Protein AF-A0A1D9PYY9-F1 (afdb_monomer)

Structure (mmCIF, N/CA/C/O backbone):
data_AF-A0A1D9PYY9-F1
#
_entry.id   AF-A0A1D9PYY9-F1
#
loop_
_atom_site.group_PDB
_atom_site.id
_atom_site.type_symbol
_atom_site.label_atom_id
_atom_site.label_alt_id
_atom_site.label_comp_id
_atom_site.label_asym_id
_atom_site.label_entity_id
_atom_site.label_seq_id
_atom_site.pdbx_PDB_ins_code
_atom_site.Cartn_x
_atom_site.Cartn_y
_atom_site.Cartn_z
_atom_site.occupancy
_atom_site.B_iso_or_equiv
_atom_site.auth_seq_id
_atom_site.auth_comp_id
_atom_site.auth_asym_id
_atom_site.auth_atom_id
_atom_site.pdbx_PDB_model_num
ATOM 1 N N . MET A 1 1 ? 14.540 -0.107 -32.332 1.00 25.06 1 MET A N 1
ATOM 2 C CA . MET A 1 1 ? 13.550 -1.084 -32.840 1.00 25.06 1 MET A CA 1
ATOM 3 C C . MET A 1 1 ? 12.199 -0.668 -32.282 1.00 25.06 1 MET A C 1
ATOM 5 O O . MET A 1 1 ? 12.060 -0.607 -31.068 1.00 25.06 1 MET A O 1
ATOM 9 N N . HIS A 1 2 ? 11.288 -0.228 -33.150 1.00 28.34 2 HIS A N 1
ATOM 10 C CA . HIS A 1 2 ? 10.015 0.397 -32.784 1.00 28.34 2 HIS A CA 1
ATOM 11 C C . HIS A 1 2 ? 9.029 -0.626 -32.197 1.00 28.34 2 HIS A C 1
ATOM 13 O O . HIS A 1 2 ? 8.536 -1.478 -32.924 1.00 28.34 2 HIS A O 1
ATOM 19 N N . PHE A 1 3 ? 8.698 -0.510 -30.908 1.00 31.81 3 PHE A N 1
ATOM 20 C CA . PHE A 1 3 ? 7.646 -1.302 -30.244 1.00 31.81 3 PHE A CA 1
ATOM 21 C C . PHE A 1 3 ? 6.218 -0.745 -30.469 1.00 31.81 3 PHE A C 1
ATOM 23 O O . PHE A 1 3 ? 5.279 -1.170 -29.809 1.00 31.81 3 PHE A O 1
ATOM 30 N N . VAL A 1 4 ? 6.035 0.215 -31.387 1.00 35.44 4 VAL A N 1
ATOM 31 C CA . VAL A 1 4 ? 4.834 1.081 -31.462 1.00 35.44 4 VAL A CA 1
ATOM 32 C C . VAL A 1 4 ? 3.853 0.682 -32.583 1.00 35.44 4 VAL A C 1
ATOM 34 O O . VAL A 1 4 ? 2.918 1.422 -32.866 1.00 35.44 4 VAL A O 1
ATOM 37 N N . HIS A 1 5 ? 4.036 -0.459 -33.257 1.00 29.16 5 HIS A N 1
ATOM 38 C CA . HIS A 1 5 ? 3.254 -0.757 -34.469 1.00 29.16 5 HIS A CA 1
ATOM 39 C C . HIS A 1 5 ? 1.879 -1.414 -34.258 1.00 29.16 5 HIS A C 1
ATOM 41 O O . HIS A 1 5 ? 1.070 -1.329 -35.173 1.00 29.16 5 HIS A O 1
ATOM 47 N N . ASP A 1 6 ? 1.552 -1.927 -33.067 1.00 34.09 6 ASP A N 1
ATOM 48 C CA . ASP A 1 6 ? 0.254 -2.579 -32.800 1.00 34.09 6 ASP A CA 1
ATOM 49 C C . ASP A 1 6 ? -0.464 -1.970 -31.580 1.00 34.09 6 ASP A C 1
ATOM 51 O O . ASP A 1 6 ? -0.697 -2.627 -30.564 1.00 34.09 6 ASP A O 1
ATOM 55 N N . LEU A 1 7 ? -0.792 -0.675 -31.654 1.00 36.62 7 LEU A N 1
ATOM 56 C CA . LEU A 1 7 ? -1.675 -0.017 -30.684 1.00 36.62 7 LEU A CA 1
ATOM 57 C C . LEU A 1 7 ? -3.127 -0.196 -31.145 1.00 36.62 7 LEU A C 1
ATOM 59 O O . LEU A 1 7 ? -3.502 0.298 -32.205 1.00 36.62 7 LEU A O 1
ATOM 63 N N . THR A 1 8 ? -3.953 -0.883 -30.358 1.00 39.56 8 THR A N 1
ATOM 64 C CA . THR A 1 8 ? -5.340 -1.191 -30.738 1.00 39.56 8 THR A CA 1
ATOM 65 C C . THR A 1 8 ? -6.332 -0.053 -30.472 1.00 39.56 8 THR A C 1
ATOM 67 O O . THR A 1 8 ? -7.322 0.024 -31.187 1.00 39.56 8 THR A O 1
ATOM 70 N N . GLU A 1 9 ? -6.076 0.878 -29.540 1.00 39.91 9 GLU A N 1
ATOM 71 C CA . GLU A 1 9 ? -6.964 2.023 -29.241 1.00 39.91 9 GLU A CA 1
ATOM 72 C C . GLU A 1 9 ? -6.208 3.210 -28.591 1.00 39.91 9 GLU A C 1
ATOM 74 O O . GLU A 1 9 ? -5.222 3.012 -27.887 1.00 39.91 9 GLU A O 1
ATOM 79 N N . SER A 1 10 ? -6.679 4.455 -28.788 1.00 37.06 10 SER A N 1
ATOM 80 C CA . SER A 1 10 ? -6.124 5.685 -28.174 1.00 37.06 10 SER A CA 1
ATOM 81 C C . SER A 1 10 ? -7.231 6.595 -27.605 1.00 37.06 10 SER A C 1
ATOM 83 O O . SER A 1 10 ? -8.351 6.590 -28.112 1.00 37.06 10 SER A O 1
ATOM 85 N N . LEU A 1 11 ? -6.946 7.381 -26.552 1.00 36.81 11 LEU A N 1
ATOM 86 C CA . LEU A 1 11 ? -7.883 8.360 -25.958 1.00 36.81 11 LEU A CA 1
ATOM 87 C C . LEU A 1 11 ? -7.424 9.816 -26.232 1.00 36.81 11 LEU A C 1
ATOM 89 O O . LEU A 1 11 ? -6.227 10.104 -26.227 1.00 36.81 11 LEU A O 1
ATOM 93 N N . THR A 1 12 ? -8.393 10.716 -26.472 1.00 35.03 12 THR A N 1
ATOM 94 C CA . THR A 1 12 ? -8.298 12.116 -26.988 1.00 35.03 12 THR A CA 1
ATOM 95 C C . THR A 1 12 ? -7.196 12.982 -26.369 1.00 35.03 12 THR A C 1
ATOM 97 O O . THR A 1 12 ? -7.155 12.893 -25.161 1.00 35.03 12 THR A O 1
ATOM 100 N N . PRO A 1 13 ? -6.444 13.888 -27.070 1.00 33.44 13 PRO A N 1
ATOM 101 C CA . PRO A 1 13 ? -5.166 14.580 -26.691 1.00 33.44 13 PRO A CA 1
ATOM 102 C C . PRO A 1 13 ? -5.162 15.577 -25.507 1.00 33.44 13 PRO A C 1
ATOM 104 O O . PRO A 1 13 ? -6.189 16.149 -25.150 1.00 33.44 13 PRO A O 1
ATOM 107 N N . GLY A 1 14 ? -3.996 15.799 -24.881 1.00 38.06 14 GLY A N 1
ATOM 108 C CA . GLY A 1 14 ? -3.702 16.853 -23.888 1.00 38.06 14 GLY A CA 1
ATOM 109 C C . GLY A 1 14 ? -2.185 17.085 -23.810 1.00 38.06 14 GLY A C 1
ATOM 110 O O . GLY A 1 14 ? -1.435 16.153 -24.079 1.00 38.06 14 GLY A O 1
ATOM 111 N N . SER A 1 15 ? -1.733 18.308 -23.519 1.00 33.50 15 SER A N 1
ATOM 112 C CA . SER A 1 15 ? -0.331 18.747 -23.672 1.00 33.50 15 SER A CA 1
ATOM 113 C C . SER A 1 15 ? 0.384 18.937 -22.335 1.00 33.50 15 SER A C 1
ATOM 115 O O . SER A 1 15 ? -0.147 19.625 -21.464 1.00 33.50 15 SER A O 1
ATOM 117 N N . ALA A 1 16 ? 1.606 18.420 -22.187 1.00 35.34 16 ALA A N 1
ATOM 118 C CA . ALA A 1 16 ? 2.486 18.757 -21.071 1.00 35.34 16 ALA A CA 1
ATOM 119 C C . ALA A 1 16 ? 3.757 19.450 -21.556 1.00 35.34 16 ALA A C 1
ATOM 121 O O . ALA A 1 16 ? 4.290 19.125 -22.614 1.00 35.34 16 ALA A O 1
ATOM 122 N N . VAL A 1 17 ? 4.231 20.393 -20.744 1.00 34.75 17 VAL A N 1
ATOM 123 C CA . VAL A 1 17 ? 5.476 21.121 -20.969 1.00 34.75 17 VAL A CA 1
ATOM 124 C C . VAL A 1 17 ? 6.486 20.651 -19.927 1.00 34.75 17 VAL A C 1
ATOM 126 O O . VAL A 1 17 ? 6.224 20.768 -18.728 1.00 34.75 17 VAL A O 1
ATOM 129 N N . ILE A 1 18 ? 7.613 20.103 -20.371 1.00 38.22 18 ILE A N 1
ATOM 130 C CA . ILE A 1 18 ? 8.767 19.774 -19.528 1.00 38.22 18 ILE A CA 1
ATOM 131 C C . ILE A 1 18 ? 9.868 20.766 -19.887 1.00 38.22 18 ILE A C 1
ATOM 133 O O . ILE A 1 18 ? 10.242 20.868 -21.052 1.00 38.22 18 ILE A O 1
ATOM 137 N N . SER A 1 19 ? 10.387 21.504 -18.909 1.00 33.97 19 SER A N 1
ATOM 138 C CA . SER A 1 19 ? 11.512 22.420 -19.122 1.00 33.97 19 SER A CA 1
ATOM 139 C C . SER A 1 19 ? 12.755 21.883 -18.421 1.00 33.97 19 SER A C 1
ATOM 141 O O . SER A 1 19 ? 12.705 21.595 -17.226 1.00 33.97 19 SER A O 1
ATOM 143 N N . ILE A 1 20 ? 13.860 21.751 -19.157 1.00 38.72 20 ILE A N 1
ATOM 144 C CA . ILE A 1 20 ? 15.178 21.371 -18.628 1.00 38.72 20 ILE A CA 1
ATOM 145 C C . ILE A 1 20 ? 16.172 22.445 -19.086 1.00 38.72 20 ILE A C 1
ATOM 147 O O . ILE A 1 20 ? 16.517 22.511 -20.268 1.00 38.72 20 ILE A O 1
ATOM 151 N N . GLY A 1 21 ? 16.601 23.314 -18.164 1.00 54.56 21 GLY A N 1
ATOM 152 C CA . GLY A 1 21 ? 17.342 24.534 -18.513 1.00 54.56 21 GLY A CA 1
ATOM 153 C C . GLY A 1 21 ? 16.511 25.448 -19.424 1.00 54.56 21 GLY A C 1
ATOM 154 O O . GLY A 1 21 ? 15.313 25.612 -19.202 1.00 54.56 21 GLY A O 1
ATOM 155 N N . ASP A 1 22 ? 17.125 25.977 -20.485 1.00 42.09 22 ASP A N 1
ATOM 156 C CA . ASP A 1 22 ? 16.451 26.829 -21.482 1.00 42.09 22 ASP A CA 1
ATOM 157 C C . ASP A 1 22 ? 15.630 26.038 -22.519 1.00 42.09 22 ASP A C 1
ATOM 159 O O . ASP A 1 22 ? 14.977 26.618 -23.389 1.00 42.09 22 ASP A O 1
ATOM 163 N N . LYS A 1 23 ? 15.660 24.698 -22.468 1.00 34.38 23 LYS A N 1
ATOM 164 C CA . LYS A 1 23 ? 14.951 23.841 -23.424 1.00 34.38 23 LYS A CA 1
ATOM 165 C C . LYS A 1 23 ? 13.548 23.523 -22.923 1.00 34.38 23 LYS A C 1
ATOM 167 O O . LYS A 1 23 ? 13.372 23.015 -21.816 1.00 34.38 23 LYS A O 1
ATOM 172 N N . ARG A 1 24 ? 12.559 23.779 -23.780 1.00 37.25 24 ARG A N 1
ATOM 173 C CA . ARG A 1 24 ? 11.139 23.499 -23.556 1.00 37.25 24 ARG A CA 1
ATOM 174 C C . ARG A 1 24 ? 10.710 22.326 -24.438 1.00 37.25 24 ARG A C 1
ATOM 176 O O . ARG A 1 24 ? 10.776 22.421 -25.658 1.00 37.25 24 ARG A O 1
ATOM 183 N N . TYR A 1 25 ? 10.266 21.241 -23.817 1.00 40.72 25 TYR A N 1
ATOM 184 C CA . TYR A 1 25 ? 9.721 20.060 -24.479 1.00 40.72 25 TYR A CA 1
ATOM 185 C C . TYR A 1 25 ? 8.198 20.095 -24.333 1.00 40.72 25 TYR A C 1
ATOM 187 O O . TYR A 1 25 ? 7.678 19.968 -23.224 1.00 40.72 25 TYR A O 1
ATOM 195 N N . GLU A 1 26 ? 7.483 20.319 -25.434 1.00 36.56 26 GLU A N 1
ATOM 196 C CA . GLU A 1 26 ? 6.024 20.205 -25.484 1.00 36.56 26 GLU A CA 1
ATOM 197 C C . GLU A 1 26 ? 5.657 18.894 -26.168 1.00 36.56 26 GLU A C 1
ATOM 199 O O . GLU A 1 26 ? 5.833 18.752 -27.375 1.00 36.56 26 GLU A O 1
ATOM 204 N N . GLU A 1 27 ? 5.128 17.938 -25.406 1.00 39.78 27 GLU A N 1
ATOM 205 C CA . GLU A 1 27 ? 4.557 16.720 -25.976 1.00 39.78 27 GLU A CA 1
ATOM 206 C C . GLU A 1 27 ? 3.089 16.564 -25.576 1.00 39.78 27 GLU A C 1
ATOM 208 O O . GLU A 1 27 ? 2.668 16.805 -24.437 1.00 39.78 27 GLU A O 1
ATOM 213 N N . SER A 1 28 ? 2.279 16.135 -26.544 1.00 37.34 28 SER A N 1
ATOM 214 C CA . SER A 1 28 ? 0.915 15.676 -26.311 1.00 37.34 28 SER A CA 1
ATOM 215 C C . SER A 1 28 ? 0.953 14.294 -25.650 1.00 37.34 28 SER A C 1
ATOM 217 O O . SER A 1 28 ? 0.951 13.272 -26.336 1.00 37.34 28 SER A O 1
ATOM 219 N N . ILE A 1 29 ? 1.019 14.232 -24.321 1.00 44.03 29 ILE A N 1
ATOM 220 C CA . ILE A 1 29 ? 1.151 12.954 -23.612 1.00 44.03 29 ILE A CA 1
ATOM 221 C C . ILE A 1 29 ? -0.212 12.319 -23.426 1.00 44.03 29 ILE A C 1
ATOM 223 O O . ILE A 1 29 ? -0.898 12.577 -22.437 1.00 44.03 29 ILE A O 1
ATOM 227 N N . LYS A 1 30 ? -0.587 11.470 -24.389 1.00 51.72 30 LYS A N 1
ATOM 228 C CA . LYS A 1 30 ? -1.687 10.512 -24.259 1.00 51.72 30 LYS A CA 1
ATOM 229 C C . LYS A 1 30 ? -1.456 9.272 -25.100 1.00 51.72 30 LYS A C 1
ATOM 231 O O . LYS A 1 30 ? -1.817 9.277 -26.272 1.00 51.72 30 LYS A O 1
ATOM 236 N N . ARG A 1 31 ? -0.938 8.199 -24.493 1.00 56.09 31 ARG A N 1
ATOM 237 C CA . ARG A 1 31 ? -1.068 6.832 -25.020 1.00 56.09 31 ARG A CA 1
ATOM 238 C C . ARG A 1 31 ? -1.124 5.839 -23.865 1.00 56.09 31 ARG A C 1
ATOM 240 O O . ARG A 1 31 ? -0.165 5.666 -23.128 1.00 56.09 31 ARG A O 1
ATOM 247 N N . TRP A 1 32 ? -2.278 5.207 -23.720 1.00 56.53 32 TRP A N 1
ATOM 248 C CA . TRP A 1 32 ? -2.371 3.893 -23.105 1.00 56.53 32 TRP A CA 1
ATOM 249 C C . TRP A 1 32 ? -2.531 2.899 -24.230 1.00 56.53 32 TRP A C 1
ATOM 251 O O . TRP A 1 32 ? -3.267 3.183 -25.172 1.00 56.53 32 TRP A O 1
ATOM 261 N N . ALA A 1 33 ? -1.882 1.751 -24.121 1.00 61.69 33 ALA A N 1
ATOM 262 C CA . ALA A 1 33 ? -2.138 0.656 -25.034 1.00 61.69 33 ALA A CA 1
ATOM 263 C C . ALA A 1 33 ? -1.899 -0.684 -24.365 1.00 61.69 33 ALA A C 1
ATOM 265 O O . ALA A 1 33 ? -1.105 -0.814 -23.435 1.00 61.69 33 ALA A O 1
ATOM 266 N N . VAL A 1 34 ? -2.597 -1.686 -24.872 1.00 59.22 34 VAL A N 1
ATOM 267 C CA . VAL A 1 34 ? -2.366 -3.084 -24.548 1.00 59.22 34 VAL A CA 1
ATOM 268 C C . VAL A 1 34 ? -1.934 -3.746 -25.846 1.00 59.22 34 VAL A C 1
ATOM 270 O O . VAL A 1 34 ? -2.642 -3.665 -26.844 1.00 59.22 34 VAL A O 1
ATOM 273 N N . THR A 1 35 ? -0.762 -4.371 -25.847 1.00 65.50 35 THR A N 1
ATO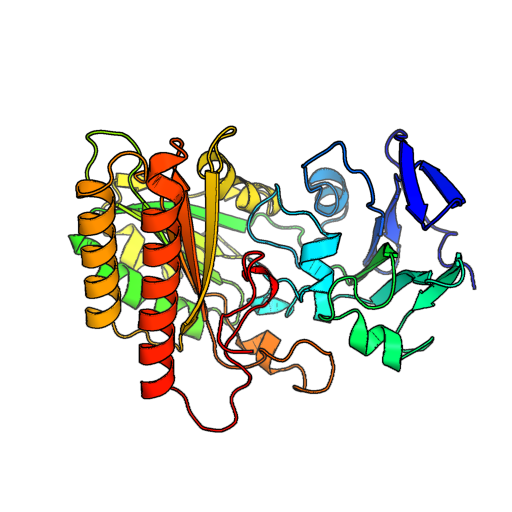M 274 C CA . THR A 1 35 ? -0.308 -5.150 -27.013 1.00 65.50 35 THR A CA 1
ATOM 275 C C . THR A 1 35 ? -0.949 -6.529 -27.040 1.00 65.50 35 THR A C 1
ATOM 277 O O . THR A 1 35 ? -1.359 -7.055 -26.003 1.00 65.50 35 THR A O 1
ATOM 280 N N . ALA A 1 36 ? -0.942 -7.167 -28.214 1.00 55.09 36 ALA A N 1
ATOM 281 C CA . ALA A 1 36 ? -1.346 -8.565 -28.382 1.00 55.09 36 ALA A CA 1
ATOM 282 C C . ALA A 1 36 ? -0.585 -9.533 -27.445 1.00 55.09 36 ALA A C 1
ATOM 284 O O . ALA A 1 36 ? -1.131 -10.547 -27.016 1.00 55.09 36 ALA A O 1
ATOM 285 N N . GLU A 1 37 ? 0.645 -9.185 -27.052 1.00 59.38 37 GLU A N 1
ATOM 286 C CA . GLU A 1 37 ? 1.474 -9.940 -26.101 1.00 59.38 37 GLU A CA 1
ATOM 287 C C . GLU A 1 37 ? 1.104 -9.714 -24.621 1.00 59.38 37 GLU A C 1
ATOM 289 O O . GLU A 1 37 ? 1.822 -10.168 -23.731 1.00 59.38 37 GLU A O 1
ATOM 294 N N . LYS A 1 38 ? 0.003 -9.006 -24.330 1.00 60.28 38 LYS A N 1
ATOM 295 C CA . LYS A 1 38 ? -0.447 -8.666 -22.966 1.00 60.28 38 LYS A CA 1
ATOM 296 C C . LYS A 1 38 ? 0.561 -7.820 -22.177 1.00 60.28 38 LYS A C 1
ATOM 298 O O . LYS A 1 38 ? 0.659 -7.925 -20.956 1.00 60.28 38 LYS A O 1
ATOM 303 N N . ARG A 1 39 ? 1.309 -6.946 -22.856 1.00 64.25 39 ARG A N 1
ATOM 304 C CA . ARG A 1 39 ? 2.060 -5.861 -22.198 1.00 64.25 39 ARG A CA 1
ATOM 305 C C . ARG A 1 39 ? 1.196 -4.610 -22.154 1.00 64.25 39 ARG A C 1
ATOM 307 O O . ARG A 1 39 ? 0.544 -4.294 -23.153 1.00 64.25 39 ARG A O 1
ATOM 314 N N . ALA A 1 40 ? 1.214 -3.914 -21.024 1.00 65.06 40 ALA A N 1
ATOM 315 C CA . ALA A 1 40 ? 0.534 -2.641 -20.840 1.00 65.06 40 ALA A CA 1
ATOM 316 C C . ALA A 1 40 ? 1.529 -1.487 -21.008 1.00 65.06 40 ALA A C 1
ATOM 318 O O . ALA A 1 40 ? 2.590 -1.468 -20.387 1.00 65.06 40 ALA A O 1
ATOM 319 N N . PHE A 1 41 ? 1.164 -0.519 -21.837 1.00 61.78 41 PHE A N 1
ATOM 320 C CA . PHE A 1 41 ? 1.936 0.685 -22.110 1.00 61.78 41 PHE A CA 1
ATOM 321 C C . PHE A 1 41 ? 1.323 1.846 -21.355 1.00 61.78 41 PHE A C 1
ATOM 323 O O . PHE A 1 41 ? 0.109 2.070 -21.408 1.00 61.78 41 PHE A O 1
ATOM 330 N N . PHE A 1 42 ? 2.189 2.578 -20.674 1.00 63.88 42 PHE A N 1
ATOM 331 C CA . PHE A 1 42 ? 1.851 3.713 -19.851 1.00 63.88 42 PHE A CA 1
ATOM 332 C C . PHE A 1 42 ? 2.656 4.929 -20.300 1.00 63.88 42 PHE A C 1
ATOM 334 O O . PHE A 1 42 ? 3.880 4.935 -20.229 1.00 63.88 42 PHE A O 1
ATOM 341 N N . LEU A 1 43 ? 1.974 6.001 -20.684 1.00 52.69 43 LEU A N 1
ATOM 342 C CA . LEU A 1 43 ? 2.607 7.287 -20.964 1.00 52.69 43 LEU A CA 1
ATOM 343 C C . LEU A 1 43 ? 1.951 8.336 -20.064 1.00 52.69 43 LEU A C 1
ATOM 345 O O . LEU A 1 43 ? 0.783 8.679 -20.257 1.00 52.69 43 LEU A O 1
ATOM 349 N N . GLN A 1 44 ? 2.676 8.837 -19.059 1.00 53.31 44 GLN A N 1
ATOM 350 C CA . GLN A 1 44 ? 2.218 9.978 -18.262 1.00 53.31 44 GLN A CA 1
ATOM 351 C C . GLN A 1 44 ? 3.364 10.933 -17.979 1.00 53.31 44 GLN A C 1
ATOM 353 O O . GLN A 1 44 ? 4.258 10.657 -17.187 1.00 53.31 44 GLN A O 1
ATOM 358 N N . HIS A 1 45 ? 3.199 12.142 -18.493 1.00 44.22 45 HIS A N 1
ATOM 359 C CA . HIS A 1 45 ? 3.588 13.342 -17.791 1.00 44.22 45 HIS A CA 1
ATOM 360 C C . HIS A 1 45 ? 2.492 14.373 -18.069 1.00 44.22 45 HIS A C 1
ATOM 362 O O . HIS A 1 45 ? 2.306 14.805 -19.196 1.00 44.22 45 HIS A O 1
ATOM 368 N N . HIS A 1 46 ? 1.688 14.729 -17.067 1.00 39.31 46 HIS A N 1
ATOM 369 C CA . HIS A 1 46 ? 0.845 15.922 -17.131 1.00 39.31 46 HIS A CA 1
ATOM 370 C C . HIS A 1 46 ? 0.584 16.447 -15.722 1.00 39.31 46 HIS A C 1
ATOM 372 O O . HIS A 1 46 ? -0.086 15.808 -14.916 1.00 39.31 46 HIS A O 1
ATOM 378 N N . GLN A 1 47 ? 1.092 17.647 -15.449 1.00 34.25 47 GLN A N 1
ATOM 379 C CA . GLN A 1 47 ? 0.989 18.350 -14.165 1.00 34.25 47 GLN A CA 1
ATOM 380 C C . GLN A 1 47 ? -0.452 18.706 -13.754 1.00 34.25 47 GLN A C 1
ATOM 382 O O . GLN A 1 47 ? -0.737 18.871 -12.573 1.00 34.25 47 GLN A O 1
ATOM 387 N N . LYS A 1 48 ? -1.386 18.838 -14.706 1.00 34.50 48 LYS A N 1
ATOM 388 C CA . LYS A 1 48 ? -2.692 19.477 -14.448 1.00 34.50 48 LYS A CA 1
ATOM 389 C C . LYS A 1 48 ? -3.820 18.494 -14.097 1.00 34.50 48 LYS A C 1
ATOM 391 O O . LYS A 1 48 ? -4.910 18.933 -13.754 1.00 34.50 48 LYS A O 1
ATOM 396 N N . TYR A 1 49 ? -3.576 17.180 -14.130 1.00 34.88 49 TYR A N 1
ATOM 397 C CA . TYR A 1 49 ? -4.555 16.182 -13.681 1.00 34.88 49 TYR A CA 1
ATOM 398 C C . TYR A 1 49 ? -3.930 15.292 -12.603 1.00 34.88 49 TYR A C 1
ATOM 400 O O . TYR A 1 49 ? -3.221 14.341 -12.911 1.00 34.88 49 TYR A O 1
ATOM 408 N N . ARG A 1 50 ? -4.227 15.595 -11.331 1.00 38.38 50 ARG A N 1
ATOM 409 C CA . ARG A 1 50 ? -3.900 14.803 -10.123 1.00 38.38 50 ARG A CA 1
ATOM 410 C C . ARG A 1 50 ? -4.608 13.433 -10.072 1.00 38.38 50 ARG A C 1
ATOM 412 O O . ARG A 1 50 ? -4.969 12.961 -9.002 1.00 38.38 50 ARG A O 1
ATOM 419 N N . ARG A 1 51 ? -4.931 12.837 -11.219 1.00 36.94 51 ARG A N 1
ATOM 420 C CA . ARG A 1 51 ? -5.723 11.609 -11.295 1.00 36.94 51 ARG A CA 1
ATOM 421 C C . ARG A 1 51 ? -4.886 10.542 -11.970 1.00 36.94 51 ARG A C 1
ATOM 423 O O . ARG A 1 51 ? -4.464 10.713 -13.115 1.00 36.94 51 ARG A O 1
ATOM 430 N N . GLN A 1 52 ? -4.631 9.465 -11.237 1.00 45.34 52 GLN A N 1
ATOM 431 C CA . GLN A 1 52 ? -4.144 8.234 -11.821 1.00 45.34 52 GLN A CA 1
ATOM 432 C C . GLN A 1 52 ? -5.245 7.749 -12.757 1.00 45.34 52 GLN A C 1
ATOM 434 O O . GLN A 1 52 ? -6.425 7.713 -12.408 1.00 45.34 52 GLN A O 1
ATOM 439 N N . PHE A 1 53 ? -4.855 7.345 -13.947 1.00 35.62 53 PHE A N 1
ATOM 440 C CA . PHE A 1 53 ? -5.521 6.200 -14.511 1.00 35.62 53 PHE A CA 1
ATOM 441 C C . PHE A 1 53 ? -4.539 5.061 -14.238 1.00 35.62 53 PHE A C 1
ATOM 443 O O . PHE A 1 53 ? -3.344 5.186 -14.500 1.00 35.62 53 PHE A O 1
ATOM 450 N N . PHE A 1 54 ? -5.031 3.965 -13.659 1.00 42.91 54 PHE A N 1
ATOM 451 C CA . PHE A 1 54 ? -4.512 2.623 -13.952 1.00 42.91 54 PHE A CA 1
ATOM 452 C C . PHE A 1 54 ? -4.481 2.440 -15.478 1.00 42.91 54 PHE A C 1
ATOM 454 O O . PHE A 1 54 ? -4.848 3.378 -16.190 1.00 42.91 54 PHE A O 1
ATOM 461 N N . VAL A 1 55 ? -4.179 1.253 -16.031 1.00 42.03 55 VAL A N 1
ATOM 462 C CA . VAL A 1 55 ? -4.814 0.936 -17.335 1.00 42.03 55 VAL A CA 1
ATOM 463 C C . VAL A 1 55 ? -6.240 1.443 -17.191 1.00 42.03 55 VAL A C 1
ATOM 465 O O . VAL A 1 55 ? -6.830 0.989 -16.204 1.00 42.03 55 VAL A O 1
ATOM 468 N N . PRO A 1 56 ? -6.695 2.491 -17.938 1.00 46.44 56 PRO A N 1
ATOM 469 C CA . PRO A 1 56 ? -7.875 3.248 -17.547 1.00 46.44 56 PRO A CA 1
ATOM 470 C C . PRO A 1 56 ? -8.875 2.199 -17.153 1.00 46.44 56 PRO A C 1
ATOM 472 O O . PRO A 1 56 ? -8.975 1.267 -17.944 1.00 46.44 56 PRO A O 1
ATOM 475 N N . PRO A 1 57 ? -9.417 2.189 -15.923 1.00 47.22 57 PRO A N 1
ATOM 476 C CA . PRO A 1 57 ? -10.131 1.029 -15.400 1.00 47.22 57 PRO A CA 1
ATOM 477 C C . PRO A 1 57 ? -10.950 0.315 -16.482 1.00 47.22 57 PRO A C 1
ATOM 479 O O . PRO A 1 57 ? -10.799 -0.879 -16.691 1.00 47.22 57 PRO A O 1
ATOM 482 N N . SER A 1 58 ? -11.622 1.111 -17.318 1.00 44.78 58 SER A N 1
ATOM 483 C CA . SER A 1 58 ? -12.173 0.757 -18.626 1.00 44.78 58 SER A CA 1
ATOM 484 C C . SER A 1 58 ? -11.274 -0.034 -19.606 1.00 44.78 58 SER A C 1
ATOM 486 O O . SER A 1 58 ? -11.650 -1.139 -19.945 1.00 44.78 58 SER A O 1
ATOM 488 N N . LEU A 1 59 ? -10.142 0.464 -20.114 1.00 52.12 59 LEU A N 1
ATOM 489 C CA . LEU A 1 59 ? -9.257 -0.232 -21.066 1.00 52.12 59 LEU A CA 1
ATOM 490 C C . LEU A 1 59 ? -8.658 -1.541 -20.512 1.00 52.12 59 LEU A C 1
ATOM 492 O O . LEU A 1 59 ? -8.562 -2.517 -21.247 1.00 52.12 59 LEU A O 1
ATOM 496 N N . GLY A 1 60 ? -8.284 -1.587 -19.229 1.00 59.97 60 GLY A N 1
ATOM 497 C CA . GLY A 1 60 ? -7.747 -2.805 -18.608 1.00 59.97 60 GLY A CA 1
ATOM 498 C C . GLY A 1 60 ? -8.830 -3.859 -18.455 1.00 59.97 60 GLY A C 1
ATOM 499 O O . GLY A 1 60 ? -8.680 -4.976 -18.945 1.00 59.97 60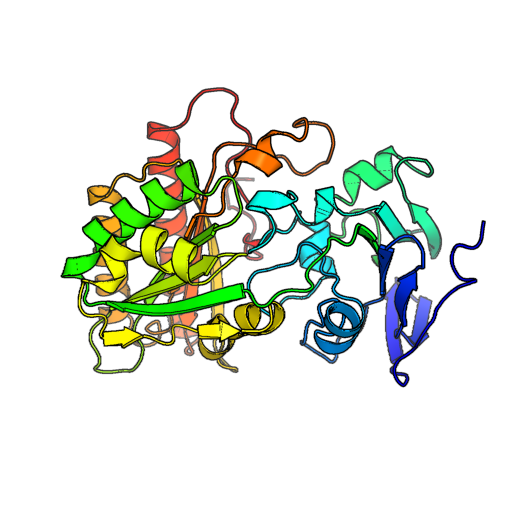 GLY A O 1
ATOM 500 N N . LEU A 1 61 ? -9.977 -3.461 -17.894 1.00 62.12 61 LEU A N 1
ATOM 501 C CA . LEU A 1 61 ? -11.162 -4.311 -17.778 1.00 62.12 61 LEU A CA 1
ATOM 502 C C . LEU A 1 61 ? -11.689 -4.762 -19.148 1.00 62.12 61 LEU A C 1
ATOM 504 O O . LEU A 1 61 ? -12.059 -5.922 -19.289 1.00 62.12 61 LEU A O 1
ATOM 508 N N . ARG A 1 62 ? -11.660 -3.901 -20.179 1.00 67.31 62 ARG A N 1
ATOM 509 C CA . ARG A 1 62 ? -12.059 -4.253 -21.558 1.00 67.31 62 ARG A CA 1
ATOM 510 C C . ARG A 1 62 ? -11.244 -5.414 -22.128 1.00 67.31 62 ARG A C 1
ATOM 512 O O . ARG A 1 62 ? -11.757 -6.148 -22.966 1.00 67.31 62 ARG A O 1
ATOM 519 N N . HIS A 1 63 ? -10.003 -5.582 -21.678 1.00 74.38 63 HIS A N 1
ATOM 520 C CA . HIS A 1 63 ? -9.132 -6.684 -22.082 1.00 74.38 63 HIS A CA 1
ATOM 521 C C . HIS A 1 63 ? -8.952 -7.752 -20.993 1.00 74.38 63 HIS A C 1
ATOM 523 O O . HIS A 1 63 ? -8.197 -8.698 -21.209 1.00 74.38 63 HIS A O 1
ATOM 529 N N . GLY A 1 64 ? -9.617 -7.616 -19.839 1.00 80.12 64 GLY A N 1
ATOM 530 C CA . GLY A 1 64 ? -9.444 -8.512 -18.697 1.00 80.12 64 GLY A CA 1
ATOM 531 C C . GLY A 1 64 ? -8.017 -8.515 -18.148 1.00 80.12 64 GLY A C 1
ATOM 532 O O . GLY A 1 64 ? -7.486 -9.577 -17.824 1.00 80.12 64 GLY A O 1
ATOM 533 N N . LEU A 1 65 ? -7.356 -7.354 -18.100 1.00 83.44 65 LEU A N 1
ATOM 534 C CA . LEU A 1 65 ? -5.961 -7.206 -17.682 1.00 83.44 65 LEU A CA 1
ATOM 535 C C . LEU A 1 65 ? -5.771 -6.110 -16.625 1.00 83.44 65 LEU A C 1
ATOM 537 O O . LEU A 1 65 ? -6.392 -5.048 -16.682 1.00 83.44 65 LEU A O 1
ATOM 541 N N . ALA A 1 66 ? -4.826 -6.336 -15.713 1.00 84.75 66 ALA A N 1
ATOM 542 C CA . ALA A 1 66 ? -4.339 -5.359 -14.741 1.00 84.75 66 ALA A CA 1
ATOM 543 C C . ALA A 1 66 ? -2.814 -5.462 -14.569 1.00 84.75 66 ALA A C 1
ATOM 545 O O . ALA A 1 66 ? -2.212 -6.483 -14.879 1.00 84.75 66 ALA A O 1
ATOM 546 N N . THR A 1 67 ? -2.175 -4.411 -14.060 1.00 86.50 67 THR A N 1
ATOM 547 C CA . THR A 1 67 ? -0.783 -4.457 -13.577 1.00 86.50 67 THR A CA 1
ATOM 548 C C . THR A 1 67 ? -0.749 -4.061 -12.104 1.00 86.50 67 THR A C 1
ATOM 550 O O . THR A 1 67 ? -1.732 -3.530 -11.583 1.00 86.50 67 THR A O 1
ATOM 553 N N . VAL A 1 68 ? 0.371 -4.316 -11.431 1.00 88.12 68 VAL A N 1
ATOM 554 C CA . VAL A 1 68 ? 0.584 -3.867 -10.055 1.00 88.12 68 VAL A CA 1
ATOM 555 C C . VAL A 1 68 ? 0.647 -2.338 -10.028 1.00 88.12 68 VAL A C 1
ATOM 557 O O . VAL A 1 68 ? 1.354 -1.718 -10.821 1.00 88.12 68 VAL A O 1
ATOM 560 N N . GLY A 1 69 ? -0.095 -1.737 -9.102 1.00 86.12 69 GLY A N 1
ATOM 561 C CA . GLY A 1 69 ? -0.131 -0.299 -8.853 1.00 86.12 69 GLY A CA 1
ATOM 562 C C . GLY A 1 69 ? -0.237 -0.003 -7.359 1.00 86.12 69 GLY A C 1
ATOM 563 O O . GLY A 1 69 ? -0.026 -0.891 -6.537 1.00 86.12 69 GLY A O 1
ATOM 564 N N . GLY A 1 70 ? -0.571 1.244 -7.021 1.00 85.62 70 GLY A N 1
ATOM 565 C CA . GLY A 1 70 ? -0.821 1.672 -5.640 1.00 85.62 70 GLY A CA 1
ATOM 566 C C . GLY A 1 70 ? -2.180 1.231 -5.094 1.00 85.62 70 GLY A C 1
ATOM 567 O O . GLY A 1 70 ? -2.950 0.550 -5.769 1.00 85.62 70 GLY A O 1
ATOM 568 N N . THR A 1 71 ? -2.499 1.682 -3.882 1.00 85.19 71 THR A N 1
ATOM 569 C CA . THR A 1 71 ? -3.758 1.396 -3.165 1.00 85.19 71 THR A CA 1
ATOM 570 C C . THR A 1 71 ? -4.776 2.541 -3.260 1.00 85.19 71 THR A C 1
ATOM 572 O O . THR A 1 71 ? -5.958 2.348 -2.986 1.00 85.19 71 THR A O 1
ATOM 575 N N . VAL A 1 72 ? -4.345 3.717 -3.739 1.00 77.62 72 VAL A N 1
ATOM 576 C CA . VAL A 1 72 ? -5.151 4.945 -3.873 1.00 77.62 72 VAL A CA 1
ATOM 577 C C . VAL A 1 72 ? -5.090 5.474 -5.306 1.00 77.62 72 VAL A C 1
ATOM 579 O O . VAL A 1 72 ? -4.001 5.630 -5.856 1.00 77.62 72 VAL A O 1
ATOM 582 N N . ASN A 1 73 ? -6.243 5.797 -5.902 1.00 71.50 73 ASN A N 1
ATOM 583 C CA . ASN A 1 73 ? -6.350 6.196 -7.315 1.00 71.50 73 ASN A CA 1
ATOM 584 C C . ASN A 1 73 ? -5.875 7.632 -7.651 1.00 71.50 73 ASN A C 1
ATOM 586 O O . ASN A 1 73 ? -5.917 8.048 -8.809 1.00 71.50 73 ASN A O 1
ATOM 590 N N . LEU A 1 74 ? -5.476 8.433 -6.660 1.00 68.56 74 LEU A N 1
ATOM 591 C CA . LEU A 1 74 ? -4.962 9.795 -6.872 1.00 68.56 74 LEU A CA 1
ATOM 592 C C . LEU A 1 74 ? -3.430 9.833 -6.983 1.00 68.56 74 LEU A C 1
ATOM 594 O O . LEU A 1 74 ? -2.856 10.874 -7.304 1.00 68.56 74 LEU A O 1
ATOM 598 N N . THR A 1 75 ? -2.755 8.709 -6.737 1.00 72.44 75 THR A N 1
ATOM 599 C CA . THR A 1 75 ? -1.293 8.638 -6.708 1.00 72.44 75 THR A CA 1
ATOM 600 C C . THR A 1 75 ? -0.704 8.686 -8.118 1.00 72.44 75 THR A C 1
ATOM 602 O O . THR A 1 75 ? -1.118 7.955 -9.012 1.00 72.44 75 THR A O 1
ATOM 605 N N . GLY A 1 76 ? 0.298 9.539 -8.345 1.00 73.00 76 GLY A N 1
ATOM 606 C CA . GLY A 1 76 ? 0.992 9.606 -9.635 1.00 73.00 76 GLY A CA 1
ATOM 607 C C . GLY A 1 76 ? 1.832 8.352 -9.902 1.00 73.00 76 GLY A C 1
ATOM 608 O O . GLY A 1 76 ? 2.663 7.979 -9.074 1.00 73.00 76 GLY A O 1
ATOM 609 N N . MET A 1 77 ? 1.672 7.731 -11.076 1.00 76.44 77 MET A N 1
ATOM 610 C CA . MET A 1 77 ? 2.381 6.487 -11.425 1.00 76.44 77 MET A CA 1
ATOM 611 C C . MET A 1 77 ? 3.890 6.663 -11.556 1.00 76.44 77 MET A C 1
ATOM 613 O O . MET A 1 77 ? 4.628 5.750 -11.199 1.00 76.44 77 MET A O 1
ATOM 617 N N . GLY A 1 78 ? 4.352 7.814 -12.055 1.00 80.38 78 GLY A N 1
ATOM 618 C CA . GLY A 1 78 ? 5.782 8.068 -12.239 1.00 80.38 78 GLY A CA 1
ATOM 619 C C . GLY A 1 78 ? 6.548 7.967 -10.921 1.00 80.38 78 GLY A C 1
ATOM 620 O O . GLY A 1 78 ? 7.442 7.138 -10.795 1.00 80.38 78 GLY A O 1
ATOM 621 N N . GLY A 1 79 ? 6.143 8.744 -9.911 1.00 80.62 79 GLY A N 1
ATOM 622 C CA . GLY A 1 79 ? 6.760 8.696 -8.580 1.00 80.62 79 GLY A CA 1
ATOM 623 C C . GLY A 1 79 ? 6.593 7.335 -7.903 1.00 80.62 79 GLY A C 1
ATOM 624 O O . GLY A 1 79 ? 7.569 6.769 -7.424 1.00 80.62 79 GLY A O 1
ATOM 625 N N . LEU A 1 80 ? 5.381 6.767 -7.952 1.00 84.31 80 LEU A N 1
ATOM 626 C CA . LEU A 1 80 ? 5.092 5.451 -7.379 1.00 84.31 80 LEU A CA 1
ATOM 627 C C . LEU A 1 80 ? 6.013 4.360 -7.945 1.00 84.31 80 LEU A C 1
ATOM 629 O O . LEU A 1 80 ? 6.607 3.613 -7.173 1.00 84.31 80 LEU A O 1
ATOM 633 N N . THR A 1 81 ? 6.171 4.311 -9.270 1.00 87.31 81 THR A N 1
ATOM 634 C CA . THR A 1 81 ? 7.039 3.340 -9.952 1.00 87.31 81 THR A CA 1
ATOM 635 C C . THR A 1 81 ? 8.503 3.600 -9.635 1.00 87.31 81 THR A C 1
ATOM 637 O O . THR A 1 81 ? 9.211 2.691 -9.219 1.00 87.31 81 THR A O 1
ATOM 640 N N . LEU A 1 82 ? 8.965 4.842 -9.786 1.00 87.75 82 LEU A N 1
ATOM 641 C CA . LEU A 1 82 ? 10.375 5.178 -9.597 1.00 87.75 82 LEU A CA 1
ATOM 642 C C . LEU A 1 82 ? 10.847 5.036 -8.148 1.00 87.75 82 LEU A C 1
ATOM 644 O O . LEU A 1 82 ? 12.050 4.979 -7.936 1.00 87.75 82 LEU A O 1
ATOM 648 N N . GLY A 1 83 ? 9.945 4.957 -7.166 1.00 84.94 83 GLY A N 1
ATOM 649 C CA . GLY A 1 83 ? 10.271 4.610 -5.778 1.00 84.94 83 GLY A CA 1
ATOM 650 C C . GLY A 1 83 ? 9.982 3.154 -5.385 1.00 84.94 83 GLY A C 1
ATOM 651 O O . GLY A 1 83 ? 10.098 2.807 -4.212 1.00 84.94 83 GLY A O 1
ATOM 652 N N . GLY A 1 84 ? 9.603 2.291 -6.333 1.00 86.50 84 GLY A N 1
ATOM 653 C CA . GLY A 1 84 ? 9.351 0.861 -6.115 1.00 86.50 84 GLY A CA 1
ATOM 654 C C . GLY A 1 84 ? 7.885 0.472 -6.299 1.00 86.50 84 GLY A C 1
ATOM 655 O O . GLY A 1 84 ? 7.576 -0.343 -7.162 1.00 86.50 84 GLY A O 1
ATOM 656 N N . GLY A 1 85 ? 6.987 1.094 -5.525 1.00 87.56 85 GLY A N 1
ATOM 657 C CA . GLY A 1 85 ? 5.533 0.901 -5.647 1.00 87.56 85 GLY A CA 1
ATOM 658 C C . GLY A 1 85 ? 5.015 -0.461 -5.158 1.00 87.56 85 GLY A C 1
ATOM 659 O O . GLY A 1 85 ? 5.581 -1.501 -5.477 1.00 87.56 85 GLY A O 1
ATOM 660 N N . TYR A 1 86 ? 3.897 -0.481 -4.435 1.00 90.81 86 TYR A N 1
ATOM 661 C CA . TYR A 1 86 ? 3.158 -1.712 -4.126 1.00 90.81 86 TYR A CA 1
ATOM 662 C C . TYR A 1 86 ? 1.666 -1.425 -3.923 1.00 90.81 86 TYR A C 1
ATOM 664 O O . TYR A 1 86 ? 1.270 -0.272 -3.746 1.00 90.81 86 TYR A O 1
ATOM 672 N N . GLY A 1 87 ? 0.849 -2.479 -3.925 1.00 91.50 87 GLY A N 1
ATOM 673 C CA . GLY A 1 87 ? -0.578 -2.394 -3.623 1.00 91.50 87 GLY A CA 1
ATOM 674 C C . GLY A 1 87 ? -1.270 -3.755 -3.620 1.00 91.50 87 GLY A C 1
ATOM 675 O O . GLY A 1 87 ? -0.628 -4.780 -3.411 1.00 91.50 87 GLY A O 1
ATOM 676 N N . TYR A 1 88 ? -2.581 -3.773 -3.883 1.00 92.75 88 TYR A N 1
ATOM 677 C CA . TYR A 1 88 ? -3.441 -4.963 -3.737 1.00 92.75 88 TYR A CA 1
ATOM 678 C C . TYR A 1 88 ? -2.963 -6.212 -4.493 1.00 92.75 88 TYR A C 1
ATOM 680 O O . TYR A 1 88 ? -3.183 -7.333 -4.052 1.00 92.75 88 TYR A O 1
ATOM 688 N N . LEU A 1 89 ? -2.299 -6.030 -5.636 1.00 92.50 89 LEU A N 1
ATOM 689 C CA . LEU A 1 89 ? -1.797 -7.131 -6.462 1.00 92.50 89 LEU A CA 1
ATOM 690 C C . LEU A 1 89 ? -0.349 -7.528 -6.145 1.00 92.50 89 LEU A C 1
ATOM 692 O O . LEU A 1 89 ? 0.176 -8.471 -6.741 1.00 92.50 89 LEU A O 1
ATOM 696 N N . SER A 1 90 ? 0.310 -6.835 -5.213 1.00 93.25 90 SER A N 1
ATOM 697 C CA . SER A 1 90 ? 1.724 -7.074 -4.930 1.00 93.25 90 SER A CA 1
ATOM 698 C C . SER A 1 90 ? 1.999 -8.407 -4.255 1.00 93.25 90 SER A C 1
ATOM 700 O O . SER A 1 90 ? 3.036 -9.013 -4.524 1.00 93.25 90 SER A O 1
ATOM 702 N N . GLY A 1 91 ? 1.051 -8.912 -3.464 1.00 92.69 91 GLY A N 1
ATOM 703 C CA . GLY A 1 91 ? 1.162 -10.242 -2.871 1.00 92.69 91 GLY A CA 1
ATOM 704 C C . GLY A 1 91 ? 1.290 -11.355 -3.914 1.00 92.69 91 GLY A C 1
ATOM 705 O O . GLY A 1 91 ? 2.022 -12.314 -3.690 1.00 92.69 91 GLY A O 1
ATOM 706 N N . ALA A 1 92 ? 0.633 -11.207 -5.069 1.00 93.00 92 ALA A N 1
ATOM 707 C CA . ALA A 1 92 ? 0.643 -12.194 -6.147 1.00 93.00 92 ALA A CA 1
ATOM 708 C C . ALA A 1 92 ? 1.747 -11.948 -7.189 1.00 93.00 92 ALA A C 1
ATOM 710 O O . ALA A 1 92 ? 2.315 -12.900 -7.732 1.00 93.00 92 ALA A O 1
ATOM 711 N N . TYR A 1 93 ? 2.068 -10.679 -7.476 1.00 92.50 93 TYR A N 1
ATOM 712 C CA . TYR A 1 93 ? 2.903 -10.309 -8.628 1.00 92.50 93 TYR A CA 1
ATOM 713 C C . TYR A 1 93 ? 4.142 -9.460 -8.300 1.00 92.50 93 TYR A C 1
ATOM 715 O O . TYR A 1 93 ? 4.863 -9.083 -9.221 1.00 92.50 93 TYR A O 1
ATOM 723 N N . GLY A 1 94 ? 4.434 -9.198 -7.024 1.00 92.75 94 GLY A N 1
ATOM 724 C CA . GLY A 1 94 ? 5.592 -8.409 -6.593 1.00 92.75 94 GLY A CA 1
ATOM 725 C C . GLY A 1 94 ? 5.329 -6.902 -6.601 1.00 92.75 94 GLY A C 1
ATOM 726 O O . GLY A 1 94 ? 4.193 -6.438 -6.678 1.00 92.75 94 GLY A O 1
ATOM 727 N N . THR A 1 95 ? 6.380 -6.104 -6.494 1.00 92.06 95 THR A N 1
ATOM 728 C CA . THR A 1 95 ? 6.293 -4.638 -6.534 1.00 92.06 95 THR A CA 1
ATOM 729 C C . THR A 1 95 ? 5.958 -4.121 -7.937 1.00 92.06 95 THR A C 1
ATOM 731 O O . THR A 1 95 ? 5.949 -4.858 -8.927 1.00 92.06 95 THR A O 1
ATOM 734 N N . VAL A 1 96 ? 5.679 -2.823 -8.056 1.00 91.12 96 VAL A N 1
ATOM 735 C CA . VAL A 1 96 ? 5.425 -2.192 -9.362 1.00 91.12 96 VAL A CA 1
ATOM 736 C C . VAL A 1 96 ? 6.670 -2.288 -10.247 1.00 91.12 96 VAL A C 1
ATOM 738 O O . VAL A 1 96 ? 6.557 -2.570 -11.441 1.00 91.12 96 VAL A O 1
ATOM 741 N N . VAL A 1 97 ? 7.864 -2.137 -9.665 1.00 91.81 97 VAL A N 1
ATOM 742 C CA . VAL A 1 97 ? 9.138 -2.260 -10.392 1.00 91.81 97 VAL A CA 1
ATOM 743 C C . VAL A 1 97 ? 9.480 -3.686 -10.822 1.00 91.81 97 VAL A C 1
ATOM 745 O O . VAL A 1 97 ? 10.129 -3.844 -11.855 1.00 91.81 97 VAL A O 1
ATOM 748 N N . ASP A 1 98 ? 8.987 -4.715 -10.127 1.00 92.19 98 ASP A N 1
ATOM 749 C CA . ASP A 1 98 ? 9.119 -6.118 -10.569 1.00 92.19 98 ASP A CA 1
ATOM 750 C C . ASP A 1 98 ? 8.323 -6.402 -11.851 1.00 92.19 98 ASP A C 1
ATOM 752 O O . ASP A 1 98 ? 8.583 -7.363 -12.578 1.00 92.19 98 ASP A O 1
ATOM 756 N N . ASN A 1 99 ? 7.347 -5.543 -12.145 1.00 91.44 99 ASN A N 1
ATOM 757 C CA . ASN A 1 99 ? 6.495 -5.628 -13.322 1.00 91.44 99 ASN A CA 1
ATOM 758 C C . ASN A 1 99 ? 6.911 -4.653 -14.427 1.00 91.44 99 ASN A C 1
ATOM 760 O O . ASN A 1 99 ? 6.307 -4.667 -15.500 1.00 91.44 99 ASN A O 1
ATOM 764 N N . LEU A 1 100 ? 7.936 -3.829 -14.203 1.00 92.19 100 LEU A N 1
ATOM 765 C CA . LEU A 1 100 ? 8.464 -2.908 -15.201 1.00 92.19 100 LEU A CA 1
ATOM 766 C C . LEU A 1 100 ? 9.298 -3.677 -16.235 1.00 92.19 100 LEU A C 1
ATOM 768 O O . LEU A 1 100 ? 10.168 -4.466 -15.883 1.00 92.19 100 LEU A O 1
ATOM 772 N N . LEU A 1 101 ? 9.034 -3.445 -17.519 1.00 91.69 101 LEU A N 1
ATOM 773 C CA . LEU A 1 101 ? 9.722 -4.085 -18.646 1.00 91.69 101 LEU A CA 1
ATOM 774 C C . LEU A 1 101 ? 10.707 -3.133 -19.330 1.00 91.69 101 LEU A C 1
ATOM 776 O O . LEU A 1 101 ? 11.784 -3.550 -19.756 1.00 91.69 101 LEU A O 1
ATOM 780 N N . SER A 1 102 ? 10.335 -1.859 -19.448 1.00 92.06 102 SER A N 1
ATOM 781 C CA . SER A 1 102 ? 11.194 -0.809 -19.990 1.00 92.06 102 SER A CA 1
ATOM 782 C C . SER A 1 102 ? 10.671 0.576 -19.632 1.00 92.06 102 SER A C 1
ATOM 784 O O . SER A 1 102 ? 9.495 0.737 -19.300 1.00 92.06 102 SER A O 1
ATOM 786 N N . VAL A 1 103 ? 11.531 1.580 -19.764 1.00 91.06 103 VAL A N 1
ATOM 787 C CA . VAL A 1 103 ? 11.155 2.995 -19.713 1.00 91.06 103 VAL A CA 1
ATOM 788 C C . VAL A 1 103 ? 11.741 3.752 -20.896 1.00 91.06 103 VAL A C 1
ATOM 790 O O . VAL A 1 103 ? 12.827 3.419 -21.368 1.00 91.06 103 VAL A O 1
ATOM 793 N N . GLN A 1 104 ? 11.046 4.785 -21.360 1.00 89.75 104 GLN A N 1
ATOM 794 C CA . GLN A 1 104 ? 11.645 5.832 -22.183 1.00 89.75 104 GLN A CA 1
ATOM 795 C C . GLN A 1 104 ? 11.957 7.020 -21.284 1.00 89.75 104 GLN A C 1
ATOM 797 O O . GLN A 1 104 ? 11.111 7.425 -20.487 1.00 89.75 104 GLN A O 1
ATOM 802 N N . MET A 1 105 ? 13.160 7.577 -21.389 1.00 88.12 105 MET A N 1
ATOM 803 C CA . MET A 1 105 ? 13.560 8.695 -20.543 1.00 88.12 105 MET A CA 1
ATOM 804 C C . MET A 1 105 ? 14.435 9.711 -21.263 1.00 88.12 105 MET A C 1
ATOM 806 O O . MET A 1 105 ? 15.208 9.366 -22.156 1.00 88.12 105 MET A O 1
ATOM 810 N N . VAL A 1 106 ? 14.310 10.962 -20.825 1.00 88.44 106 VAL A N 1
ATOM 811 C CA . VAL A 1 106 ? 15.149 12.091 -21.220 1.00 88.44 106 VAL A CA 1
ATOM 812 C C . VAL A 1 106 ? 16.294 12.208 -20.217 1.00 88.44 106 VAL A C 1
ATOM 814 O O . VAL A 1 106 ? 16.065 12.422 -19.021 1.00 88.44 106 VAL A O 1
ATOM 817 N N . LEU A 1 107 ? 17.526 12.065 -20.696 1.00 90.06 107 LEU A N 1
ATOM 818 C CA . LEU A 1 107 ? 18.730 12.263 -19.891 1.00 90.06 107 LEU A CA 1
ATOM 819 C C . LEU A 1 107 ? 19.030 13.752 -19.688 1.00 90.06 107 LEU A C 1
ATOM 821 O O . LEU A 1 107 ? 18.519 14.615 -20.399 1.00 90.06 107 LEU A O 1
ATOM 825 N N . ALA A 1 108 ? 19.944 14.063 -18.765 1.00 88.31 108 ALA A N 1
ATOM 826 C CA . ALA A 1 108 ? 20.426 15.431 -18.554 1.00 88.31 108 ALA A CA 1
ATOM 827 C C . ALA A 1 108 ? 21.059 16.057 -19.817 1.00 88.31 108 ALA A C 1
ATOM 829 O O . ALA A 1 108 ? 21.020 17.273 -19.990 1.00 88.31 108 ALA A O 1
ATOM 830 N N . SER A 1 109 ? 21.595 15.235 -20.727 1.00 89.62 109 SER A N 1
ATOM 831 C CA . SER A 1 109 ? 22.090 15.668 -22.043 1.00 89.62 109 SER A CA 1
ATOM 832 C C . SER A 1 109 ? 20.976 16.153 -22.987 1.00 89.62 109 SER A C 1
ATOM 834 O O . SER A 1 109 ? 21.250 16.848 -23.967 1.00 89.62 109 SER A O 1
ATOM 836 N N . GLY A 1 110 ? 19.720 15.799 -22.703 1.00 88.12 110 GLY A N 1
ATOM 837 C CA . GLY A 1 110 ? 18.570 15.968 -23.589 1.00 88.12 110 GLY A CA 1
ATOM 838 C C . GLY A 1 110 ? 18.354 14.801 -24.559 1.00 88.12 110 GLY A C 1
ATOM 839 O O . GLY A 1 110 ? 17.430 14.859 -25.364 1.00 88.12 110 GLY A O 1
ATOM 840 N N . GLU A 1 111 ? 19.180 13.753 -24.503 1.00 91.25 111 GLU A N 1
ATOM 841 C CA . GLU A 1 111 ? 18.975 12.538 -25.294 1.00 91.25 111 GLU A CA 1
ATOM 842 C C . GLU A 1 111 ? 17.760 11.750 -24.785 1.00 91.25 111 GLU A C 1
ATOM 844 O O . GLU A 1 111 ? 17.564 11.615 -23.575 1.00 91.25 111 GLU A O 1
ATOM 849 N N . ILE A 1 112 ? 16.967 11.214 -25.716 1.00 91.12 112 ILE A N 1
ATOM 850 C CA . ILE A 1 112 ? 15.837 10.327 -25.427 1.00 91.12 112 ILE A CA 1
ATOM 851 C C . ILE A 1 112 ? 16.289 8.893 -25.667 1.00 91.12 112 ILE A C 1
ATOM 853 O O . ILE A 1 112 ? 16.574 8.512 -26.803 1.00 91.12 112 ILE A O 1
ATOM 857 N N . ILE A 1 113 ? 16.310 8.088 -24.609 1.00 93.25 113 ILE A N 1
ATOM 858 C CA . ILE A 1 113 ? 16.734 6.689 -24.676 1.00 93.25 113 ILE A CA 1
ATOM 859 C C . ILE A 1 113 ? 15.640 5.744 -24.187 1.00 93.25 113 ILE A C 1
ATOM 861 O O . ILE A 1 113 ? 14.755 6.122 -23.420 1.00 93.25 113 ILE A O 1
ATOM 865 N N . THR A 1 114 ? 15.715 4.489 -24.632 1.00 94.00 114 THR A N 1
ATOM 866 C CA . THR A 1 114 ? 14.927 3.381 -24.076 1.00 94.00 114 THR A CA 1
ATOM 867 C C . THR A 1 114 ? 15.813 2.551 -23.159 1.00 94.00 114 THR A C 1
ATOM 869 O O . THR A 1 114 ? 16.878 2.096 -23.567 1.00 94.00 114 THR A O 1
ATOM 872 N N . VAL A 1 115 ? 15.361 2.346 -21.927 1.00 94.94 115 VAL A N 1
ATOM 873 C CA . VAL A 1 115 ? 16.083 1.644 -20.867 1.00 94.94 115 VAL A CA 1
ATOM 874 C C . VAL A 1 115 ? 15.315 0.378 -20.495 1.00 94.94 115 VAL A C 1
ATOM 876 O O . VAL A 1 115 ? 14.111 0.422 -20.249 1.00 94.94 115 VAL A O 1
ATOM 879 N N . SER A 1 116 ? 15.996 -0.764 -20.493 1.00 95.19 116 SER A N 1
ATOM 880 C CA . SER A 1 116 ? 15.442 -2.099 -20.225 1.00 95.19 116 SER A CA 1
ATOM 881 C C . SER A 1 116 ? 16.550 -3.058 -19.776 1.00 95.19 116 SER A C 1
ATOM 883 O O . SER A 1 116 ? 17.727 -2.713 -19.805 1.00 95.19 116 SER A O 1
ATOM 885 N N . GLU A 1 117 ? 16.216 -4.309 -19.460 1.00 93.81 117 GLU A N 1
ATOM 886 C CA . GLU A 1 117 ? 17.227 -5.339 -19.154 1.00 93.81 117 GLU A CA 1
ATOM 887 C C . GLU A 1 117 ? 18.238 -5.571 -20.290 1.00 93.81 117 GLU A C 1
ATOM 889 O O . GLU A 1 117 ? 19.352 -6.024 -20.049 1.00 93.81 117 GLU A O 1
ATOM 894 N N . ARG A 1 118 ? 17.866 -5.267 -21.541 1.00 95.06 118 ARG A N 1
ATOM 895 C CA . ARG A 1 118 ? 18.728 -5.463 -22.721 1.00 95.06 118 ARG A CA 1
ATOM 896 C C . ARG A 1 118 ? 19.413 -4.182 -23.195 1.00 95.06 118 ARG A C 1
ATOM 898 O O . ARG A 1 118 ? 20.306 -4.254 -24.032 1.00 95.06 118 ARG A O 1
ATOM 905 N N . GLN A 1 119 ? 18.968 -3.021 -22.720 1.00 95.50 119 GLN A N 1
ATOM 906 C CA . GLN A 1 119 ? 19.453 -1.709 -23.154 1.00 95.50 119 GLN A CA 1
ATOM 907 C C . GLN A 1 119 ? 19.671 -0.844 -21.920 1.00 95.50 119 GLN A C 1
ATOM 909 O O . GLN A 1 119 ? 18.709 -0.483 -21.252 1.00 95.50 119 GLN A O 1
ATOM 914 N N . TYR A 1 120 ? 20.927 -0.503 -21.633 1.00 96.06 120 TYR A N 1
ATOM 915 C CA . TYR A 1 120 ? 21.316 0.213 -20.413 1.00 96.06 120 TYR A CA 1
ATOM 916 C C . TYR A 1 120 ? 20.881 -0.523 -19.120 1.00 96.06 120 TYR A C 1
ATOM 918 O O . TYR A 1 120 ? 20.182 0.063 -18.295 1.00 96.06 120 TYR A O 1
ATOM 926 N N . PRO A 1 121 ? 21.281 -1.796 -18.912 1.00 95.12 121 PRO A N 1
ATOM 927 C CA . PRO A 1 121 ? 20.821 -2.610 -17.779 1.00 95.12 121 PRO A CA 1
ATOM 928 C C . PRO A 1 121 ? 21.124 -1.991 -16.406 1.00 95.12 121 PRO A C 1
ATOM 930 O O . PRO A 1 121 ? 20.277 -2.046 -15.518 1.00 95.12 121 PRO A O 1
ATOM 933 N N . GLU A 1 122 ? 22.272 -1.328 -16.249 1.00 93.88 122 GLU A N 1
ATOM 934 C CA . GLU A 1 122 ? 22.634 -0.608 -15.016 1.00 93.88 122 GLU A CA 1
ATOM 935 C C . GLU A 1 122 ? 21.672 0.554 -14.726 1.00 93.88 122 GLU A C 1
ATOM 937 O O . GLU A 1 122 ? 21.221 0.760 -13.599 1.00 93.88 122 GLU A O 1
ATOM 942 N N . LEU A 1 123 ? 21.285 1.289 -15.771 1.00 94.12 123 LEU A N 1
ATOM 943 C CA . LEU A 1 123 ? 20.304 2.363 -15.658 1.00 94.12 123 LEU A CA 1
ATOM 944 C C . LEU A 1 123 ? 18.904 1.795 -15.398 1.00 94.12 123 LEU A C 1
ATOM 946 O O . LEU A 1 123 ? 18.150 2.363 -14.613 1.00 94.12 123 LEU A O 1
ATOM 950 N N . PHE A 1 124 ? 18.570 0.644 -15.988 1.00 94.94 124 PHE A N 1
ATOM 951 C CA . PHE A 1 124 ? 17.308 -0.049 -15.734 1.00 94.94 124 PHE A CA 1
ATOM 952 C C . PHE A 1 124 ? 17.202 -0.564 -14.294 1.00 94.94 124 PHE A C 1
ATOM 954 O O . PHE A 1 124 ? 16.134 -0.545 -13.682 1.00 94.94 124 PHE A O 1
ATOM 961 N N . TRP A 1 125 ? 18.314 -1.011 -13.721 1.00 94.00 125 TRP A N 1
ATOM 962 C CA . TRP A 1 125 ? 18.413 -1.326 -12.303 1.00 94.00 125 TRP A CA 1
ATOM 963 C C . TRP A 1 125 ? 18.197 -0.081 -11.426 1.00 94.00 125 TRP A C 1
ATOM 965 O O . TRP A 1 125 ? 17.414 -0.131 -10.472 1.00 94.00 125 TRP A O 1
ATOM 975 N N . ALA A 1 126 ? 18.803 1.054 -11.790 1.00 92.06 126 ALA A N 1
ATOM 976 C CA . ALA A 1 126 ? 18.684 2.305 -11.044 1.00 92.06 126 ALA A CA 1
ATOM 977 C C . ALA A 1 126 ? 17.254 2.874 -11.051 1.00 92.06 126 ALA A C 1
ATOM 979 O O . ALA A 1 126 ? 16.705 3.158 -9.990 1.00 92.06 126 ALA A O 1
ATOM 980 N N . VAL A 1 127 ? 16.594 2.978 -12.210 1.00 91.06 127 VAL A N 1
ATOM 981 C CA . VAL A 1 127 ? 15.229 3.550 -12.299 1.00 91.06 127 VAL A CA 1
ATOM 982 C C . VAL A 1 127 ? 14.179 2.745 -11.523 1.00 91.06 127 VAL A C 1
ATOM 984 O O . VAL A 1 127 ? 13.122 3.269 -11.184 1.00 91.06 127 VAL A O 1
ATOM 987 N N . ARG A 1 128 ? 14.470 1.487 -11.178 1.00 91.38 128 ARG A N 1
ATOM 988 C CA . ARG A 1 128 ? 13.622 0.623 -10.347 1.00 91.38 128 ARG A CA 1
ATOM 989 C C . ARG A 1 128 ? 13.808 0.864 -8.833 1.00 91.38 128 ARG A C 1
ATOM 991 O O . ARG A 1 128 ? 13.923 -0.117 -8.104 1.00 91.38 128 ARG A O 1
ATOM 998 N N . ARG A 1 129 ? 13.855 2.143 -8.401 1.00 85.44 129 ARG A N 1
ATOM 999 C CA . ARG A 1 129 ? 13.727 2.701 -7.016 1.00 85.44 129 ARG A CA 1
ATOM 1000 C C . ARG A 1 129 ? 14.522 4.000 -6.785 1.00 85.44 129 ARG A C 1
ATOM 1002 O O . ARG A 1 129 ? 14.231 4.708 -5.826 1.00 85.44 129 ARG A O 1
ATOM 1009 N N . ALA A 1 130 ? 15.481 4.375 -7.636 1.00 81.69 130 ALA A N 1
ATOM 1010 C CA . ALA A 1 130 ? 16.289 5.594 -7.446 1.00 81.69 130 ALA A CA 1
ATOM 1011 C C . ALA A 1 130 ? 15.538 6.927 -7.690 1.00 81.69 130 ALA A C 1
ATOM 1013 O O . ALA A 1 130 ? 16.159 7.987 -7.803 1.00 81.69 130 ALA A O 1
ATOM 1014 N N . GLY A 1 131 ? 14.206 6.911 -7.788 1.00 78.31 131 GLY A N 1
ATOM 1015 C CA . GLY A 1 131 ? 13.411 8.110 -8.022 1.00 78.31 131 GLY A CA 1
ATOM 1016 C C . GLY A 1 131 ? 13.742 8.770 -9.364 1.00 78.31 131 GLY A C 1
ATOM 1017 O O . GLY A 1 131 ? 14.047 8.110 -10.355 1.00 78.31 131 GLY A O 1
ATOM 1018 N N . ALA A 1 132 ? 13.697 10.101 -9.392 1.00 76.38 132 ALA A N 1
ATOM 1019 C CA . ALA A 1 132 ? 14.010 10.902 -10.578 1.00 76.38 132 ALA A CA 1
ATOM 1020 C C . ALA A 1 132 ? 15.518 11.188 -10.754 1.00 76.38 132 ALA A C 1
ATOM 1022 O O . ALA A 1 132 ? 15.886 12.062 -11.537 1.00 76.38 132 ALA A O 1
ATOM 1023 N N . ALA A 1 133 ? 16.401 10.492 -10.025 1.00 80.56 133 ALA A N 1
ATOM 1024 C CA . ALA A 1 133 ? 17.830 10.813 -9.987 1.00 80.56 133 ALA A CA 1
ATOM 1025 C C . ALA A 1 133 ? 18.537 10.655 -11.344 1.00 80.56 133 ALA A C 1
ATOM 1027 O O . ALA A 1 133 ? 19.524 11.336 -11.609 1.00 80.56 133 ALA A O 1
ATOM 1028 N N . SER A 1 134 ? 18.042 9.765 -12.208 1.00 81.06 134 SER A N 1
ATOM 1029 C CA . SER A 1 134 ? 18.733 9.388 -13.447 1.00 81.06 134 SER A CA 1
ATOM 1030 C C . SER A 1 134 ? 18.178 10.047 -14.717 1.00 81.06 134 SER A C 1
ATOM 1032 O O . SER A 1 134 ? 18.708 9.808 -15.799 1.00 81.06 134 SER A O 1
ATOM 1034 N N . GLY A 1 135 ? 17.127 10.866 -14.609 1.00 86.38 135 GLY A N 1
ATOM 1035 C CA . GLY A 1 135 ? 16.493 11.555 -15.738 1.00 86.38 135 GLY A CA 1
ATOM 1036 C C . GLY A 1 135 ? 14.971 11.643 -15.611 1.00 86.38 135 GLY A C 1
ATOM 1037 O O . GLY A 1 135 ? 14.386 11.232 -14.608 1.00 86.38 135 GLY A O 1
ATOM 1038 N N . VAL A 1 136 ? 14.320 12.178 -16.646 1.00 88.12 136 VAL A N 1
ATOM 1039 C CA . VAL A 1 136 ? 12.857 12.313 -16.695 1.00 88.12 136 VAL A CA 1
ATOM 1040 C C . VAL A 1 136 ? 12.271 11.162 -17.498 1.00 88.12 136 VAL A C 1
ATOM 1042 O O . VAL A 1 136 ? 12.442 11.107 -18.712 1.00 88.12 136 VAL A O 1
ATOM 1045 N N . VAL A 1 137 ? 11.568 10.246 -16.833 1.00 86.31 137 VAL A N 1
ATOM 1046 C CA . VAL A 1 137 ? 10.846 9.168 -17.520 1.00 86.31 137 VAL A CA 1
ATOM 1047 C C . VAL A 1 137 ? 9.573 9.713 -18.165 1.00 86.31 137 VAL A C 1
ATOM 1049 O O . VAL A 1 137 ? 8.749 10.336 -17.494 1.00 86.31 137 VAL A O 1
ATOM 1052 N N . THR A 1 138 ? 9.416 9.467 -19.462 1.00 82.56 138 THR A N 1
ATOM 1053 C CA . THR A 1 138 ? 8.272 9.897 -20.281 1.00 82.56 138 THR A CA 1
ATOM 1054 C C . THR A 1 138 ? 7.304 8.748 -20.573 1.00 82.56 138 THR A C 1
ATOM 1056 O O . THR A 1 138 ? 6.093 8.970 -20.643 1.00 82.56 138 THR A O 1
ATOM 1059 N N . GLU A 1 139 ? 7.811 7.515 -20.664 1.00 84.81 139 GLU A N 1
ATOM 1060 C CA . GLU A 1 139 ? 7.031 6.295 -20.909 1.00 84.81 139 GLU A CA 1
ATOM 1061 C C . GLU A 1 139 ? 7.477 5.164 -19.977 1.00 84.81 139 GLU A C 1
ATOM 1063 O O . GLU A 1 139 ? 8.669 4.976 -19.737 1.00 84.81 139 GLU A O 1
ATOM 1068 N N . PHE A 1 140 ? 6.519 4.377 -19.499 1.00 85.25 140 PHE A N 1
ATOM 1069 C CA . PHE A 1 140 ? 6.736 3.134 -18.771 1.00 85.25 140 PHE A CA 1
ATOM 1070 C C . PHE A 1 140 ? 6.021 1.990 -19.497 1.00 85.25 140 PHE A C 1
ATOM 1072 O O . PHE A 1 140 ? 4.883 2.126 -19.946 1.00 85.25 140 PHE A O 1
ATOM 1079 N N . VAL A 1 141 ? 6.656 0.826 -19.568 1.00 87.06 141 VAL A N 1
ATOM 1080 C CA . VAL A 1 141 ? 6.047 -0.390 -20.116 1.00 87.06 141 VAL A CA 1
ATOM 1081 C C . VAL A 1 141 ? 6.010 -1.439 -19.025 1.00 87.06 141 VAL A C 1
ATOM 1083 O O . VAL A 1 141 ? 7.047 -1.775 -18.459 1.00 87.06 141 VAL A O 1
ATOM 1086 N N . PHE A 1 142 ? 4.827 -1.975 -18.748 1.00 86.62 142 PHE A N 1
ATOM 1087 C CA . PHE A 1 142 ? 4.600 -2.943 -17.685 1.00 86.62 142 PHE A CA 1
ATOM 1088 C C . PHE A 1 142 ? 4.117 -4.287 -18.223 1.00 86.62 142 PHE A C 1
ATOM 1090 O O . PHE A 1 142 ? 3.424 -4.389 -19.240 1.00 86.62 142 PHE A O 1
ATOM 1097 N N . ARG A 1 143 ? 4.439 -5.338 -17.479 1.00 87.12 143 ARG A N 1
ATOM 1098 C CA . ARG A 1 143 ? 3.812 -6.648 -17.605 1.00 87.12 143 ARG A CA 1
ATOM 1099 C C . ARG A 1 143 ? 2.371 -6.556 -17.106 1.00 87.12 143 ARG A C 1
ATOM 1101 O O . ARG A 1 143 ? 2.148 -6.076 -16.000 1.00 87.12 143 ARG A O 1
ATOM 1108 N N . ALA A 1 144 ? 1.410 -7.016 -17.904 1.00 85.06 144 ALA A N 1
ATOM 1109 C CA . ALA A 1 144 ? 0.026 -7.133 -17.462 1.00 85.06 144 ALA A CA 1
ATOM 1110 C C . ALA A 1 144 ? -0.303 -8.581 -17.076 1.00 85.06 144 ALA A C 1
ATOM 1112 O O . ALA A 1 144 ? 0.235 -9.539 -17.633 1.00 85.06 144 ALA A O 1
ATOM 1113 N N . HIS A 1 145 ? -1.228 -8.718 -16.138 1.00 86.62 145 HIS A N 1
ATOM 1114 C CA . HIS A 1 145 ? -1.737 -9.966 -15.585 1.00 86.62 145 HIS A CA 1
ATOM 1115 C C . HIS A 1 145 ? -3.226 -10.073 -15.863 1.00 86.62 145 HIS A C 1
ATOM 1117 O O . HIS A 1 145 ? -3.909 -9.059 -15.996 1.00 86.62 145 HIS A O 1
ATOM 1123 N N . LYS A 1 146 ? -3.740 -11.301 -15.943 1.00 87.62 146 LYS A N 1
ATOM 1124 C CA . LYS A 1 146 ? -5.177 -11.522 -16.115 1.00 87.62 146 LYS A CA 1
ATOM 1125 C C . LYS A 1 146 ? -5.944 -10.996 -14.900 1.00 87.62 146 LYS A C 1
ATOM 1127 O O . LYS A 1 146 ? -5.627 -11.355 -13.771 1.00 87.62 146 LYS A O 1
ATOM 1132 N N . GLN A 1 147 ? -6.964 -10.191 -15.163 1.00 87.00 147 GLN A N 1
ATOM 1133 C CA . GLN A 1 147 ? -7.930 -9.667 -14.203 1.00 87.00 147 GLN A CA 1
ATOM 1134 C C . GLN A 1 147 ? -9.294 -9.542 -14.897 1.00 87.00 147 GLN A C 1
ATOM 1136 O O . GLN A 1 147 ? -9.792 -8.451 -15.165 1.00 87.00 147 GLN A O 1
ATOM 1141 N N . GLU A 1 148 ? -9.857 -10.690 -15.266 1.00 84.69 148 GLU A N 1
ATOM 1142 C CA . GLU A 1 148 ? -11.157 -10.799 -15.947 1.00 84.69 148 GLU A CA 1
ATOM 1143 C C . GLU A 1 148 ? -12.324 -10.781 -14.946 1.00 84.69 148 GLU A C 1
ATOM 1145 O O . GLU A 1 148 ? -13.422 -10.330 -15.263 1.00 84.69 148 GLU A O 1
ATOM 1150 N N . ASN A 1 149 ? -12.071 -11.254 -13.723 1.00 89.06 149 ASN A N 1
ATOM 1151 C CA . ASN A 1 149 ? -13.088 -11.437 -12.698 1.00 89.06 149 ASN A CA 1
ATOM 1152 C C . ASN A 1 149 ? -13.214 -10.212 -11.786 1.00 89.06 149 ASN A C 1
ATOM 1154 O O . ASN A 1 149 ? -12.246 -9.479 -11.547 1.00 89.06 149 ASN A O 1
ATOM 1158 N N . LEU A 1 150 ? -14.418 -10.055 -11.228 1.00 93.31 150 LEU A N 1
ATOM 1159 C CA . LEU A 1 150 ? -14.653 -9.202 -10.066 1.00 93.31 150 LEU A CA 1
ATOM 1160 C C . LEU A 1 150 ? -13.796 -9.675 -8.887 1.00 93.31 150 LEU A C 1
ATOM 1162 O O . LEU A 1 150 ? -13.445 -10.852 -8.786 1.00 93.31 150 LEU A O 1
ATOM 1166 N N . VAL A 1 151 ? -13.514 -8.753 -7.978 1.00 95.12 151 VAL A N 1
ATOM 1167 C CA . VAL A 1 151 ? -12.807 -9.011 -6.723 1.00 95.12 151 VAL A CA 1
ATOM 1168 C C . VAL A 1 151 ? -13.758 -8.802 -5.560 1.00 95.12 151 VAL A C 1
ATOM 1170 O O . VAL A 1 151 ? -14.676 -7.987 -5.644 1.00 95.12 151 VAL A O 1
ATOM 1173 N N . TRP A 1 152 ? -13.536 -9.523 -4.471 1.00 97.69 152 TRP A N 1
ATOM 1174 C CA . TRP A 1 152 ? -14.265 -9.290 -3.237 1.00 97.69 152 TRP A CA 1
ATOM 1175 C C . TRP A 1 152 ? -13.539 -8.218 -2.430 1.00 97.69 152 TRP A C 1
ATOM 1177 O O . TRP A 1 152 ? -12.341 -8.346 -2.169 1.00 97.69 152 TRP A O 1
ATOM 1187 N N . ALA A 1 153 ? -14.233 -7.154 -2.041 1.00 96.69 153 ALA A N 1
ATOM 1188 C CA . ALA A 1 153 ? -13.640 -6.108 -1.221 1.00 96.69 153 ALA A CA 1
ATOM 1189 C C . ALA A 1 153 ? -14.667 -5.465 -0.291 1.00 96.69 153 ALA A C 1
ATOM 1191 O O . ALA A 1 153 ? -15.872 -5.487 -0.551 1.00 96.69 153 ALA A O 1
ATOM 1192 N N . SER A 1 154 ? -14.181 -4.877 0.798 1.00 94.19 154 SER A N 1
ATOM 1193 C CA . SER A 1 154 ? -15.028 -4.173 1.756 1.00 94.19 154 SER A CA 1
ATOM 1194 C C . SER A 1 154 ? -14.272 -3.067 2.478 1.00 94.19 154 SER A C 1
ATOM 1196 O O . SER A 1 154 ? -13.087 -3.211 2.784 1.00 94.19 154 SER A O 1
ATOM 1198 N N . MET A 1 155 ? -14.985 -1.983 2.780 1.00 93.75 155 MET A N 1
ATOM 1199 C CA . MET A 1 155 ? -14.650 -1.080 3.870 1.00 93.75 155 MET A CA 1
ATOM 1200 C C . MET A 1 155 ? -15.483 -1.478 5.082 1.00 93.75 155 MET A C 1
ATOM 1202 O O . MET A 1 155 ? -16.717 -1.482 5.041 1.00 93.75 155 MET A O 1
ATOM 1206 N N . LEU A 1 156 ? -14.786 -1.789 6.164 1.00 94.88 156 LEU A N 1
ATOM 1207 C CA . LEU A 1 156 ? -15.357 -2.104 7.457 1.00 94.88 156 LEU A CA 1
ATOM 1208 C C . LEU A 1 156 ? -14.974 -1.013 8.459 1.00 94.88 156 LEU A C 1
ATOM 1210 O O . LEU A 1 156 ? -13.887 -0.44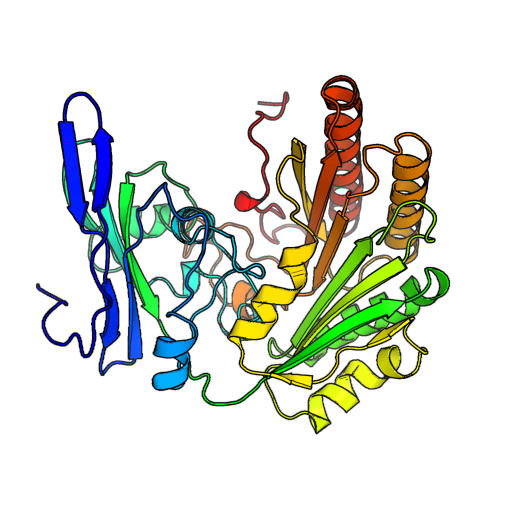0 8.374 1.00 94.88 156 LEU A O 1
ATOM 1214 N N . ALA A 1 157 ? -15.842 -0.741 9.425 1.00 94.69 157 ALA A N 1
ATOM 1215 C CA . ALA A 1 157 ? -15.510 0.094 10.577 1.00 94.69 157 ALA A CA 1
ATOM 1216 C C . ALA A 1 157 ? -15.916 -0.631 11.854 1.00 94.69 157 ALA A C 1
ATOM 1218 O O . ALA A 1 157 ? -17.021 -1.161 11.926 1.00 94.69 157 ALA A O 1
ATOM 1219 N N . PHE A 1 158 ? -15.052 -0.636 12.861 1.00 96.06 158 PHE A N 1
ATOM 1220 C CA . PHE A 1 158 ? -15.314 -1.297 14.138 1.00 96.06 158 PHE A CA 1
ATOM 1221 C C . PHE A 1 158 ? -15.065 -0.354 15.314 1.00 96.06 158 PHE A C 1
ATOM 1223 O O . PHE A 1 158 ? -14.240 0.560 15.196 1.00 96.06 158 PHE A O 1
ATOM 1230 N N . PRO A 1 159 ? -15.724 -0.574 16.464 1.00 95.56 159 PRO A N 1
ATOM 1231 C CA . PRO A 1 159 ? -15.327 0.099 17.686 1.00 95.56 159 PRO A CA 1
ATOM 1232 C C . PRO A 1 159 ? -13.920 -0.364 18.133 1.00 95.56 159 PRO A C 1
ATOM 1234 O O . PRO A 1 159 ? -13.472 -1.453 17.755 1.00 95.56 159 PRO A O 1
ATOM 1237 N N . PRO A 1 160 ? -13.197 0.449 18.929 1.00 95.00 160 PRO A N 1
ATOM 1238 C CA . PRO A 1 160 ? -11.808 0.165 19.308 1.00 95.00 160 PRO A CA 1
ATOM 1239 C C . PRO A 1 160 ? -11.576 -1.158 20.045 1.00 95.00 160 PRO A C 1
ATOM 1241 O O . PRO A 1 160 ? -10.501 -1.739 19.924 1.00 95.00 160 PRO A O 1
ATOM 1244 N N . ASP A 1 161 ? -12.577 -1.668 20.769 1.00 96.06 161 ASP A N 1
ATOM 1245 C CA . ASP A 1 161 ? -12.491 -2.927 21.524 1.00 96.06 161 ASP A CA 1
ATOM 1246 C C . ASP A 1 161 ? -12.318 -4.165 20.625 1.00 96.06 161 ASP A C 1
ATOM 1248 O O . ASP A 1 161 ? -11.981 -5.241 21.114 1.00 96.06 161 ASP A O 1
ATOM 1252 N N . LYS A 1 162 ? -12.524 -4.028 19.307 1.00 97.88 162 LYS A N 1
ATOM 1253 C CA . LYS A 1 162 ? -12.331 -5.109 18.328 1.00 97.88 162 LYS A CA 1
ATOM 1254 C C . LYS A 1 162 ? -10.926 -5.163 17.731 1.00 97.88 162 LYS A C 1
ATOM 1256 O O . LYS A 1 162 ? -10.643 -6.089 16.972 1.00 97.88 162 LYS A O 1
ATOM 1261 N N . LEU A 1 163 ? -10.048 -4.205 18.053 1.00 97.94 163 LEU A N 1
ATOM 1262 C CA . LEU A 1 163 ? -8.728 -4.074 17.426 1.00 97.94 163 LEU A CA 1
ATOM 1263 C C . LEU A 1 163 ? -7.914 -5.377 17.482 1.00 97.94 163 LEU A C 1
ATOM 1265 O O . LEU A 1 163 ? -7.398 -5.802 16.453 1.00 97.94 163 LEU A O 1
ATOM 1269 N N . SER A 1 164 ? -7.857 -6.040 18.641 1.00 98.06 164 SER A N 1
ATOM 1270 C CA . SER A 1 164 ? -7.116 -7.299 18.802 1.00 98.06 164 SER A CA 1
ATOM 1271 C C . SER A 1 164 ? -7.579 -8.381 17.813 1.00 98.06 164 SER A C 1
ATOM 1273 O O . SER A 1 164 ? -6.781 -8.866 17.012 1.00 98.06 164 SER A O 1
ATOM 1275 N N . SER A 1 165 ? -8.884 -8.672 17.755 1.00 98.25 165 SER A N 1
ATOM 1276 C CA . SER A 1 165 ? -9.441 -9.687 16.846 1.00 98.25 165 SER A CA 1
ATOM 1277 C C . SER A 1 165 ? -9.242 -9.344 15.364 1.00 98.25 165 SER A C 1
ATOM 1279 O O . SER A 1 165 ? -9.062 -10.234 14.531 1.00 98.25 165 SER A O 1
ATOM 1281 N N . ILE A 1 166 ? -9.241 -8.053 15.016 1.00 98.44 166 ILE A N 1
ATOM 1282 C CA . ILE A 1 166 ? -8.952 -7.593 13.652 1.00 98.44 166 ILE A CA 1
ATOM 1283 C C . ILE A 1 166 ? -7.485 -7.858 13.294 1.00 98.44 166 ILE A C 1
ATOM 1285 O O . ILE A 1 166 ? -7.206 -8.352 12.201 1.00 98.44 166 ILE A O 1
ATOM 1289 N N . LEU A 1 167 ? -6.549 -7.572 14.205 1.00 98.38 167 LEU A N 1
ATOM 1290 C CA . LEU A 1 167 ? -5.118 -7.818 13.997 1.00 98.38 167 LEU A CA 1
ATOM 1291 C C . LEU A 1 167 ? -4.793 -9.316 13.948 1.00 98.38 167 LEU A C 1
ATOM 1293 O O . LEU A 1 167 ? -3.979 -9.730 13.125 1.00 98.38 167 LEU A O 1
ATOM 1297 N N . GLU A 1 168 ? -5.450 -10.141 14.766 1.00 98.06 168 GLU A N 1
ATOM 1298 C CA . GLU A 1 168 ? -5.355 -11.607 14.695 1.00 98.06 168 GLU A CA 1
ATOM 1299 C C . GLU A 1 168 ? -5.801 -12.126 13.324 1.00 98.06 168 GLU A C 1
ATOM 1301 O O . GLU A 1 168 ? -5.088 -12.906 12.688 1.00 98.06 168 GLU A O 1
ATOM 1306 N N . CYS A 1 169 ? -6.940 -11.637 12.824 1.00 97.81 169 CYS A N 1
ATOM 1307 C CA . CYS A 1 169 ? -7.411 -11.965 11.484 1.00 97.81 169 CYS A CA 1
ATOM 1308 C C . CYS A 1 169 ? -6.417 -11.491 10.412 1.00 97.81 169 CYS A C 1
ATOM 1310 O O . CYS A 1 169 ? -6.066 -12.268 9.530 1.00 97.81 169 CYS A O 1
ATOM 1312 N N . ALA A 1 170 ? -5.893 -10.266 10.506 1.00 97.50 170 ALA A N 1
ATOM 1313 C CA . ALA A 1 170 ? -4.910 -9.744 9.556 1.00 97.50 170 ALA A CA 1
ATOM 1314 C C . ALA A 1 170 ? -3.617 -10.585 9.521 1.00 97.50 170 ALA A C 1
ATOM 1316 O O . ALA A 1 170 ? -3.145 -10.927 8.435 1.00 97.50 170 ALA A O 1
ATOM 1317 N N . ASN A 1 171 ? -3.096 -10.979 10.690 1.00 96.12 171 ASN A N 1
ATOM 1318 C CA . ASN A 1 171 ? -1.944 -11.875 10.828 1.00 96.12 171 ASN A CA 1
ATOM 1319 C C . ASN A 1 171 ? -2.210 -13.265 10.224 1.00 96.12 171 ASN A C 1
ATOM 1321 O O . ASN A 1 171 ? -1.314 -13.853 9.626 1.00 96.12 171 ASN A O 1
ATOM 1325 N N . HIS A 1 172 ? -3.428 -13.796 10.357 1.00 95.69 172 HIS A N 1
ATOM 1326 C CA . HIS A 1 172 ? -3.799 -15.074 9.749 1.00 95.69 172 HIS A CA 1
ATOM 1327 C C . HIS A 1 172 ? -3.923 -14.968 8.221 1.00 95.69 172 HIS A C 1
ATOM 1329 O O . HIS A 1 172 ? -3.358 -15.772 7.484 1.00 95.69 172 HIS A O 1
ATOM 1335 N N . VAL A 1 173 ? -4.636 -13.951 7.733 1.00 95.62 173 VAL A N 1
ATOM 1336 C CA . VAL A 1 173 ? -4.941 -13.757 6.308 1.00 95.62 173 VAL A CA 1
ATOM 1337 C C . VAL A 1 173 ? -3.676 -13.575 5.475 1.00 95.62 173 VAL A C 1
ATOM 1339 O O . VAL A 1 173 ? -3.559 -14.165 4.398 1.00 95.62 173 VAL A O 1
ATOM 1342 N N . ILE A 1 174 ? -2.722 -12.773 5.951 1.00 92.94 174 ILE A N 1
ATOM 1343 C CA . ILE A 1 174 ? -1.474 -12.519 5.220 1.00 92.94 174 ILE A CA 1
ATOM 1344 C C . ILE A 1 174 ? -0.634 -13.795 5.030 1.00 92.94 174 ILE A C 1
ATOM 1346 O O . ILE A 1 174 ? 0.010 -13.945 3.989 1.00 92.94 174 ILE A O 1
ATOM 1350 N N . ASP A 1 175 ? -0.694 -14.721 5.991 1.00 89.75 175 ASP A N 1
ATOM 1351 C CA . ASP A 1 175 ? 0.014 -16.003 5.966 1.00 89.75 175 ASP A CA 1
ATOM 1352 C C . ASP A 1 175 ? -0.654 -16.999 5.001 1.00 89.75 175 ASP A C 1
ATOM 1354 O O . ASP A 1 175 ? -0.016 -17.538 4.090 1.00 89.75 175 ASP A O 1
ATOM 1358 N N . VAL A 1 176 ? -1.973 -17.187 5.123 1.00 92.94 176 VAL A N 1
ATOM 1359 C CA . VAL A 1 176 ? -2.682 -18.262 4.403 1.00 92.94 176 VAL A CA 1
ATOM 1360 C C . VAL A 1 176 ? -3.127 -17.895 2.988 1.00 92.94 176 VAL A C 1
ATOM 1362 O O . VAL A 1 176 ? -3.298 -18.787 2.155 1.00 92.94 176 VAL A O 1
ATOM 1365 N N . SER A 1 177 ? -3.307 -16.604 2.684 1.00 89.56 177 SER A N 1
ATOM 1366 C CA . SER A 1 177 ? -3.853 -16.155 1.391 1.00 89.56 177 SER A CA 1
ATOM 1367 C C . SER A 1 177 ? -2.875 -16.254 0.224 1.00 89.56 177 SER A C 1
ATOM 1369 O O . SER A 1 177 ? -3.280 -16.083 -0.923 1.00 89.56 177 SER A O 1
ATOM 1371 N N . LYS A 1 178 ? -1.581 -16.483 0.491 1.00 85.75 178 LYS A N 1
ATOM 1372 C CA . LYS A 1 178 ? -0.528 -16.609 -0.535 1.00 85.75 178 LYS A CA 1
ATOM 1373 C C . LYS A 1 178 ? -0.520 -15.458 -1.556 1.00 85.75 178 LYS A C 1
ATOM 1375 O O . LYS A 1 178 ? -0.171 -15.657 -2.717 1.00 85.75 178 LYS A O 1
ATOM 1380 N N . GLY A 1 179 ? -0.890 -14.255 -1.114 1.00 90.44 179 GLY A N 1
ATOM 1381 C CA . GLY A 1 179 ? -0.896 -13.050 -1.942 1.00 90.44 179 GLY A CA 1
ATOM 1382 C C . GLY A 1 179 ? -2.201 -12.752 -2.680 1.00 90.44 179 GLY A C 1
ATOM 1383 O O . GLY A 1 179 ? -2.256 -11.756 -3.398 1.00 90.44 179 GLY A O 1
ATOM 1384 N N . GLU A 1 180 ? -3.244 -13.564 -2.493 1.00 93.75 180 GLU A N 1
ATOM 1385 C CA . GLU A 1 180 ? -4.586 -13.312 -3.041 1.00 93.75 180 GLU A CA 1
ATOM 1386 C C . GLU A 1 180 ? -5.383 -12.293 -2.218 1.00 93.75 180 GLU A C 1
ATOM 1388 O O . GLU A 1 180 ? -6.333 -11.703 -2.733 1.00 93.75 180 GLU A O 1
ATOM 1393 N N . ALA A 1 181 ? -5.011 -12.088 -0.949 1.00 96.00 181 ALA A N 1
ATOM 1394 C CA . ALA A 1 181 ? -5.703 -11.196 -0.031 1.00 96.00 181 ALA A CA 1
ATOM 1395 C C . ALA A 1 181 ? -4.813 -10.050 0.459 1.00 96.00 181 ALA A C 1
ATOM 1397 O O . ALA A 1 181 ? -3.585 -10.136 0.493 1.00 96.00 181 ALA A O 1
ATOM 1398 N N . THR A 1 182 ? -5.454 -8.967 0.879 1.00 95.25 182 THR A N 1
ATOM 1399 C CA . THR A 1 182 ? -4.823 -7.855 1.592 1.00 95.25 182 THR A CA 1
ATOM 1400 C C . THR A 1 182 ? -5.765 -7.377 2.681 1.00 95.25 182 THR A C 1
ATOM 1402 O O . THR A 1 182 ? -6.974 -7.272 2.458 1.00 95.25 182 THR A O 1
ATOM 1405 N N . THR A 1 183 ? -5.192 -7.043 3.833 1.00 97.00 183 THR A N 1
ATOM 1406 C CA . THR A 1 183 ? -5.903 -6.386 4.928 1.00 97.00 183 THR A CA 1
ATOM 1407 C C . THR A 1 183 ? -5.193 -5.081 5.241 1.00 97.00 183 THR A C 1
ATOM 1409 O O . THR A 1 183 ? -3.973 -5.046 5.369 1.00 97.00 183 THR A O 1
ATOM 1412 N N . MET A 1 184 ? -5.934 -3.992 5.381 1.00 96.19 184 MET A N 1
ATOM 1413 C CA . MET A 1 184 ? -5.402 -2.746 5.917 1.00 96.19 184 MET A CA 1
ATOM 1414 C C . MET A 1 184 ? -6.172 -2.382 7.167 1.00 96.19 184 MET A C 1
ATOM 1416 O O . MET A 1 184 ? -7.398 -2.362 7.132 1.00 96.19 184 MET A O 1
ATOM 1420 N N . VAL A 1 185 ? -5.459 -2.088 8.249 1.00 97.50 185 VAL A N 1
ATOM 1421 C CA . VAL A 1 185 ? -6.042 -1.738 9.547 1.00 97.50 185 VAL A CA 1
ATOM 1422 C C . VAL A 1 185 ? -5.646 -0.308 9.872 1.00 97.50 185 VAL A C 1
ATOM 1424 O O . VAL A 1 185 ? -4.469 -0.001 10.051 1.00 97.50 185 VAL A O 1
ATOM 1427 N N . GLY A 1 186 ? -6.630 0.578 9.889 1.00 94.56 186 GLY A N 1
ATOM 1428 C CA . GLY A 1 186 ? -6.457 2.012 10.019 1.00 94.56 186 GLY A CA 1
ATOM 1429 C C . GLY A 1 186 ? -7.118 2.580 11.265 1.00 94.56 186 GLY A C 1
ATOM 1430 O O . GLY A 1 186 ? -8.206 2.160 11.654 1.00 94.56 186 GLY A O 1
ATOM 1431 N N . PHE A 1 187 ? -6.481 3.575 11.869 1.00 94.56 187 PHE A N 1
ATOM 1432 C CA . PHE A 1 187 ? -7.062 4.371 12.946 1.00 94.56 187 PHE A CA 1
ATOM 1433 C C . PHE A 1 187 ? -7.568 5.673 12.355 1.00 94.56 187 PHE A C 1
ATOM 1435 O O . PHE A 1 187 ? -6.790 6.431 11.770 1.00 94.56 187 PHE A O 1
ATOM 1442 N N . ALA A 1 188 ? -8.868 5.912 12.476 1.00 84.94 188 ALA A N 1
ATOM 1443 C CA . ALA A 1 188 ? -9.489 7.095 11.912 1.00 84.94 188 ALA A CA 1
ATOM 1444 C C . ALA A 1 188 ? -10.592 7.622 12.822 1.00 84.94 188 ALA A C 1
ATOM 1446 O O . ALA A 1 188 ? -11.182 6.893 13.622 1.00 84.94 188 ALA A O 1
ATOM 1447 N N . THR A 1 189 ? -10.896 8.903 12.647 1.00 83.50 189 THR A N 1
ATOM 1448 C CA . THR A 1 189 ? -12.028 9.553 13.298 1.00 83.50 189 THR A CA 1
ATOM 1449 C C . THR A 1 189 ? -12.886 10.195 12.207 1.00 83.50 189 THR A C 1
ATOM 1451 O O . THR A 1 189 ? -12.438 11.154 11.577 1.00 83.50 189 THR A O 1
ATOM 1454 N N . PRO A 1 190 ? -14.072 9.634 11.900 1.00 69.56 190 PRO A N 1
ATOM 1455 C CA . PRO A 1 190 ? -14.818 9.985 10.692 1.00 69.56 190 PRO A CA 1
ATOM 1456 C C . PRO A 1 190 ? -15.349 11.426 10.687 1.00 69.56 190 PRO A C 1
ATOM 1458 O O . PRO A 1 190 ? -15.429 12.021 9.612 1.00 69.56 190 PRO A O 1
ATOM 1461 N N . GLN A 1 191 ? -15.702 11.995 11.850 1.00 68.38 191 GLN A N 1
ATOM 1462 C CA . GLN A 1 191 ? -16.185 13.379 12.005 1.00 68.38 191 GLN A CA 1
ATOM 1463 C C . GLN A 1 191 ? -15.860 13.937 13.399 1.00 68.38 191 GLN A C 1
ATOM 1465 O O . GLN A 1 191 ? -15.643 13.167 14.337 1.00 68.38 191 GLN A O 1
ATOM 1470 N N . LEU A 1 192 ? -15.863 15.270 13.538 1.00 59.72 192 LEU A N 1
ATOM 1471 C CA . LEU A 1 192 ? -15.858 15.956 14.837 1.00 59.72 192 LEU A CA 1
ATOM 1472 C C . LEU A 1 192 ? -17.046 15.418 15.651 1.00 59.72 192 LEU A C 1
ATOM 1474 O O . LEU A 1 192 ? -18.145 15.324 15.117 1.00 59.72 192 LEU A O 1
ATOM 1478 N N . ASP A 1 193 ? -16.786 14.971 16.880 1.00 67.00 193 ASP A N 1
ATOM 1479 C CA . ASP A 1 193 ? -17.748 14.378 17.833 1.00 67.00 193 ASP A CA 1
ATOM 1480 C C . ASP A 1 193 ? -18.073 12.878 17.698 1.00 67.00 193 ASP A C 1
ATOM 1482 O O . ASP A 1 193 ? -18.712 12.317 18.591 1.00 67.00 193 ASP A O 1
ATOM 1486 N N . LEU A 1 194 ? -17.599 12.183 16.658 1.00 73.69 194 LEU A N 1
ATOM 1487 C CA . LEU A 1 194 ? -17.696 10.718 16.614 1.00 73.69 194 LEU A CA 1
ATOM 1488 C C . LEU A 1 194 ? -16.475 10.062 17.279 1.00 73.69 194 LEU A C 1
ATOM 1490 O O . LEU A 1 194 ? -15.354 10.546 17.107 1.00 73.69 194 LEU A O 1
ATOM 1494 N N . PRO A 1 195 ? -16.656 8.948 18.017 1.00 81.81 195 PRO A N 1
ATOM 1495 C CA . PRO A 1 195 ? -15.533 8.218 18.590 1.00 81.81 195 PRO A CA 1
ATOM 1496 C C . PRO A 1 195 ? -14.623 7.679 17.483 1.00 81.81 195 PRO A C 1
ATOM 1498 O O . PRO A 1 195 ? -15.085 7.287 16.408 1.00 81.81 195 PRO A O 1
ATOM 1501 N N . SER A 1 196 ? -13.320 7.636 17.763 1.00 89.75 196 SER A N 1
ATOM 1502 C CA . SER A 1 196 ? -12.355 6.990 16.876 1.00 89.75 196 SER A CA 1
ATOM 1503 C C . SER A 1 196 ? -12.721 5.525 16.667 1.00 89.75 196 SER A C 1
ATOM 1505 O O . SER A 1 196 ? -13.148 4.835 17.595 1.00 89.75 196 SER A O 1
ATOM 1507 N N . CYS A 1 197 ? -12.533 5.047 15.445 1.00 92.75 197 CYS A N 1
ATOM 1508 C CA . CYS A 1 197 ? -12.855 3.688 15.047 1.00 92.75 197 CYS A CA 1
ATOM 1509 C C . CYS A 1 197 ? -11.658 3.014 14.373 1.00 92.75 197 CYS A C 1
ATOM 1511 O O . CYS A 1 197 ? -10.680 3.658 13.974 1.00 92.75 197 CYS A O 1
ATOM 1513 N N . ILE A 1 198 ? -11.759 1.694 14.245 1.00 96.19 198 ILE A N 1
ATOM 1514 C CA . ILE A 1 198 ? -10.824 0.888 13.469 1.00 96.19 198 ILE A CA 1
ATOM 1515 C C . ILE A 1 198 ? -11.411 0.716 12.072 1.00 96.19 198 ILE A C 1
ATOM 1517 O O . ILE A 1 198 ? -12.342 -0.065 11.864 1.00 96.19 198 ILE A O 1
ATOM 1521 N N . MET A 1 199 ? -10.879 1.467 11.114 1.00 94.25 199 MET A N 1
ATOM 1522 C CA . MET A 1 199 ? -11.211 1.325 9.701 1.00 94.25 199 MET A CA 1
ATOM 1523 C C . MET A 1 199 ? -10.441 0.144 9.136 1.00 94.25 199 MET A C 1
ATOM 1525 O O . MET A 1 199 ? -9.219 0.119 9.205 1.00 94.25 199 MET A O 1
ATOM 1529 N N . THR A 1 200 ? -11.129 -0.829 8.556 1.00 95.88 200 THR A N 1
ATOM 1530 C CA . THR A 1 200 ? -10.485 -1.998 7.959 1.00 95.88 200 THR A CA 1
ATOM 1531 C C . THR A 1 200 ? -10.855 -2.093 6.489 1.00 95.88 200 THR A C 1
ATOM 1533 O O . THR A 1 200 ? -12.032 -2.188 6.156 1.00 95.88 200 THR A O 1
ATOM 1536 N N . VAL A 1 201 ? -9.862 -2.068 5.603 1.00 95.50 201 VAL A N 1
ATOM 1537 C CA . VAL A 1 201 ? -10.064 -2.377 4.183 1.00 95.50 201 VAL A CA 1
ATOM 1538 C C . VAL A 1 201 ? -9.623 -3.807 3.943 1.00 95.50 201 VAL A C 1
ATOM 1540 O O . VAL A 1 201 ? -8.502 -4.178 4.283 1.00 95.50 201 VAL A O 1
ATOM 1543 N N . VAL A 1 202 ? -10.504 -4.605 3.353 1.00 96.75 202 VAL A N 1
ATOM 1544 C CA . VAL A 1 202 ? -10.206 -5.985 2.969 1.00 96.75 202 VAL A CA 1
ATOM 1545 C C . VAL A 1 202 ? -10.368 -6.159 1.472 1.00 96.75 202 VAL A C 1
ATOM 1547 O O . VAL A 1 202 ? -11.274 -5.595 0.857 1.00 96.75 202 VAL A O 1
ATOM 1550 N N . PHE A 1 203 ? -9.469 -6.946 0.897 1.00 96.69 203 PHE A N 1
ATOM 1551 C CA . PHE A 1 203 ? -9.425 -7.286 -0.517 1.00 96.69 203 PHE A CA 1
ATOM 1552 C C . PHE A 1 203 ? -9.130 -8.777 -0.664 1.00 96.69 203 PHE A C 1
ATOM 1554 O O . PHE A 1 203 ? -8.250 -9.298 0.022 1.00 96.69 203 PHE A O 1
ATOM 1561 N N . TYR A 1 204 ? -9.835 -9.443 -1.576 1.00 97.38 204 TYR A N 1
ATOM 1562 C CA . TYR A 1 204 ? -9.561 -10.807 -2.010 1.00 97.38 204 TYR A CA 1
ATOM 1563 C C . TYR A 1 204 ? -9.791 -10.950 -3.515 1.00 97.38 204 TYR A C 1
ATOM 1565 O O . TYR A 1 204 ? -10.891 -10.710 -4.026 1.00 97.38 204 TYR A O 1
ATOM 1573 N N . ASN A 1 205 ? -8.754 -11.372 -4.234 1.00 95.12 205 ASN A N 1
ATOM 1574 C CA . ASN A 1 205 ? -8.819 -11.613 -5.669 1.00 95.12 205 ASN A CA 1
ATOM 1575 C C . ASN A 1 205 ? -9.306 -13.034 -5.971 1.00 95.12 205 ASN A C 1
ATOM 1577 O O . ASN A 1 205 ? -8.540 -13.898 -6.391 1.00 95.12 205 ASN A O 1
ATOM 1581 N N . GLY A 1 206 ? -10.592 -13.283 -5.738 1.00 94.19 206 GLY A N 1
ATOM 1582 C CA . GLY A 1 206 ? -11.185 -14.591 -5.969 1.00 94.19 206 GLY A CA 1
ATOM 1583 C C . GLY A 1 206 ? -12.676 -14.645 -5.635 1.00 94.19 206 GLY A C 1
ATOM 1584 O O . GLY A 1 206 ? -13.310 -13.604 -5.449 1.00 94.19 206 GLY A O 1
ATOM 1585 N N . PRO A 1 207 ? -13.260 -15.855 -5.579 1.00 95.81 207 PRO A N 1
ATOM 1586 C CA . PRO A 1 207 ? -14.685 -16.037 -5.334 1.00 95.81 207 PRO A CA 1
ATOM 1587 C C . PRO A 1 207 ? -15.125 -15.525 -3.959 1.00 95.81 207 PRO A C 1
ATOM 1589 O O . PRO A 1 207 ? -14.437 -15.722 -2.956 1.00 95.81 207 PRO A O 1
ATOM 1592 N N . GLU A 1 208 ? -16.336 -14.968 -3.899 1.00 96.81 208 GLU A N 1
ATOM 1593 C CA . GLU A 1 208 ? -16.938 -14.443 -2.667 1.00 96.81 208 GLU A CA 1
ATOM 1594 C C . GLU A 1 208 ? -16.977 -15.472 -1.529 1.00 96.81 208 GLU A C 1
ATOM 1596 O O . GLU A 1 208 ? -16.747 -15.123 -0.375 1.00 96.81 208 GLU A O 1
ATOM 1601 N N . GLN A 1 209 ? -17.254 -16.744 -1.833 1.00 97.12 209 GLN A N 1
ATOM 1602 C CA . GLN A 1 209 ? -17.341 -17.797 -0.818 1.00 97.12 209 GLN A CA 1
ATOM 1603 C C . GLN A 1 209 ? -16.012 -17.989 -0.074 1.00 97.12 209 GLN A C 1
ATOM 1605 O O . GLN A 1 209 ? -16.006 -18.066 1.154 1.00 97.12 209 GLN A O 1
ATOM 1610 N N . SER A 1 210 ? -14.894 -18.024 -0.806 1.00 96.56 210 SER A N 1
ATOM 1611 C CA . SER A 1 210 ? -13.555 -18.137 -0.222 1.00 96.56 210 SER A CA 1
ATOM 1612 C C . SER A 1 210 ? -13.207 -16.896 0.595 1.00 96.56 210 SER A C 1
ATOM 1614 O O . SER A 1 210 ? -12.697 -17.020 1.704 1.00 96.56 210 SER A O 1
ATOM 1616 N N . ALA A 1 211 ? -13.556 -15.708 0.091 1.00 96.69 211 ALA A N 1
ATOM 1617 C CA . ALA A 1 211 ? -13.340 -14.456 0.807 1.00 96.69 211 ALA A CA 1
ATOM 1618 C C . ALA A 1 211 ? -14.118 -14.408 2.131 1.00 96.69 211 ALA A C 1
ATOM 1620 O O . ALA A 1 211 ? -13.550 -14.109 3.177 1.00 96.69 211 ALA A O 1
ATOM 1621 N N . LYS A 1 212 ? -15.410 -14.762 2.113 1.00 96.31 212 LYS A N 1
ATOM 1622 C CA . LYS A 1 212 ? -16.256 -14.802 3.315 1.00 96.31 212 LYS A CA 1
ATOM 1623 C C . LYS A 1 212 ? -15.751 -15.800 4.347 1.00 96.31 212 LYS A C 1
ATOM 1625 O O . LYS A 1 212 ? -15.827 -15.500 5.530 1.00 96.31 212 LYS A O 1
ATOM 1630 N N . ALA A 1 213 ? -15.243 -16.954 3.916 1.00 96.56 213 ALA A N 1
ATOM 1631 C CA . ALA A 1 213 ? -14.635 -17.924 4.822 1.00 96.56 213 ALA A CA 1
ATOM 1632 C C . ALA A 1 213 ? -13.337 -17.38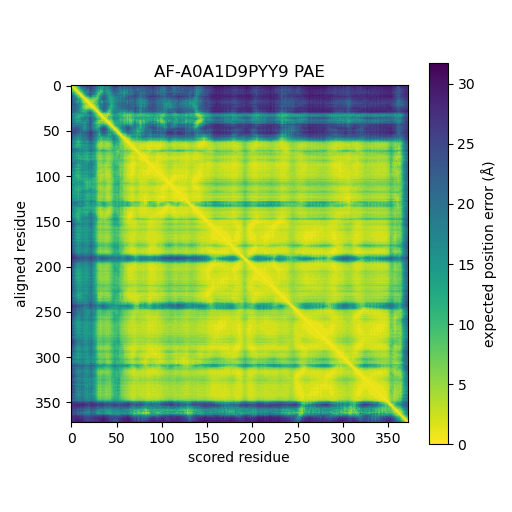0 5.440 1.00 96.56 213 ALA A C 1
ATOM 1634 O O . ALA A 1 213 ? -13.130 -17.498 6.643 1.00 96.56 213 ALA A O 1
ATOM 1635 N N . LEU A 1 214 ? -12.495 -16.735 4.629 1.00 96.94 214 LEU A N 1
ATOM 1636 C CA . LEU A 1 214 ? -11.216 -16.166 5.053 1.00 96.94 214 LEU A CA 1
ATOM 1637 C C . LEU A 1 214 ? -11.380 -14.996 6.041 1.00 96.94 214 LEU A C 1
ATOM 1639 O O . LEU A 1 214 ? -10.636 -14.900 7.014 1.00 96.94 214 LEU A O 1
ATOM 1643 N N . PHE A 1 215 ? -12.371 -14.129 5.814 1.00 97.75 215 PHE A N 1
ATOM 1644 C CA . PHE A 1 215 ? -12.660 -12.952 6.645 1.00 97.75 215 PHE A CA 1
ATOM 1645 C C . PHE A 1 215 ? -13.804 -13.164 7.647 1.00 97.75 215 PHE A C 1
ATOM 1647 O O . PHE A 1 215 ? -14.233 -12.217 8.308 1.00 97.75 215 PHE A O 1
ATOM 1654 N N . GLU A 1 216 ? -14.293 -14.398 7.802 1.00 96.62 216 GLU A N 1
ATOM 1655 C CA . GLU A 1 216 ? -15.380 -14.737 8.726 1.00 96.62 216 GLU A CA 1
ATOM 1656 C C . GLU A 1 216 ? -15.163 -14.197 10.155 1.00 96.62 216 GLU A C 1
ATOM 1658 O O . GLU A 1 216 ? -16.114 -13.630 10.708 1.00 96.62 216 GLU A O 1
ATOM 1663 N N . PRO A 1 217 ? -13.947 -14.289 10.747 1.00 96.94 217 PRO A N 1
ATOM 1664 C CA . PRO A 1 217 ? -13.716 -13.846 12.118 1.00 96.94 217 PRO A CA 1
ATOM 1665 C C . PRO A 1 217 ? -14.073 -12.381 12.358 1.00 96.94 217 PRO A C 1
ATOM 1667 O O . PRO A 1 217 ? -14.637 -12.076 13.401 1.00 96.94 217 PRO A O 1
ATOM 1670 N N . ILE A 1 218 ? -13.800 -11.490 11.396 1.00 97.44 218 ILE A N 1
ATOM 1671 C CA . ILE A 1 218 ? -14.100 -10.055 11.527 1.00 97.44 218 ILE A CA 1
ATOM 1672 C C . ILE A 1 218 ? -15.505 -9.698 11.038 1.00 97.44 218 ILE A C 1
ATOM 1674 O O . ILE A 1 218 ? -16.112 -8.764 11.555 1.00 97.44 218 ILE A O 1
ATOM 1678 N N . LEU A 1 219 ? -16.066 -10.458 10.091 1.00 96.31 219 LEU A N 1
ATOM 1679 C CA . LEU A 1 219 ? -17.437 -10.245 9.613 1.00 96.31 219 LEU A CA 1
ATOM 1680 C C . LEU A 1 219 ? -18.482 -10.535 10.705 1.00 96.31 219 LEU A C 1
ATOM 1682 O O . LEU A 1 219 ? -19.564 -9.954 10.675 1.00 96.31 219 LEU A O 1
ATOM 1686 N N . LYS A 1 220 ? -18.157 -11.393 11.682 1.00 96.62 220 LYS A N 1
ATOM 1687 C CA . LYS A 1 220 ? -19.011 -11.713 12.840 1.00 96.62 220 LYS A CA 1
ATOM 1688 C C . LYS A 1 220 ? -18.898 -10.724 14.009 1.00 96.62 220 LYS A C 1
ATOM 1690 O O . LYS A 1 220 ? -19.626 -10.881 14.984 1.00 96.62 220 LYS A O 1
ATOM 1695 N N . LEU A 1 221 ? -18.016 -9.720 13.939 1.00 96.69 221 LEU A N 1
ATOM 1696 C CA . LEU A 1 221 ? -17.792 -8.757 15.035 1.00 96.69 221 LEU A CA 1
ATOM 1697 C C . LEU A 1 221 ? -18.762 -7.567 15.034 1.00 96.69 221 LEU A C 1
ATOM 1699 O O . LEU A 1 221 ? -18.516 -6.599 15.750 1.00 96.69 221 LEU A O 1
ATOM 1703 N N . ASP A 1 222 ? -19.835 -7.642 14.247 1.00 94.06 222 ASP A N 1
ATOM 1704 C CA . ASP A 1 222 ? -20.882 -6.618 14.144 1.00 94.06 222 ASP A CA 1
ATOM 1705 C C . ASP A 1 222 ? -20.317 -5.224 13.766 1.00 94.06 222 ASP A C 1
ATOM 1707 O O . ASP A 1 222 ? -20.310 -4.285 14.568 1.00 94.06 222 ASP A O 1
ATOM 1711 N N . PRO A 1 223 ? -19.753 -5.076 12.548 1.00 95.00 223 PRO A N 1
ATOM 1712 C CA . PRO A 1 223 ? -19.128 -3.828 12.118 1.00 95.00 223 PRO A CA 1
ATOM 1713 C C . PRO A 1 223 ? -20.126 -2.660 12.053 1.00 95.00 223 PRO A C 1
ATOM 1715 O O . PRO A 1 223 ? -21.235 -2.792 11.542 1.00 95.00 223 PRO A O 1
ATOM 1718 N N . LEU A 1 224 ? -19.672 -1.472 12.458 1.00 92.75 224 LEU A N 1
ATOM 1719 C CA . LEU A 1 224 ? -20.393 -0.196 12.349 1.00 92.75 224 LEU A CA 1
ATOM 1720 C C . LEU A 1 224 ? -20.651 0.215 10.890 1.00 92.75 224 LEU A C 1
ATOM 1722 O O . LEU A 1 224 ? -21.610 0.923 10.594 1.00 92.75 224 LEU A O 1
ATOM 1726 N N . LEU A 1 225 ? -19.766 -0.202 9.983 1.00 92.25 225 LEU A N 1
ATOM 1727 C CA . LEU A 1 225 ? -19.881 -0.015 8.539 1.00 92.25 225 LEU A CA 1
ATOM 1728 C C . LEU A 1 225 ? -19.514 -1.323 7.855 1.00 92.25 225 LEU A C 1
ATOM 1730 O O . LEU A 1 225 ? -18.495 -1.914 8.195 1.00 92.25 225 LEU A O 1
ATOM 1734 N N . ASN A 1 226 ? -20.289 -1.738 6.859 1.00 94.62 226 ASN A N 1
ATOM 1735 C CA . ASN A 1 226 ? -19.943 -2.880 6.029 1.00 94.62 226 ASN A CA 1
ATOM 1736 C C . ASN A 1 226 ? -20.378 -2.647 4.583 1.00 94.62 226 ASN A C 1
ATOM 1738 O O . ASN A 1 226 ? -21.570 -2.634 4.287 1.00 94.62 226 ASN A O 1
ATOM 1742 N N . THR A 1 227 ? -19.407 -2.473 3.686 1.00 94.81 227 THR A N 1
ATOM 1743 C CA . THR A 1 227 ? -19.660 -2.248 2.252 1.00 94.81 227 THR A CA 1
ATOM 1744 C C . THR A 1 227 ? -19.303 -3.461 1.392 1.00 94.81 227 THR A C 1
ATOM 1746 O O . THR A 1 227 ? -18.933 -3.302 0.230 1.00 94.81 227 THR A O 1
ATOM 1749 N N . THR A 1 228 ? -19.344 -4.663 1.968 1.00 94.31 228 THR A N 1
ATOM 1750 C CA . THR A 1 228 ? -18.887 -5.891 1.309 1.00 94.31 228 THR A CA 1
ATOM 1751 C C . THR A 1 228 ? -19.600 -6.123 -0.018 1.00 94.31 228 THR A C 1
ATOM 1753 O O . THR A 1 228 ? -20.826 -6.231 -0.052 1.00 94.31 228 THR A O 1
ATOM 1756 N N . ALA A 1 229 ? -18.827 -6.274 -1.093 1.00 96.12 229 ALA A N 1
ATOM 1757 C CA . ALA A 1 229 ? -19.353 -6.597 -2.411 1.00 96.12 229 ALA A CA 1
ATOM 1758 C C . ALA A 1 229 ? -18.307 -7.280 -3.303 1.00 96.12 229 ALA A C 1
ATOM 1760 O O . ALA A 1 229 ? -17.097 -7.162 -3.095 1.00 96.12 229 ALA A O 1
ATOM 1761 N N . MET A 1 230 ? -18.799 -7.958 -4.342 1.00 97.12 230 MET A N 1
ATOM 1762 C CA . MET A 1 230 ? -18.005 -8.254 -5.531 1.00 97.12 230 MET A CA 1
ATOM 1763 C C . MET A 1 230 ? -18.007 -7.015 -6.426 1.00 97.12 230 MET A C 1
ATOM 1765 O O . MET A 1 230 ? -19.069 -6.598 -6.887 1.00 97.12 230 MET A O 1
ATOM 1769 N N . ILE A 1 231 ? -16.837 -6.434 -6.676 1.00 92.94 231 ILE A N 1
ATOM 1770 C CA . ILE A 1 231 ? -16.685 -5.197 -7.451 1.00 92.94 231 ILE A CA 1
ATOM 1771 C C . ILE A 1 231 ? -15.609 -5.343 -8.530 1.00 92.94 231 ILE A C 1
ATOM 1773 O O . ILE A 1 231 ? -14.736 -6.209 -8.429 1.00 92.94 231 ILE A O 1
ATOM 1777 N N . PRO A 1 232 ? -15.631 -4.523 -9.591 1.00 90.12 232 PRO A N 1
ATOM 1778 C CA . PRO A 1 232 ? -14.505 -4.423 -10.510 1.00 90.12 232 PRO A CA 1
ATOM 1779 C C . PRO A 1 232 ? -13.217 -4.048 -9.765 1.00 90.12 232 PRO A C 1
ATOM 1781 O O . PRO A 1 232 ? -13.218 -3.128 -8.950 1.00 90.12 232 PRO A O 1
ATOM 1784 N N . TYR A 1 233 ? -12.096 -4.711 -10.078 1.00 87.25 233 TYR A N 1
ATOM 1785 C CA . TYR A 1 233 ? -10.800 -4.481 -9.412 1.00 87.25 233 TYR A CA 1
ATOM 1786 C C . TYR A 1 233 ? -10.429 -2.994 -9.219 1.00 87.25 233 TYR A C 1
ATOM 1788 O O . TYR A 1 233 ? -10.046 -2.617 -8.112 1.00 87.25 233 TYR A O 1
ATOM 1796 N N . PRO A 1 234 ? -10.588 -2.109 -10.221 1.00 82.38 234 PRO A N 1
ATOM 1797 C CA . PRO A 1 234 ? -10.187 -0.716 -10.056 1.00 82.38 234 PRO A CA 1
ATOM 1798 C C . PRO A 1 234 ? -11.058 0.098 -9.093 1.00 82.38 234 PRO A C 1
ATOM 1800 O O . PRO A 1 234 ? -10.646 1.182 -8.680 1.00 82.38 234 PRO A O 1
ATOM 1803 N N . GLU A 1 235 ? -12.257 -0.377 -8.746 1.00 86.00 235 GLU A N 1
ATOM 1804 C CA . GLU A 1 235 ? -13.108 0.300 -7.764 1.00 86.00 235 GLU A CA 1
ATOM 1805 C C . GLU A 1 235 ? -12.526 0.199 -6.350 1.00 86.00 235 GLU A C 1
ATOM 1807 O O . GLU A 1 235 ? -12.678 1.139 -5.570 1.00 86.00 235 GLU A O 1
ATOM 1812 N N . VAL A 1 236 ? -11.757 -0.853 -6.044 1.00 87.06 236 VAL A N 1
ATOM 1813 C CA . VAL A 1 236 ? -11.076 -1.017 -4.745 1.00 87.06 236 VAL A CA 1
ATOM 1814 C C . VAL A 1 236 ? -10.144 0.169 -4.453 1.00 87.06 236 VAL A C 1
ATOM 1816 O O . VAL A 1 236 ? -10.082 0.674 -3.334 1.00 87.06 236 VAL A O 1
ATOM 1819 N N . ASN A 1 237 ? -9.468 0.697 -5.478 1.00 81.38 237 ASN A N 1
ATOM 1820 C CA . ASN A 1 237 ? -8.572 1.853 -5.365 1.00 81.38 237 ASN A CA 1
ATOM 1821 C C . ASN A 1 237 ? -9.275 3.174 -5.012 1.00 81.38 237 ASN A C 1
ATOM 1823 O O . ASN A 1 237 ? -8.603 4.193 -4.829 1.00 81.38 237 ASN A O 1
ATOM 1827 N N . THR A 1 238 ? -10.609 3.189 -4.956 1.00 82.94 238 THR A N 1
ATOM 1828 C CA . THR A 1 238 ? -11.398 4.379 -4.614 1.00 82.94 238 THR A CA 1
ATOM 1829 C C . THR A 1 238 ? -11.718 4.495 -3.126 1.00 82.94 238 THR A C 1
ATOM 1831 O O . THR A 1 238 ? -12.075 5.581 -2.671 1.00 82.94 238 THR A O 1
ATOM 1834 N N . PHE A 1 239 ? -11.533 3.418 -2.356 1.00 84.88 239 PHE A N 1
ATOM 1835 C CA . PHE A 1 239 ? -11.941 3.330 -0.948 1.00 84.88 239 PHE A CA 1
ATOM 1836 C C . PHE A 1 239 ? -11.253 4.361 -0.041 1.00 84.88 239 PHE A C 1
ATOM 1838 O O . PHE A 1 239 ? -11.831 4.813 0.940 1.00 84.88 239 PHE A O 1
ATOM 1845 N N . HIS A 1 240 ? -10.046 4.808 -0.394 1.00 76.44 240 HIS A N 1
ATOM 1846 C CA . HIS A 1 240 ? -9.308 5.806 0.386 1.00 76.44 240 HIS A CA 1
ATOM 1847 C C . HIS A 1 240 ? -9.500 7.253 -0.095 1.00 76.44 240 HIS A C 1
ATOM 1849 O O . HIS A 1 240 ? -8.934 8.169 0.500 1.00 76.44 240 HIS A O 1
ATOM 1855 N N . ASN A 1 241 ? -10.288 7.502 -1.147 1.00 73.44 241 ASN A N 1
ATOM 1856 C CA . ASN A 1 241 ? -10.386 8.836 -1.755 1.00 73.44 241 ASN A CA 1
ATOM 1857 C C . ASN A 1 241 ? -10.969 9.885 -0.806 1.00 73.44 241 ASN A C 1
ATOM 1859 O O . ASN A 1 241 ? -10.555 11.043 -0.824 1.00 73.44 241 ASN A O 1
ATOM 1863 N N . THR A 1 242 ? -11.910 9.481 0.043 1.00 66.25 242 THR A N 1
ATOM 1864 C CA . THR A 1 242 ? -12.557 10.364 1.021 1.00 66.25 242 THR A CA 1
ATOM 1865 C C . THR A 1 242 ? -11.626 10.770 2.164 1.00 66.25 242 THR A C 1
ATOM 1867 O O . THR A 1 242 ? -11.880 11.776 2.820 1.00 66.25 242 THR A O 1
ATOM 1870 N N . ASN A 1 243 ? -10.509 10.059 2.361 1.00 65.94 243 ASN A N 1
ATOM 1871 C CA . ASN A 1 243 ? -9.522 10.365 3.402 1.00 65.94 243 ASN A CA 1
ATOM 1872 C C . ASN A 1 243 ? -8.565 11.500 2.995 1.00 65.94 243 ASN A C 1
ATOM 1874 O O . ASN A 1 243 ? -7.705 11.904 3.777 1.00 65.94 243 ASN A O 1
ATOM 1878 N N . VAL A 1 244 ? -8.704 12.038 1.776 1.00 62.41 244 VAL A N 1
ATOM 1879 C CA . VAL A 1 244 ? -7.784 13.023 1.194 1.00 62.41 244 VAL A CA 1
ATOM 1880 C C . VAL A 1 244 ? -8.519 14.326 0.814 1.00 62.41 244 VAL A C 1
ATOM 1882 O O . VAL A 1 244 ? -8.505 14.716 -0.351 1.00 62.41 244 VAL A O 1
ATOM 1885 N N . PRO A 1 245 ? -9.156 15.049 1.759 1.00 61.31 245 PRO A N 1
ATOM 1886 C CA . PRO A 1 245 ? -9.855 16.293 1.433 1.00 61.31 245 PRO A CA 1
ATOM 1887 C C . PRO A 1 245 ? -8.884 17.384 0.963 1.00 61.31 245 PRO A C 1
ATOM 1889 O O . PRO A 1 245 ? -7.750 17.476 1.448 1.00 61.31 245 PRO A O 1
ATOM 1892 N N . ASP A 1 246 ? -9.324 18.212 0.017 1.00 67.25 246 ASP A N 1
ATOM 1893 C CA . ASP A 1 246 ? -8.556 19.364 -0.458 1.00 67.25 246 ASP A CA 1
ATOM 1894 C C . ASP A 1 246 ? -8.332 20.395 0.666 1.00 67.25 246 ASP A C 1
ATOM 1896 O O . ASP A 1 246 ? -9.088 20.469 1.634 1.00 67.25 246 ASP A O 1
ATOM 1900 N N . GLY A 1 247 ? -7.264 21.191 0.547 1.00 75.81 247 GLY A N 1
ATOM 1901 C CA . GLY A 1 247 ? -6.961 22.301 1.463 1.00 75.81 247 GLY A CA 1
ATOM 1902 C C . GLY A 1 247 ? -6.240 21.928 2.764 1.00 75.81 247 GLY A C 1
ATOM 1903 O O . GLY A 1 247 ? -5.737 22.820 3.438 1.00 75.81 247 GLY A O 1
ATOM 1904 N N . ALA A 1 248 ? -6.120 20.639 3.100 1.00 82.62 248 ALA A N 1
ATOM 1905 C CA . ALA A 1 248 ? -5.370 20.202 4.278 1.00 82.62 248 ALA A CA 1
ATOM 1906 C C . ALA A 1 248 ? -3.847 20.269 4.065 1.00 82.62 248 ALA A C 1
ATOM 1908 O O . ALA A 1 248 ? -3.318 19.865 3.023 1.00 82.62 248 ALA A O 1
ATOM 1909 N N . ARG A 1 249 ? -3.138 20.712 5.101 1.00 90.94 249 ARG A N 1
ATOM 1910 C CA . ARG A 1 249 ? -1.692 20.550 5.281 1.00 90.94 249 ARG A CA 1
ATOM 1911 C C . ARG A 1 249 ? -1.433 19.106 5.710 1.00 90.94 249 ARG A C 1
ATOM 1913 O O . ARG A 1 249 ? -2.241 18.528 6.433 1.00 90.94 249 ARG A O 1
ATOM 1920 N N . ARG A 1 250 ? -0.343 18.494 5.237 1.00 89.50 250 ARG A N 1
ATOM 1921 C CA . ARG A 1 250 ? -0.023 17.092 5.544 1.00 89.50 250 ARG A CA 1
ATOM 1922 C C . ARG A 1 250 ? 1.458 16.867 5.766 1.00 89.50 250 ARG A C 1
ATOM 1924 O O . ARG A 1 250 ? 2.299 17.504 5.133 1.00 89.50 250 ARG A O 1
ATOM 1931 N N . THR A 1 251 ? 1.759 15.887 6.604 1.00 91.00 251 THR A N 1
ATOM 1932 C CA . THR A 1 251 ? 3.073 15.257 6.680 1.00 91.00 251 THR A CA 1
ATOM 1933 C C . THR A 1 251 ? 2.896 13.747 6.725 1.00 91.00 251 THR A C 1
ATOM 1935 O O . THR A 1 251 ? 1.916 13.241 7.269 1.00 91.00 251 THR A O 1
ATOM 1938 N N . MET A 1 252 ? 3.839 13.039 6.114 1.00 90.25 252 MET A N 1
ATOM 1939 C CA . MET A 1 252 ? 3.851 11.586 6.066 1.00 90.25 252 MET A CA 1
ATOM 1940 C C . MET A 1 252 ? 5.209 11.071 6.518 1.00 90.25 252 MET A C 1
ATOM 1942 O O . MET A 1 252 ? 6.248 11.654 6.187 1.00 90.25 252 MET A O 1
ATOM 1946 N N . LYS A 1 253 ? 5.172 9.992 7.291 1.00 91.38 253 LYS A N 1
ATOM 1947 C CA . LYS A 1 253 ? 6.298 9.101 7.562 1.00 91.38 253 LYS A CA 1
ATOM 1948 C C . LYS A 1 253 ? 5.759 7.686 7.628 1.00 91.38 253 LYS A C 1
ATOM 1950 O O . LYS A 1 253 ? 4.570 7.488 7.862 1.00 91.38 253 LYS A O 1
ATOM 1955 N N . ASP A 1 254 ? 6.634 6.717 7.483 1.00 89.69 254 ASP A N 1
ATOM 1956 C CA . ASP A 1 254 ? 6.295 5.317 7.620 1.00 89.69 254 ASP A CA 1
ATOM 1957 C C . ASP A 1 254 ? 7.296 4.579 8.502 1.00 89.69 254 ASP A C 1
ATOM 1959 O O . ASP A 1 254 ? 8.312 5.109 8.960 1.00 89.69 254 ASP A O 1
ATOM 1963 N N . SER A 1 255 ? 6.959 3.330 8.766 1.00 91.00 255 SER A N 1
ATOM 1964 C CA . SER A 1 255 ? 7.880 2.321 9.242 1.00 91.00 255 SER A CA 1
ATOM 1965 C C . SER A 1 255 ? 7.461 0.970 8.678 1.00 91.00 255 SER A C 1
ATOM 1967 O O . SER A 1 255 ? 6.446 0.841 7.994 1.00 91.00 255 SER A O 1
ATOM 1969 N N . THR A 1 256 ? 8.230 -0.061 8.991 1.00 90.69 256 THR A N 1
ATOM 1970 C CA . THR A 1 256 ? 7.866 -1.439 8.671 1.00 90.69 256 THR A CA 1
ATOM 1971 C C . THR A 1 256 ? 7.629 -2.241 9.938 1.00 90.69 256 THR A C 1
ATOM 1973 O O . THR A 1 256 ? 8.105 -1.887 11.017 1.00 90.69 256 THR A O 1
ATOM 1976 N N . PHE A 1 257 ? 6.877 -3.326 9.805 1.00 92.31 257 PHE A N 1
ATOM 1977 C CA . PHE A 1 257 ? 6.649 -4.306 10.860 1.00 92.31 257 PHE A CA 1
ATOM 1978 C C . PHE A 1 257 ? 6.772 -5.715 10.284 1.00 92.31 257 PHE A C 1
ATOM 1980 O O . PHE A 1 257 ? 6.581 -5.915 9.087 1.00 92.31 257 PHE A O 1
ATOM 1987 N N . THR A 1 258 ? 7.078 -6.694 11.126 1.00 91.06 258 THR A N 1
ATOM 1988 C CA . THR A 1 258 ? 6.983 -8.115 10.778 1.00 91.06 258 THR A CA 1
ATOM 1989 C C . THR A 1 258 ? 5.668 -8.688 11.295 1.00 91.06 258 THR A C 1
ATOM 1991 O O . THR A 1 258 ? 5.066 -8.154 12.230 1.00 91.06 258 THR A O 1
ATOM 1994 N N . THR A 1 259 ? 5.199 -9.762 10.667 1.00 90.19 259 THR A N 1
ATOM 1995 C CA . THR A 1 259 ? 4.017 -10.503 11.119 1.00 90.19 259 THR A CA 1
ATOM 1996 C C . THR A 1 259 ? 4.433 -11.784 11.849 1.00 90.19 259 THR A C 1
ATOM 1998 O O . THR A 1 259 ? 5.360 -12.451 11.386 1.00 90.19 259 THR A O 1
ATOM 2001 N N . PRO A 1 260 ? 3.751 -12.169 12.943 1.00 93.81 260 PRO A N 1
ATOM 2002 C CA . PRO A 1 260 ? 2.604 -11.482 13.534 1.00 93.81 260 PRO A CA 1
ATOM 2003 C C . PRO A 1 260 ? 2.985 -10.173 14.245 1.00 93.81 260 PRO A C 1
ATOM 2005 O O . PRO A 1 260 ? 4.053 -10.076 14.845 1.00 93.81 260 PRO A O 1
ATOM 2008 N N . VAL A 1 261 ? 2.101 -9.170 14.190 1.00 95.00 261 VAL A N 1
ATOM 2009 C CA . VAL A 1 261 ? 2.300 -7.917 14.940 1.00 95.00 261 VAL A CA 1
ATOM 2010 C C . VAL A 1 261 ? 2.138 -8.123 16.449 1.00 95.00 261 VAL A C 1
ATOM 2012 O O . VAL A 1 261 ? 1.327 -8.933 16.894 1.00 95.00 261 VAL A O 1
ATOM 2015 N N . ASP A 1 262 ? 2.868 -7.336 17.241 1.00 96.00 262 ASP A N 1
ATOM 2016 C CA . ASP A 1 262 ? 2.687 -7.233 18.693 1.00 96.00 262 ASP A CA 1
ATOM 2017 C C . ASP A 1 262 ? 1.403 -6.435 18.991 1.00 96.00 262 ASP A C 1
ATOM 2019 O O . ASP A 1 262 ? 1.365 -5.213 18.835 1.00 96.00 262 ASP A O 1
ATOM 2023 N N . ILE A 1 263 ? 0.326 -7.137 19.359 1.00 96.81 263 ILE A N 1
ATOM 2024 C CA . ILE A 1 263 ? -1.002 -6.538 19.574 1.00 96.81 263 ILE A CA 1
ATOM 2025 C C . ILE A 1 263 ? -0.976 -5.467 20.681 1.00 96.81 263 ILE A C 1
ATOM 2027 O O . ILE A 1 263 ? -1.388 -4.343 20.384 1.00 96.81 263 ILE A O 1
ATOM 2031 N N . PRO A 1 264 ? -0.438 -5.721 21.896 1.00 97.69 264 PRO A N 1
ATOM 2032 C CA . PRO A 1 264 ? -0.296 -4.681 22.919 1.00 97.69 264 PRO A CA 1
ATOM 2033 C C . PRO A 1 264 ? 0.455 -3.436 22.432 1.00 97.69 264 PRO A C 1
ATOM 2035 O O . PRO A 1 264 ? 0.104 -2.304 22.779 1.00 97.69 264 PRO A O 1
ATOM 2038 N N . PHE A 1 265 ? 1.483 -3.612 21.597 1.00 97.44 265 PHE A N 1
ATOM 2039 C CA . PHE A 1 265 ? 2.169 -2.478 20.987 1.00 97.44 265 PHE A CA 1
ATOM 2040 C C . PHE A 1 265 ? 1.240 -1.677 20.065 1.00 97.44 265 PHE A C 1
ATOM 2042 O O . PHE A 1 265 ? 1.197 -0.448 20.176 1.00 97.44 265 PHE A O 1
ATOM 2049 N N . VAL A 1 266 ? 0.479 -2.336 19.187 1.00 98.00 266 VAL A N 1
ATOM 2050 C CA . VAL A 1 266 ? -0.456 -1.667 18.264 1.00 98.00 266 VAL A CA 1
ATOM 2051 C C . VAL A 1 266 ? -1.600 -0.976 19.022 1.00 98.00 266 VAL A C 1
ATOM 2053 O O . VAL A 1 266 ? -1.957 0.151 18.679 1.00 98.00 266 VAL A O 1
ATOM 2056 N N . GLU A 1 267 ? -2.107 -1.568 20.105 1.00 97.62 267 GLU A N 1
ATOM 2057 C CA . GLU A 1 267 ? -3.061 -0.923 21.021 1.00 97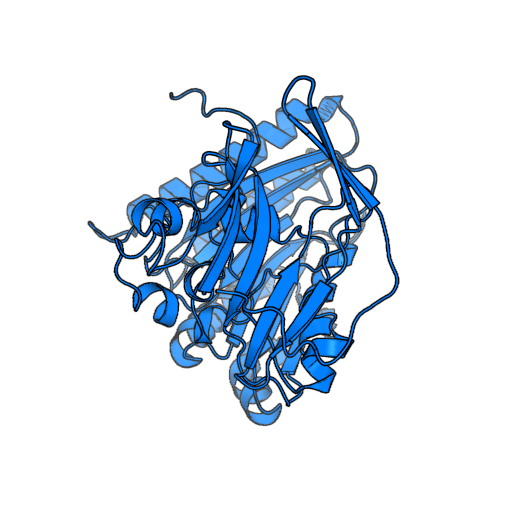.62 267 GLU A CA 1
ATOM 2058 C C . GLU A 1 267 ? -2.466 0.342 21.657 1.00 97.62 267 GLU A C 1
ATOM 2060 O O . GLU A 1 267 ? -3.120 1.385 21.717 1.00 97.62 267 GLU A O 1
ATOM 2065 N N . SER A 1 268 ? -1.188 0.307 22.055 1.00 97.94 268 SER A N 1
ATOM 2066 C CA . SER A 1 268 ? -0.501 1.506 22.552 1.00 97.94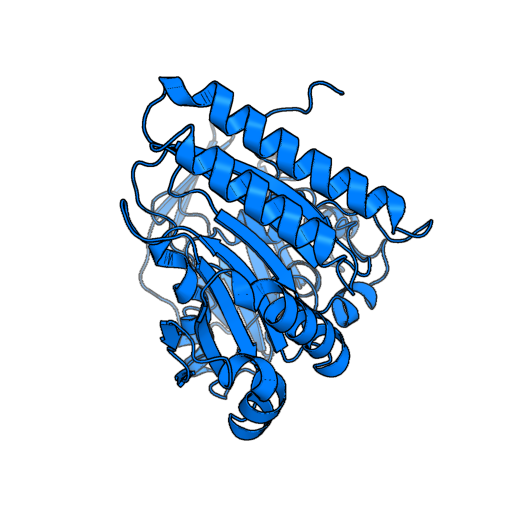 268 SER A CA 1
ATOM 2067 C C . SER A 1 268 ? -0.408 2.609 21.488 1.00 97.94 268 SER A C 1
ATOM 2069 O O . SER A 1 268 ? -0.519 3.787 21.817 1.00 97.94 268 SER A O 1
ATOM 2071 N N . MET A 1 269 ? -0.238 2.244 20.212 1.00 97.94 269 MET A N 1
ATOM 2072 C CA . MET A 1 269 ? -0.208 3.198 19.097 1.00 97.94 269 MET A CA 1
ATOM 2073 C C . MET A 1 269 ? -1.589 3.819 18.852 1.00 97.94 269 MET A C 1
ATOM 2075 O O . MET A 1 269 ? -1.672 4.997 18.509 1.00 97.94 269 MET A O 1
ATOM 2079 N N . PHE A 1 270 ? -2.666 3.052 19.051 1.00 97.50 270 PHE A N 1
ATOM 2080 C CA . PHE A 1 270 ? -4.034 3.569 19.000 1.00 97.50 270 PHE A CA 1
ATOM 2081 C C . PHE A 1 270 ? -4.298 4.576 20.128 1.00 97.50 270 PHE A C 1
ATOM 2083 O O . PHE A 1 270 ? -4.837 5.653 19.880 1.00 97.50 270 PHE A O 1
ATOM 2090 N N . ASN A 1 271 ? -3.852 4.282 21.351 1.00 97.00 271 ASN A N 1
ATOM 2091 C CA . ASN A 1 271 ? -3.993 5.206 22.480 1.00 97.00 271 ASN A CA 1
ATOM 2092 C C . ASN A 1 271 ? -3.232 6.523 22.251 1.00 97.00 271 ASN A C 1
ATOM 2094 O O . ASN A 1 271 ? -3.780 7.600 22.494 1.00 97.00 271 ASN A O 1
ATOM 2098 N N . ASP A 1 272 ? -2.005 6.454 21.721 1.00 97.69 272 ASP A N 1
ATOM 2099 C CA . ASP A 1 272 ? -1.227 7.644 21.349 1.00 97.69 272 ASP A CA 1
ATOM 2100 C C . ASP A 1 272 ? -1.926 8.467 20.252 1.00 97.69 272 ASP A C 1
ATOM 2102 O O . ASP A 1 272 ? -1.916 9.699 20.296 1.00 97.69 272 ASP A O 1
ATOM 2106 N N . TYR A 1 273 ? -2.553 7.795 19.277 1.00 96.56 273 TYR A N 1
ATOM 2107 C CA . TYR A 1 273 ? -3.369 8.434 18.243 1.00 96.56 273 TYR A CA 1
ATOM 2108 C C . TYR A 1 273 ? -4.555 9.194 18.840 1.00 96.56 273 TYR A C 1
ATOM 2110 O O . TYR A 1 273 ? -4.713 10.382 18.557 1.00 96.56 273 TYR A O 1
ATOM 2118 N N . VAL A 1 274 ? -5.348 8.541 19.696 1.00 94.94 274 VAL A N 1
ATOM 2119 C CA . VAL A 1 274 ? -6.515 9.159 20.343 1.00 94.94 274 VAL A CA 1
ATOM 2120 C C . VAL A 1 274 ? -6.093 10.365 21.188 1.00 94.94 274 VAL A C 1
ATOM 2122 O O . VAL A 1 274 ? -6.694 11.433 21.079 1.00 94.94 274 VAL A O 1
ATOM 2125 N N . SER A 1 275 ? -5.023 10.238 21.977 1.00 95.75 275 SER A N 1
ATOM 2126 C CA . SER A 1 275 ? -4.500 11.340 22.795 1.00 95.75 275 SER A CA 1
ATOM 2127 C C . SER A 1 275 ? -4.049 12.538 21.947 1.00 95.75 275 SER A C 1
ATOM 2129 O O . SER A 1 275 ? -4.314 13.697 22.288 1.00 95.75 275 SER A O 1
ATOM 2131 N N . PHE A 1 276 ? -3.410 12.283 20.804 1.00 96.19 276 PHE A N 1
ATOM 2132 C CA . PHE A 1 276 ? -2.966 13.337 19.898 1.00 96.19 276 PHE A CA 1
ATOM 2133 C C . PHE A 1 276 ? -4.127 14.111 19.275 1.00 96.19 276 PHE A C 1
ATOM 2135 O O . PHE A 1 276 ? -4.143 15.337 19.352 1.00 96.19 276 PHE A O 1
ATOM 2142 N N . ILE A 1 277 ? -5.127 13.429 18.717 1.00 93.12 277 ILE A N 1
ATOM 2143 C CA . ILE A 1 277 ? -6.260 14.125 18.090 1.00 93.12 277 ILE A CA 1
ATOM 2144 C C . ILE A 1 277 ? -7.142 14.852 19.118 1.00 93.12 277 ILE A C 1
ATOM 2146 O O . ILE A 1 277 ? -7.783 15.838 18.775 1.00 93.12 277 ILE A O 1
ATOM 2150 N N . GLN A 1 278 ? -7.157 14.405 20.380 1.00 92.25 278 GLN A N 1
ATOM 2151 C CA . GLN A 1 278 ? -7.837 15.108 21.472 1.00 92.25 278 GLN A CA 1
ATOM 2152 C C . GLN A 1 278 ? -7.085 16.375 21.896 1.00 92.25 278 GLN A C 1
ATOM 2154 O O . GLN A 1 278 ? -7.709 17.400 22.159 1.00 92.25 278 GLN A O 1
ATOM 2159 N N . SER A 1 279 ? -5.751 16.318 21.958 1.00 94.81 279 SER A N 1
ATOM 2160 C CA . SER A 1 279 ? -4.923 17.483 22.304 1.00 94.81 279 SER A CA 1
ATOM 2161 C C . SER A 1 279 ? -4.769 18.477 21.151 1.00 94.81 279 SER A C 1
ATOM 2163 O O . SER A 1 279 ? -4.582 19.665 21.397 1.00 94.81 279 SER A O 1
ATOM 2165 N N . THR A 1 280 ? -4.879 18.012 19.904 1.00 94.44 280 THR A N 1
ATOM 2166 C CA . THR A 1 280 ? -4.808 18.833 18.688 1.00 94.44 280 THR A CA 1
ATOM 2167 C C . THR A 1 280 ? -6.019 18.549 17.785 1.00 94.44 280 THR A C 1
ATOM 2169 O O . THR A 1 280 ? -5.885 17.827 16.794 1.00 94.44 280 THR A O 1
ATOM 2172 N N . PRO A 1 281 ? -7.212 19.107 18.080 1.00 91.75 281 PRO A N 1
ATOM 2173 C CA . PRO A 1 281 ? -8.436 18.818 17.320 1.00 91.75 281 PRO A CA 1
ATOM 2174 C C . PRO A 1 281 ? -8.359 19.144 15.820 1.00 91.75 281 PRO A C 1
ATOM 2176 O O . PRO A 1 281 ? -8.969 18.454 15.007 1.00 91.75 281 PRO A O 1
ATOM 2179 N N . ASP A 1 282 ? -7.559 20.139 15.418 1.00 91.88 282 ASP A N 1
ATOM 2180 C CA . ASP A 1 282 ? -7.306 20.449 13.999 1.00 91.88 282 ASP A CA 1
ATOM 2181 C C . ASP A 1 282 ? -6.649 19.270 13.246 1.00 91.88 282 ASP A C 1
ATOM 2183 O O . ASP A 1 282 ? -6.804 19.125 12.034 1.00 91.88 282 ASP A O 1
ATOM 2187 N N . ALA A 1 283 ? -5.969 18.369 13.964 1.00 91.88 283 ALA A N 1
ATOM 2188 C CA . ALA A 1 283 ? -5.320 17.188 13.408 1.00 91.88 283 ALA A CA 1
ATOM 2189 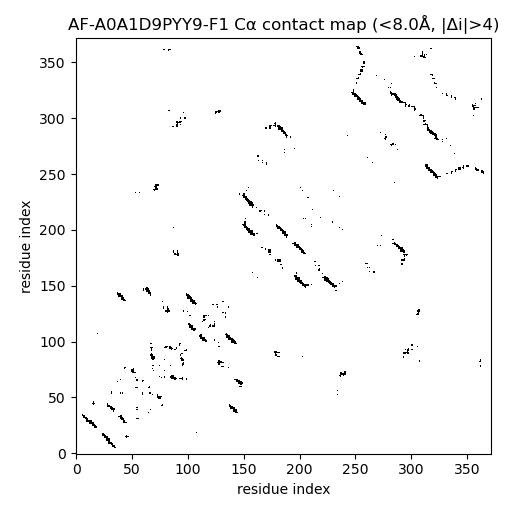C C . ALA A 1 283 ? -6.226 15.941 13.339 1.00 91.88 283 ALA A C 1
ATOM 2191 O O . ALA A 1 283 ? -5.737 14.839 13.077 1.00 91.88 283 ALA A O 1
ATOM 2192 N N . GLN A 1 284 ? -7.541 16.066 13.557 1.00 89.06 284 GLN A N 1
ATOM 2193 C CA . GLN A 1 284 ? -8.476 14.931 13.635 1.00 89.06 284 GLN A CA 1
ATOM 2194 C C . GLN A 1 284 ? -8.484 14.036 12.380 1.00 89.06 284 GLN A C 1
ATOM 2196 O O . GLN A 1 284 ? -8.740 12.836 12.465 1.00 89.06 284 GLN A O 1
ATOM 2201 N N . LYS A 1 285 ? -8.144 14.596 11.213 1.00 88.06 285 LYS A N 1
ATOM 2202 C CA . LYS A 1 285 ? -8.038 13.858 9.939 1.00 88.06 285 LYS A CA 1
ATOM 2203 C C . LYS A 1 285 ? -6.753 13.032 9.810 1.00 88.06 285 LYS A C 1
ATOM 2205 O O . LYS A 1 285 ? -6.447 12.542 8.724 1.00 88.06 285 LYS A O 1
ATOM 2210 N N . THR A 1 286 ? -5.991 12.901 10.891 1.00 90.94 286 THR A N 1
ATOM 2211 C CA . THR A 1 286 ? -4.833 12.014 10.967 1.00 90.94 286 THR A CA 1
ATOM 2212 C C . THR A 1 286 ? -5.260 10.559 10.793 1.00 90.94 286 THR A C 1
ATOM 2214 O O . THR A 1 286 ? -6.271 10.125 11.347 1.00 90.94 286 THR A O 1
ATOM 2217 N N . LEU A 1 287 ? -4.454 9.815 10.040 1.00 90.62 287 LEU A N 1
ATOM 2218 C CA . LEU A 1 287 ? -4.601 8.392 9.770 1.00 90.62 287 LEU A CA 1
ATOM 2219 C C . LEU A 1 287 ? -3.301 7.679 10.150 1.00 90.62 287 LEU A C 1
ATOM 2221 O O . LEU A 1 287 ? -2.218 8.077 9.721 1.00 90.62 287 LEU A O 1
ATOM 2225 N N . ILE A 1 288 ? -3.419 6.596 10.910 1.00 94.75 288 ILE A N 1
ATOM 2226 C CA . ILE A 1 288 ? -2.388 5.553 10.981 1.00 94.75 288 ILE A CA 1
ATOM 2227 C C . ILE A 1 288 ? -2.931 4.368 10.196 1.00 94.75 288 ILE A C 1
ATOM 2229 O O . ILE A 1 288 ? -4.084 4.012 10.417 1.00 94.75 288 ILE A O 1
ATOM 2233 N N . LEU A 1 289 ? -2.155 3.771 9.294 1.00 95.06 289 LEU A N 1
ATOM 2234 C CA . LEU A 1 289 ? -2.604 2.643 8.476 1.00 95.06 289 LEU A CA 1
ATOM 2235 C C . LEU A 1 289 ? -1.540 1.548 8.450 1.00 95.06 289 LEU A C 1
ATOM 2237 O O . LEU A 1 289 ? -0.433 1.776 7.973 1.00 95.06 289 LEU A O 1
ATOM 2241 N N . TYR A 1 290 ? -1.891 0.369 8.952 1.00 97.25 290 TYR A N 1
ATOM 2242 C CA . TYR A 1 290 ? -1.097 -0.849 8.843 1.00 97.25 290 TYR A CA 1
ATOM 2243 C C . TYR A 1 290 ? -1.522 -1.610 7.588 1.00 97.25 290 TYR A C 1
ATOM 2245 O O . TYR A 1 290 ? -2.677 -2.015 7.475 1.00 97.25 290 TYR A O 1
ATOM 2253 N N . GLU A 1 291 ? -0.597 -1.817 6.659 1.00 95.25 291 GLU A N 1
ATOM 2254 C CA . GLU A 1 291 ? -0.812 -2.487 5.379 1.00 95.25 291 GLU A CA 1
ATOM 2255 C C . GLU A 1 291 ? -0.273 -3.926 5.443 1.00 95.25 291 GLU A C 1
ATOM 2257 O O . GLU A 1 291 ? 0.931 -4.172 5.336 1.00 95.25 291 GLU A O 1
ATOM 2262 N N . PHE A 1 292 ? -1.178 -4.895 5.612 1.00 95.94 292 PHE A N 1
ATOM 2263 C CA . PHE A 1 292 ? -0.885 -6.330 5.574 1.00 95.94 292 PHE A CA 1
ATOM 2264 C C . PHE A 1 292 ? -0.993 -6.830 4.132 1.00 95.94 292 PHE A C 1
ATOM 2266 O O . PHE A 1 292 ? -1.994 -7.422 3.717 1.00 95.94 292 PHE A O 1
ATOM 2273 N N . ILE A 1 293 ? 0.054 -6.557 3.356 1.00 92.88 293 ILE A N 1
ATOM 2274 C CA . ILE A 1 293 ? 0.235 -7.067 1.995 1.00 92.88 293 ILE A CA 1
ATOM 2275 C C . ILE A 1 293 ? 1.265 -8.191 2.060 1.00 92.88 293 ILE A C 1
ATOM 2277 O O . ILE A 1 293 ? 2.360 -7.992 2.578 1.00 92.88 293 ILE A O 1
ATOM 2281 N N . SER A 1 294 ? 0.921 -9.372 1.539 1.00 90.81 294 SER A N 1
ATOM 2282 C CA . SER A 1 294 ? 1.804 -10.541 1.627 1.00 90.81 294 SER A CA 1
ATOM 2283 C C . SER A 1 294 ? 3.175 -10.260 0.991 1.00 90.81 294 SER A C 1
ATOM 2285 O O . SER A 1 294 ? 3.237 -9.928 -0.197 1.00 90.81 294 SER A O 1
ATOM 2287 N N . PRO A 1 295 ? 4.288 -10.432 1.728 1.00 88.25 295 PRO A N 1
ATOM 2288 C CA . PRO A 1 295 ? 5.619 -10.196 1.185 1.00 88.25 295 PRO A CA 1
ATOM 2289 C C . PRO A 1 295 ? 6.128 -11.384 0.357 1.00 88.25 295 PRO A C 1
ATOM 2291 O O . PRO A 1 295 ? 7.142 -11.250 -0.317 1.00 88.25 295 PRO A O 1
ATOM 2294 N N . HIS A 1 296 ? 5.451 -12.542 0.358 1.00 87.69 296 HIS A N 1
ATOM 2295 C CA . HIS A 1 296 ? 5.958 -13.789 -0.236 1.00 87.69 296 HIS A CA 1
ATOM 2296 C C . HIS A 1 296 ? 6.468 -13.630 -1.671 1.00 87.69 296 HIS A C 1
ATOM 2298 O O . HIS A 1 296 ? 7.577 -14.068 -1.988 1.00 87.69 296 HIS A O 1
ATOM 2304 N N . LYS A 1 297 ? 5.694 -12.978 -2.548 1.00 91.94 297 LYS A N 1
ATOM 2305 C CA . LYS A 1 297 ? 6.142 -12.768 -3.925 1.00 91.94 297 LYS A CA 1
ATOM 2306 C C . LYS A 1 297 ? 7.278 -11.750 -4.020 1.00 91.94 297 LYS A C 1
ATOM 2308 O O . LYS A 1 297 ? 8.198 -11.972 -4.807 1.00 91.94 297 LYS A O 1
ATOM 2313 N N . ILE A 1 298 ? 7.244 -10.690 -3.215 1.00 89.19 298 ILE A N 1
ATOM 2314 C CA . ILE A 1 298 ? 8.292 -9.659 -3.154 1.00 89.19 298 ILE A CA 1
ATOM 2315 C C . ILE A 1 298 ? 9.627 -10.296 -2.734 1.00 89.19 298 ILE A C 1
ATOM 2317 O O . ILE A 1 298 ? 10.637 -10.116 -3.407 1.00 89.19 298 ILE A O 1
ATOM 2321 N N . MET A 1 299 ? 9.613 -11.147 -1.704 1.00 89.88 299 MET A N 1
ATOM 2322 C CA . MET A 1 299 ? 10.794 -11.876 -1.219 1.00 89.88 299 MET A CA 1
ATOM 2323 C C . MET A 1 299 ? 11.345 -12.894 -2.231 1.00 89.88 299 MET A C 1
ATOM 2325 O O . MET A 1 299 ? 12.495 -13.310 -2.119 1.00 89.88 299 MET A O 1
ATOM 2329 N N . SER A 1 300 ? 10.551 -13.311 -3.228 1.00 90.94 300 SER A N 1
ATOM 2330 C CA . SER A 1 300 ? 11.028 -14.221 -4.283 1.00 90.94 300 SER A CA 1
ATOM 2331 C C . SER A 1 300 ? 11.989 -13.551 -5.271 1.00 90.94 300 SER A C 1
ATOM 2333 O O . SER A 1 300 ? 12.678 -14.244 -6.021 1.00 90.94 300 SER A O 1
ATOM 2335 N N . VAL A 1 301 ? 12.031 -12.215 -5.296 1.00 89.00 301 VAL A N 1
ATOM 2336 C CA . VAL A 1 301 ? 12.937 -11.450 -6.153 1.00 89.00 301 VAL A CA 1
ATOM 2337 C C . VAL A 1 301 ? 14.276 -11.272 -5.426 1.00 89.00 301 VAL A C 1
ATOM 2339 O O . VAL A 1 301 ? 14.281 -10.837 -4.273 1.00 89.00 301 VAL A O 1
ATOM 2342 N N . PRO A 1 302 ? 15.429 -11.564 -6.059 1.00 87.94 302 PRO A N 1
ATOM 2343 C CA . PRO A 1 302 ? 16.726 -11.355 -5.424 1.00 87.94 302 PRO A CA 1
ATOM 2344 C C . PRO A 1 302 ? 16.916 -9.902 -4.973 1.00 87.94 302 PRO A C 1
ATOM 2346 O O . PRO A 1 302 ? 16.625 -8.972 -5.722 1.00 87.94 302 PRO A O 1
ATOM 2349 N N . GLN A 1 303 ? 17.462 -9.708 -3.771 1.00 82.06 303 GLN A N 1
ATOM 2350 C CA . GLN A 1 303 ? 17.679 -8.394 -3.147 1.00 82.06 303 GLN A CA 1
ATOM 2351 C C . GLN A 1 303 ? 18.485 -7.412 -4.021 1.00 82.06 303 GLN A C 1
ATOM 2353 O O . GLN A 1 303 ? 18.351 -6.202 -3.878 1.00 82.06 303 GLN A O 1
ATOM 2358 N N . ASN A 1 304 ? 19.344 -7.918 -4.909 1.00 87.44 304 ASN A N 1
ATOM 2359 C CA . ASN A 1 304 ? 20.168 -7.119 -5.818 1.00 87.44 304 ASN A CA 1
ATOM 2360 C C . ASN A 1 304 ? 19.601 -7.023 -7.247 1.00 87.44 304 ASN A C 1
ATOM 2362 O O . ASN A 1 304 ? 20.238 -6.412 -8.101 1.00 87.44 304 ASN A O 1
ATOM 2366 N N . ALA A 1 305 ? 18.432 -7.605 -7.534 1.00 87.25 305 ALA A N 1
ATOM 2367 C CA . ALA A 1 305 ? 17.849 -7.600 -8.878 1.00 87.25 305 ALA A CA 1
ATOM 2368 C C . ALA A 1 305 ? 17.360 -6.209 -9.314 1.00 87.25 305 ALA A C 1
ATOM 2370 O O . ALA A 1 305 ? 17.292 -5.920 -10.513 1.00 87.25 305 ALA A O 1
ATOM 2371 N N . THR A 1 306 ? 17.025 -5.352 -8.350 1.00 87.94 306 THR A N 1
ATOM 2372 C CA . THR A 1 306 ? 16.629 -3.954 -8.547 1.00 87.94 306 THR A CA 1
ATOM 2373 C C . THR A 1 306 ? 17.305 -3.077 -7.491 1.00 87.94 306 THR A C 1
ATOM 2375 O O . THR A 1 306 ? 17.922 -3.590 -6.556 1.00 87.94 306 THR A O 1
ATOM 2378 N N . SER A 1 307 ? 17.191 -1.753 -7.614 1.00 86.19 307 SER A N 1
ATOM 2379 C CA . SER A 1 307 ? 17.636 -0.849 -6.550 1.00 86.19 307 SER A CA 1
ATOM 2380 C C . SER A 1 307 ? 16.677 -0.817 -5.352 1.00 86.19 307 SER A C 1
ATOM 2382 O O . SER A 1 307 ? 17.034 -0.266 -4.309 1.00 86.19 307 SER A O 1
ATOM 2384 N N . PHE A 1 308 ? 15.485 -1.419 -5.448 1.00 83.06 308 PHE A N 1
ATOM 2385 C CA . PHE A 1 308 ? 14.532 -1.551 -4.349 1.00 83.06 308 PHE A CA 1
ATOM 2386 C C . PHE A 1 308 ? 15.071 -2.515 -3.283 1.00 83.06 308 PHE A C 1
ATOM 2388 O O . PHE A 1 308 ? 15.158 -3.715 -3.487 1.00 83.06 308 PHE A O 1
ATOM 2395 N N . ALA A 1 309 ? 15.454 -1.980 -2.119 1.00 74.81 309 ALA A N 1
ATOM 2396 C CA . ALA A 1 309 ? 16.150 -2.755 -1.086 1.00 74.81 309 ALA A CA 1
ATOM 2397 C C . ALA A 1 309 ? 15.229 -3.341 0.002 1.00 74.81 309 ALA A C 1
ATOM 2399 O O . ALA A 1 309 ? 15.726 -3.840 1.017 1.00 74.81 309 ALA A O 1
ATOM 2400 N N . ASN A 1 310 ? 13.907 -3.247 -0.149 1.00 76.06 310 ASN A N 1
ATOM 2401 C CA . ASN A 1 310 ? 12.959 -3.658 0.885 1.00 76.06 310 ASN A CA 1
ATOM 2402 C C . ASN A 1 310 ? 12.259 -4.987 0.544 1.00 76.06 310 ASN A C 1
ATOM 2404 O O . ASN A 1 310 ? 11.036 -5.039 0.493 1.00 76.06 310 ASN A O 1
ATOM 2408 N N . HIS A 1 311 ? 13.030 -6.055 0.293 1.00 77.31 311 HIS A N 1
ATOM 2409 C CA . HIS A 1 311 ? 12.500 -7.400 0.004 1.00 77.31 311 HIS A CA 1
ATOM 2410 C C . HIS A 1 311 ? 12.400 -8.287 1.261 1.00 77.31 311 HIS A C 1
ATOM 2412 O O . HIS A 1 311 ? 12.529 -9.501 1.164 1.00 77.31 311 HIS A O 1
ATOM 2418 N N . GLY A 1 312 ? 12.252 -7.705 2.452 1.00 81.50 312 GLY A N 1
ATOM 2419 C CA . GLY A 1 312 ? 12.099 -8.478 3.690 1.00 81.50 312 GLY A CA 1
ATOM 2420 C C . GLY A 1 312 ? 10.656 -8.917 3.960 1.00 81.50 312 GLY A C 1
ATOM 2421 O O . GLY A 1 312 ? 9.748 -8.514 3.228 1.00 81.50 312 GLY A O 1
ATOM 2422 N N . PRO A 1 313 ? 10.419 -9.693 5.035 1.00 85.62 313 PRO A N 1
ATOM 2423 C CA . PRO A 1 313 ? 9.092 -10.140 5.467 1.00 85.62 313 PRO A CA 1
ATOM 2424 C C . PRO A 1 313 ? 8.314 -9.004 6.155 1.00 85.62 313 PRO A C 1
ATOM 2426 O O . PRO A 1 313 ? 7.872 -9.123 7.297 1.00 85.62 313 PRO A O 1
ATOM 2429 N N . TYR A 1 314 ? 8.199 -7.865 5.475 1.00 87.19 314 TYR A N 1
ATOM 2430 C CA . TYR A 1 314 ? 7.705 -6.626 6.055 1.00 87.19 314 TYR A CA 1
ATOM 2431 C C . TYR A 1 314 ? 6.307 -6.268 5.560 1.00 87.19 314 TYR A C 1
ATOM 2433 O O . TYR A 1 314 ? 6.067 -6.206 4.355 1.00 87.19 314 TYR A O 1
ATOM 2441 N N . GLY A 1 315 ? 5.427 -5.928 6.499 1.00 90.38 315 GLY A N 1
ATOM 2442 C CA . GLY A 1 315 ? 4.311 -5.016 6.262 1.00 90.38 315 GLY A CA 1
ATOM 2443 C C . GLY A 1 315 ? 4.753 -3.560 6.433 1.00 90.38 315 GLY A C 1
ATOM 2444 O O . GLY A 1 315 ? 5.814 -3.281 7.006 1.00 90.38 315 GLY A O 1
ATOM 2445 N N . ASN A 1 316 ? 3.949 -2.618 5.940 1.00 92.00 316 ASN A N 1
ATOM 2446 C CA . ASN A 1 316 ? 4.199 -1.184 6.108 1.00 92.00 316 ASN A CA 1
ATOM 2447 C C . ASN A 1 316 ? 3.178 -0.565 7.060 1.00 92.00 316 ASN A C 1
ATOM 2449 O O . ASN A 1 316 ? 1.993 -0.877 6.986 1.00 92.00 316 ASN A O 1
ATOM 2453 N N . VAL A 1 317 ? 3.628 0.320 7.943 1.00 94.69 317 VAL A N 1
ATOM 2454 C CA . VAL A 1 317 ? 2.746 1.205 8.700 1.00 94.69 317 VAL A CA 1
ATOM 2455 C C . VAL A 1 317 ? 3.026 2.643 8.298 1.00 94.69 317 VAL A C 1
ATOM 2457 O O . VAL A 1 317 ? 4.140 3.135 8.473 1.00 94.69 317 VAL A O 1
ATOM 2460 N N . VAL A 1 318 ? 2.005 3.331 7.797 1.00 93.31 318 VAL A N 1
ATOM 2461 C CA . VAL A 1 318 ? 2.098 4.732 7.390 1.00 93.31 318 VAL A CA 1
ATOM 2462 C C . VAL A 1 318 ? 1.369 5.635 8.382 1.00 93.31 318 VAL A C 1
ATOM 2464 O O . VAL A 1 318 ? 0.265 5.342 8.845 1.00 93.31 318 VAL A O 1
ATOM 2467 N N . PHE A 1 319 ? 2.006 6.757 8.701 1.00 94.50 319 PHE A N 1
ATOM 2468 C CA . PHE A 1 319 ? 1.502 7.822 9.556 1.00 94.50 319 PHE A CA 1
ATOM 2469 C C . PHE A 1 319 ? 1.238 9.041 8.680 1.00 94.50 319 PHE A C 1
ATOM 2471 O O . PHE A 1 319 ? 2.173 9.677 8.189 1.00 94.50 319 PHE A O 1
ATOM 2478 N N . VAL A 1 320 ? -0.036 9.360 8.470 1.00 91.88 320 VAL A N 1
ATOM 2479 C CA . VAL A 1 320 ? -0.481 10.510 7.683 1.00 91.88 320 VAL A CA 1
ATOM 2480 C C . VAL A 1 320 ? -1.157 11.493 8.620 1.00 91.88 320 VAL A C 1
ATOM 2482 O O . VAL A 1 320 ? -2.342 11.368 8.917 1.00 91.88 320 VAL A O 1
ATOM 2485 N N . THR A 1 321 ? -0.416 12.493 9.081 1.00 93.31 321 THR A N 1
ATOM 2486 C CA . THR A 1 321 ? -0.992 13.574 9.885 1.00 93.31 321 THR A CA 1
ATOM 2487 C C . THR A 1 321 ? -1.483 14.678 8.968 1.00 93.31 321 THR A C 1
ATOM 2489 O O . THR A 1 321 ? -0.769 15.102 8.053 1.00 93.31 321 THR A O 1
ATOM 2492 N N . ALA A 1 322 ? -2.713 15.132 9.201 1.00 91.50 322 ALA A N 1
ATOM 2493 C CA . ALA A 1 322 ? -3.381 16.141 8.390 1.00 91.50 322 ALA A CA 1
ATOM 2494 C C . ALA A 1 322 ? -4.047 17.190 9.282 1.00 91.50 322 ALA A C 1
ATOM 2496 O O . ALA A 1 322 ? -4.770 16.817 10.198 1.00 91.50 322 ALA A O 1
ATOM 2497 N N . TRP A 1 323 ? -3.815 18.467 8.984 1.00 92.62 323 TRP A N 1
ATOM 2498 C CA . TRP A 1 323 ? -4.291 19.625 9.751 1.00 92.62 323 TRP A CA 1
ATOM 2499 C C . TRP A 1 323 ? -4.569 20.808 8.813 1.00 92.62 323 TRP A C 1
ATOM 2501 O O . TRP A 1 323 ? -4.319 20.706 7.606 1.00 92.62 323 TRP A O 1
ATOM 2511 N N . THR A 1 324 ? -5.100 21.922 9.314 1.00 92.38 324 THR A N 1
ATOM 2512 C CA . THR A 1 324 ? -5.410 23.092 8.474 1.00 92.38 324 THR A CA 1
ATOM 2513 C C . THR A 1 324 ? -4.653 24.346 8.887 1.00 92.38 324 THR A C 1
ATOM 2515 O O . THR A 1 324 ? -4.165 25.065 8.010 1.00 92.38 324 THR A O 1
ATOM 2518 N N . ASP A 1 325 ? -4.466 24.566 10.185 1.00 93.69 325 ASP A N 1
ATOM 2519 C CA . ASP A 1 325 ? -3.844 25.773 10.712 1.00 93.69 325 ASP A CA 1
ATOM 2520 C C . ASP A 1 325 ? -2.305 25.677 10.675 1.00 93.69 325 ASP A C 1
ATOM 2522 O O . ASP A 1 325 ? -1.728 24.748 11.249 1.00 93.69 325 ASP A O 1
ATOM 2526 N N . PRO A 1 326 ? -1.586 26.605 10.012 1.00 94.88 326 PRO A N 1
ATOM 2527 C CA . PRO A 1 326 ? -0.125 26.617 10.042 1.00 94.88 326 PRO A CA 1
ATOM 2528 C C . PRO A 1 326 ? 0.483 26.689 11.455 1.00 94.88 326 PRO A C 1
ATOM 2530 O O . PRO A 1 326 ? 1.623 26.249 11.610 1.00 94.88 326 PRO A O 1
ATOM 2533 N N . GLU A 1 327 ? -0.229 27.173 12.478 1.00 96.56 327 GLU A N 1
ATOM 2534 C CA . GLU A 1 327 ? 0.247 27.162 13.871 1.00 96.56 327 GLU A CA 1
ATOM 2535 C C . GLU A 1 327 ? 0.497 25.736 14.395 1.00 96.56 327 GLU A C 1
ATOM 2537 O O . GLU A 1 327 ? 1.411 25.512 15.193 1.00 96.56 327 GLU A O 1
ATOM 2542 N N . HIS A 1 328 ? -0.222 24.735 13.871 1.00 96.31 328 HIS A N 1
ATOM 2543 C CA . HIS A 1 328 ? -0.042 23.327 14.234 1.00 96.31 328 HIS A CA 1
ATOM 2544 C C . HIS A 1 328 ? 1.063 22.606 13.436 1.00 96.31 328 HIS A C 1
ATOM 2546 O O . HIS A 1 328 ? 1.275 21.404 13.626 1.00 96.31 328 HIS A O 1
ATOM 2552 N N . ASP A 1 329 ? 1.807 23.302 12.565 1.00 95.25 329 ASP A N 1
ATOM 2553 C CA . ASP A 1 329 ? 2.848 22.697 11.721 1.00 95.25 329 ASP A CA 1
ATOM 2554 C C . ASP A 1 329 ? 3.890 21.915 12.531 1.00 95.25 329 ASP A C 1
ATOM 2556 O O . ASP A 1 329 ? 4.247 20.790 12.170 1.00 95.25 329 ASP A O 1
ATOM 2560 N N . THR A 1 330 ? 4.405 22.513 13.606 1.00 97.06 330 THR A N 1
ATOM 2561 C CA . THR A 1 330 ? 5.478 21.913 14.407 1.00 97.06 330 THR A CA 1
ATOM 2562 C C . THR A 1 330 ? 4.977 20.678 15.145 1.00 97.06 330 THR A C 1
ATOM 2564 O O . THR A 1 330 ? 5.551 19.602 14.969 1.00 97.06 330 THR A O 1
ATOM 2567 N N . VAL A 1 331 ? 3.866 20.801 15.882 1.00 97.56 331 VAL A N 1
ATOM 2568 C CA . VAL A 1 331 ? 3.308 19.703 16.687 1.00 97.56 331 VAL A CA 1
ATOM 2569 C C . VAL A 1 331 ? 2.916 18.505 15.817 1.00 97.56 331 VAL A C 1
ATOM 2571 O O . VAL A 1 331 ? 3.272 17.369 16.132 1.00 97.56 331 VAL A O 1
ATOM 2574 N N . CYS A 1 332 ? 2.294 18.741 14.658 1.00 96.62 332 CYS A N 1
ATOM 2575 C CA . CYS A 1 332 ? 1.894 17.678 13.736 1.00 96.62 332 CYS A CA 1
ATOM 2576 C C . CYS A 1 332 ? 3.100 16.950 13.128 1.00 96.62 332 CYS A C 1
ATOM 2578 O O . CYS A 1 332 ? 3.139 15.716 13.062 1.00 96.62 332 CYS A O 1
ATOM 2580 N N . ARG A 1 333 ? 4.119 17.705 12.693 1.00 96.06 333 ARG A N 1
ATOM 2581 C CA . ARG A 1 333 ? 5.344 17.132 12.115 1.00 96.06 333 ARG A CA 1
ATOM 2582 C C . ARG A 1 333 ? 6.151 16.347 13.145 1.00 96.06 333 ARG A C 1
ATOM 2584 O O . ARG A 1 333 ? 6.690 15.292 12.812 1.00 96.06 333 ARG A O 1
ATOM 2591 N N . GLU A 1 334 ? 6.250 16.845 14.374 1.00 97.12 334 GLU A N 1
ATOM 2592 C CA . GLU A 1 334 ? 6.945 16.165 15.469 1.00 97.12 334 GLU A CA 1
ATOM 2593 C C . GLU A 1 334 ? 6.246 14.879 15.881 1.00 97.12 334 GLU A C 1
ATOM 2595 O O . GLU A 1 334 ? 6.904 13.840 15.968 1.00 97.12 334 GLU A O 1
ATOM 2600 N N . TRP A 1 335 ? 4.925 14.918 16.056 1.00 97.81 335 TRP A N 1
ATOM 2601 C CA . TRP A 1 335 ? 4.149 13.728 16.385 1.00 97.81 335 TRP A CA 1
ATOM 2602 C C . TRP A 1 335 ? 4.326 12.633 15.325 1.00 97.81 335 TRP A C 1
ATOM 2604 O O . TRP A 1 335 ? 4.678 11.502 15.658 1.00 97.81 335 TRP A O 1
ATOM 2614 N N . THR A 1 336 ? 4.231 12.992 14.039 1.00 96.75 336 THR A N 1
ATOM 2615 C CA . THR A 1 336 ? 4.427 12.052 12.919 1.00 96.75 336 THR A CA 1
ATOM 2616 C C . THR A 1 336 ? 5.800 11.373 12.971 1.00 96.75 336 THR A C 1
ATOM 2618 O O . THR A 1 336 ? 5.908 10.154 12.830 1.00 96.75 336 THR A O 1
ATOM 2621 N N . ARG A 1 337 ? 6.871 12.146 13.212 1.00 95.00 337 ARG A N 1
ATOM 2622 C CA . ARG A 1 337 ? 8.233 11.600 13.354 1.00 95.00 337 ARG A CA 1
ATOM 2623 C C . ARG A 1 337 ? 8.366 10.700 14.579 1.00 95.00 337 ARG A C 1
ATOM 2625 O O . ARG A 1 337 ? 9.032 9.670 14.506 1.00 95.00 337 ARG A O 1
ATOM 2632 N N . ASN A 1 338 ? 7.755 11.081 15.697 1.00 97.19 338 ASN A N 1
ATOM 2633 C CA . ASN A 1 338 ? 7.811 10.313 16.936 1.00 97.19 338 ASN A CA 1
ATOM 2634 C C . ASN A 1 338 ? 7.098 8.965 16.807 1.00 97.19 338 ASN A C 1
ATOM 2636 O O . ASN A 1 338 ? 7.655 7.959 17.245 1.00 97.19 338 ASN A O 1
ATOM 2640 N N . MET A 1 339 ? 5.941 8.923 16.146 1.00 97.44 339 MET A N 1
ATOM 2641 C CA . MET A 1 339 ? 5.218 7.677 15.880 1.00 97.44 339 MET A CA 1
ATOM 2642 C C . MET A 1 339 ? 6.003 6.744 14.956 1.00 97.44 339 MET A C 1
ATOM 2644 O O . MET A 1 339 ? 6.191 5.571 15.285 1.00 97.44 339 MET A O 1
ATOM 2648 N N . ALA A 1 340 ? 6.561 7.273 13.863 1.00 95.12 340 ALA A N 1
ATOM 2649 C CA . ALA A 1 340 ? 7.420 6.500 12.966 1.00 95.12 340 ALA A CA 1
ATOM 2650 C C . ALA A 1 340 ? 8.659 5.941 13.688 1.00 95.12 340 ALA A C 1
ATOM 2652 O O . ALA A 1 340 ? 8.996 4.766 13.543 1.00 95.12 340 ALA A O 1
ATOM 2653 N N . ARG A 1 341 ? 9.299 6.748 14.546 1.00 94.06 341 ARG A N 1
ATOM 2654 C CA . ARG A 1 341 ? 10.425 6.316 15.388 1.00 94.06 341 ARG A CA 1
ATOM 2655 C C . ARG A 1 341 ? 10.016 5.243 16.400 1.00 94.06 341 ARG A C 1
ATOM 2657 O O . ARG A 1 341 ? 10.759 4.285 16.594 1.00 94.06 341 ARG A O 1
ATOM 2664 N N . LYS A 1 342 ? 8.848 5.377 17.038 1.00 95.75 342 LYS A N 1
ATOM 2665 C CA . LYS A 1 342 ? 8.309 4.378 17.975 1.00 95.75 342 LYS A CA 1
ATOM 2666 C C . LYS A 1 342 ? 8.086 3.033 17.272 1.00 95.75 342 LYS A C 1
ATOM 2668 O O . LYS A 1 342 ? 8.541 2.013 17.787 1.00 95.75 342 LYS A O 1
ATOM 2673 N N . ALA A 1 343 ? 7.483 3.039 16.081 1.00 94.81 343 ALA A N 1
ATOM 2674 C CA . ALA A 1 343 ? 7.312 1.845 15.248 1.00 94.81 343 ALA A CA 1
ATOM 2675 C C . ALA A 1 343 ? 8.654 1.237 14.809 1.00 94.81 343 ALA A C 1
ATOM 2677 O O . ALA A 1 343 ? 8.874 0.039 14.985 1.00 94.81 343 ALA A O 1
ATOM 2678 N N . ARG A 1 344 ? 9.605 2.064 14.356 1.00 91.31 344 ARG A N 1
ATOM 2679 C CA . ARG A 1 344 ? 10.952 1.605 13.978 1.00 91.31 344 ARG A CA 1
ATOM 2680 C C . ARG A 1 344 ? 11.675 0.932 15.141 1.00 91.31 344 ARG A C 1
ATOM 2682 O O . ARG A 1 344 ? 12.274 -0.123 14.962 1.00 91.31 344 ARG A O 1
ATOM 2689 N N . ASN A 1 345 ? 11.592 1.503 16.340 1.00 92.06 345 ASN A N 1
ATOM 2690 C CA . ASN A 1 345 ? 12.184 0.908 17.536 1.00 92.06 345 ASN A CA 1
ATOM 2691 C C . ASN A 1 345 ? 11.553 -0.444 17.887 1.00 92.06 345 ASN A C 1
ATOM 2693 O O . ASN A 1 345 ? 12.249 -1.311 18.404 1.00 92.06 345 ASN A O 1
ATOM 2697 N N . GLN A 1 346 ? 10.260 -0.641 17.615 1.00 92.94 346 GLN A N 1
ATOM 2698 C CA . GLN A 1 346 ? 9.613 -1.938 17.807 1.00 92.94 346 GLN A CA 1
ATOM 2699 C C . GLN A 1 346 ? 10.097 -2.973 16.786 1.00 92.94 346 GLN A C 1
ATOM 2701 O O . GLN A 1 346 ? 10.413 -4.103 17.161 1.00 92.94 346 GLN A O 1
ATOM 2706 N N . LEU A 1 347 ? 10.231 -2.585 15.517 1.00 87.94 347 LEU A N 1
ATOM 2707 C CA . LEU A 1 347 ? 10.813 -3.449 14.490 1.00 87.94 347 LEU A CA 1
ATOM 2708 C C . LEU A 1 347 ? 12.236 -3.886 14.859 1.00 87.94 347 LEU A C 1
ATOM 2710 O O . LEU A 1 347 ? 12.572 -5.058 14.747 1.00 87.94 347 LEU A O 1
ATOM 2714 N N . LEU A 1 348 ? 13.078 -2.970 15.344 1.00 86.81 348 LEU A N 1
ATOM 2715 C CA . LEU A 1 348 ? 14.462 -3.292 15.717 1.00 86.81 348 LEU A CA 1
ATOM 2716 C C . LEU A 1 348 ? 14.570 -4.323 16.854 1.00 86.81 348 LEU A C 1
ATOM 2718 O O . LEU A 1 348 ? 15.601 -4.977 16.968 1.00 86.81 348 LEU A O 1
ATOM 2722 N N . LYS A 1 349 ? 13.525 -4.500 17.671 1.00 85.94 349 LYS A N 1
ATOM 2723 C CA . LYS A 1 349 ? 13.475 -5.558 18.697 1.00 85.94 349 LYS A CA 1
ATOM 2724 C C . LYS A 1 349 ? 13.116 -6.931 18.131 1.00 85.94 349 LYS A C 1
ATOM 2726 O O . LYS A 1 349 ? 13.400 -7.935 18.772 1.00 85.94 349 LYS A O 1
ATOM 2731 N N . THR A 1 350 ? 12.433 -6.967 16.990 1.00 75.62 350 THR A N 1
ATOM 2732 C CA . THR A 1 350 ? 11.806 -8.175 16.427 1.00 75.62 350 THR A CA 1
ATOM 2733 C C . THR A 1 350 ? 12.499 -8.674 15.162 1.00 75.62 350 THR A C 1
ATOM 2735 O O . THR A 1 350 ? 12.309 -9.822 14.771 1.00 75.62 350 THR A O 1
ATOM 2738 N N . ARG A 1 351 ? 13.311 -7.830 14.523 1.00 70.62 351 ARG A N 1
ATOM 2739 C CA . ARG A 1 351 ? 13.950 -8.103 13.237 1.00 70.62 351 ARG A CA 1
ATOM 2740 C C . ARG A 1 351 ? 15.195 -8.999 13.351 1.00 70.62 351 ARG A C 1
ATOM 2742 O O . ARG A 1 351 ? 16.047 -8.778 14.211 1.00 70.62 351 ARG A O 1
ATOM 2749 N N . GLY A 1 352 ? 15.353 -9.926 12.400 1.00 61.09 352 GLY A N 1
ATOM 2750 C CA . GLY A 1 352 ? 16.565 -10.723 12.200 1.00 61.09 352 GLY A CA 1
ATOM 2751 C C . GLY A 1 352 ? 17.649 -10.011 11.370 1.00 61.09 352 GLY A C 1
ATOM 2752 O O . GLY A 1 352 ? 17.391 -9.103 10.569 1.00 61.09 352 GLY A O 1
ATOM 2753 N N . ALA A 1 353 ? 18.910 -10.420 11.539 1.00 52.16 353 ALA A N 1
ATOM 2754 C CA . ALA A 1 353 ? 20.013 -9.914 10.720 1.00 52.16 353 ALA A CA 1
ATOM 2755 C C . ALA A 1 353 ? 19.829 -10.314 9.237 1.00 52.16 353 ALA A C 1
ATOM 2757 O O . ALA A 1 353 ? 19.582 -11.476 8.938 1.00 52.16 353 ALA A O 1
ATOM 2758 N N . GLY A 1 354 ? 19.990 -9.364 8.303 1.00 54.94 354 GLY A N 1
ATOM 2759 C CA . GLY A 1 354 ? 20.013 -9.633 6.851 1.00 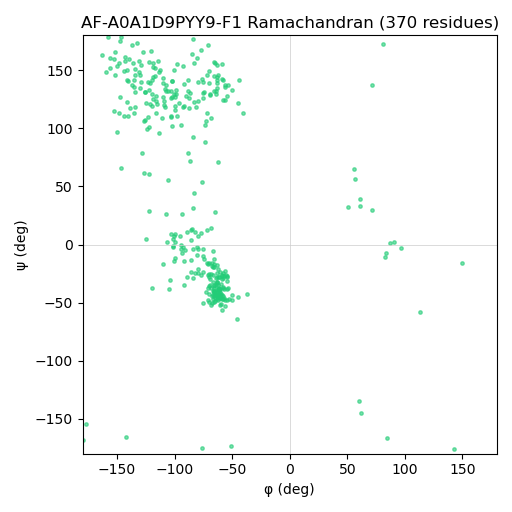54.94 354 GLY A CA 1
ATOM 2760 C C . GLY A 1 354 ? 18.702 -9.427 6.073 1.00 54.94 354 GLY A C 1
ATOM 2761 O O . GLY A 1 354 ? 18.705 -9.520 4.852 1.00 54.94 354 GLY A O 1
ATOM 2762 N N . GLU A 1 355 ? 17.597 -9.071 6.730 1.00 61.78 355 GLU A N 1
ATOM 2763 C CA . GLU A 1 355 ? 16.250 -9.101 6.123 1.00 61.78 355 GLU A CA 1
ATOM 2764 C C . GLU A 1 355 ? 15.843 -7.852 5.286 1.00 61.78 355 GLU A C 1
ATOM 2766 O O . GLU A 1 355 ? 14.678 -7.496 5.264 1.00 61.78 355 GLU A O 1
ATOM 2771 N N . GLY A 1 356 ? 16.741 -7.125 4.601 1.00 58.88 356 GLY A N 1
ATOM 2772 C CA . GLY A 1 356 ? 16.390 -5.894 3.831 1.00 58.88 356 GLY A CA 1
ATOM 2773 C C . GLY A 1 356 ? 16.267 -4.612 4.684 1.00 58.88 356 GLY A C 1
ATOM 2774 O O . GLY A 1 356 ? 16.394 -4.676 5.894 1.00 58.88 356 GLY A O 1
ATOM 2775 N N . VAL A 1 357 ? 16.106 -3.404 4.128 1.00 64.50 357 VAL A N 1
ATOM 2776 C CA . VAL A 1 357 ? 16.308 -2.154 4.926 1.00 64.50 357 VAL A CA 1
ATOM 2777 C C . VAL A 1 357 ? 15.174 -1.799 5.911 1.00 64.50 357 VAL A C 1
ATOM 2779 O O . VAL A 1 357 ? 15.426 -1.151 6.937 1.00 64.50 357 VAL A O 1
ATOM 2782 N N . GLY A 1 358 ? 13.950 -2.283 5.669 1.00 62.84 358 GLY A N 1
ATOM 2783 C CA . GLY A 1 358 ? 12.779 -2.013 6.510 1.00 62.84 358 GLY A CA 1
ATOM 2784 C C . GLY A 1 358 ? 12.269 -0.570 6.404 1.00 62.84 358 GLY A C 1
ATOM 2785 O O . GLY A 1 358 ? 11.755 -0.033 7.385 1.00 62.84 358 GLY A O 1
ATOM 2786 N N . GLU A 1 359 ? 12.461 0.066 5.249 1.00 66.25 359 GLU A N 1
ATOM 2787 C CA . GLU A 1 359 ? 12.092 1.458 4.961 1.00 66.25 359 GLU A CA 1
ATOM 2788 C C . GLU A 1 359 ? 11.566 1.562 3.523 1.00 66.25 359 GLU A C 1
ATOM 2790 O O . GLU A 1 359 ? 12.082 0.891 2.618 1.00 66.25 359 GLU A O 1
ATOM 2795 N N . TYR A 1 360 ? 10.541 2.392 3.305 1.00 67.69 360 TYR A N 1
ATOM 2796 C CA . TYR A 1 360 ? 9.930 2.608 1.997 1.00 67.69 360 TYR A CA 1
ATOM 2797 C C . TYR A 1 360 ? 9.988 4.086 1.588 1.00 67.69 360 TYR A C 1
ATOM 2799 O O . TYR A 1 360 ? 9.159 4.904 1.975 1.00 67.69 360 TYR A O 1
ATOM 2807 N N . ALA A 1 361 ? 10.951 4.412 0.721 1.00 60.56 361 ALA A N 1
ATOM 2808 C CA . ALA A 1 361 ? 11.291 5.789 0.344 1.00 60.56 361 ALA A CA 1
ATOM 2809 C C . ALA A 1 361 ? 10.117 6.626 -0.209 1.00 60.56 361 ALA A C 1
ATOM 2811 O O . ALA A 1 361 ? 10.112 7.848 -0.090 1.00 60.56 361 ALA A O 1
ATOM 2812 N N . ASN A 1 362 ? 9.090 5.997 -0.793 1.00 61.66 362 ASN A N 1
ATOM 2813 C CA . ASN A 1 362 ? 7.908 6.705 -1.303 1.00 61.66 362 ASN A CA 1
ATOM 2814 C C . ASN A 1 362 ? 7.060 7.374 -0.204 1.00 61.66 362 ASN A C 1
ATOM 2816 O O . ASN A 1 362 ? 6.248 8.244 -0.522 1.00 61.66 362 ASN A O 1
ATOM 2820 N N . TYR A 1 363 ? 7.236 6.997 1.064 1.00 62.94 363 TYR A N 1
ATOM 2821 C CA . TYR A 1 363 ? 6.577 7.634 2.208 1.00 62.94 363 TYR A CA 1
ATOM 2822 C C . TYR A 1 363 ? 7.489 8.606 2.973 1.00 62.94 363 TYR A C 1
ATOM 2824 O O . TYR A 1 363 ? 7.065 9.213 3.962 1.00 62.94 363 TYR A O 1
ATOM 2832 N N . GLU A 1 364 ? 8.709 8.850 2.487 1.00 59.81 364 GLU A N 1
ATOM 2833 C CA . GLU A 1 364 ? 9.582 9.870 3.052 1.00 59.81 364 GLU A CA 1
ATOM 2834 C C . GLU A 1 364 ? 9.084 11.277 2.682 1.00 59.81 364 GLU A C 1
ATOM 2836 O O . GLU A 1 364 ? 9.225 11.760 1.558 1.00 59.81 364 GLU A O 1
ATOM 2841 N N . GLY A 1 365 ? 8.498 11.983 3.654 1.00 47.88 365 GLY A N 1
ATOM 2842 C CA . GLY A 1 365 ? 8.230 13.415 3.512 1.00 47.88 365 GLY A CA 1
ATOM 2843 C C . GLY A 1 365 ? 9.519 14.211 3.255 1.00 47.88 365 GLY A C 1
ATOM 2844 O O . GLY A 1 365 ? 10.549 13.913 3.860 1.00 47.88 365 GLY A O 1
ATOM 2845 N N . ARG A 1 366 ? 9.444 15.243 2.393 1.00 36.66 366 ARG A N 1
ATOM 2846 C CA . ARG A 1 366 ? 10.546 16.153 2.006 1.00 36.66 366 ARG A CA 1
ATOM 2847 C C . ARG A 1 366 ? 11.108 16.958 3.185 1.00 36.66 366 ARG A C 1
ATOM 2849 O O . ARG A 1 366 ? 10.908 18.163 3.242 1.00 36.66 366 ARG A O 1
ATOM 2856 N N . PHE A 1 367 ? 11.826 16.325 4.097 1.00 35.75 367 PHE A N 1
ATOM 2857 C CA . PHE A 1 367 ? 12.769 16.999 4.980 1.00 35.75 367 PHE A CA 1
ATOM 2858 C C . PHE A 1 367 ? 13.907 16.022 5.264 1.00 35.75 367 PHE A C 1
ATOM 2860 O O . PHE A 1 367 ? 13.608 14.892 5.669 1.00 35.75 367 PHE A O 1
ATOM 2867 N N . PRO A 1 368 ? 15.174 16.424 5.046 1.00 30.84 368 PRO A N 1
ATOM 2868 C CA . PRO A 1 368 ? 16.305 15.597 5.429 1.00 30.84 368 PRO A CA 1
ATOM 2869 C C . PRO A 1 368 ? 16.160 15.226 6.904 1.00 30.84 368 PRO A C 1
ATOM 2871 O O . PRO A 1 368 ? 15.746 16.040 7.738 1.00 30.84 368 PRO A O 1
ATOM 2874 N N . SER A 1 369 ? 16.446 13.964 7.209 1.00 31.95 369 SER A N 1
ATOM 2875 C CA . SER A 1 369 ? 16.753 13.571 8.576 1.00 31.95 369 SER A CA 1
ATOM 2876 C C . SER A 1 369 ? 17.826 14.536 9.099 1.00 31.95 369 SER A C 1
ATOM 2878 O O . SER A 1 369 ? 18.809 14.742 8.395 1.00 31.95 369 SER A O 1
ATOM 2880 N N . PRO A 1 370 ? 17.710 15.119 10.304 1.00 28.66 370 PRO A N 1
ATOM 2881 C CA . PRO A 1 370 ? 18.805 15.888 10.904 1.00 28.66 370 PRO A CA 1
ATOM 2882 C C . PRO A 1 370 ? 20.014 15.007 11.298 1.00 28.66 370 PRO A C 1
ATOM 2884 O O . PRO A 1 370 ? 20.864 15.450 12.063 1.00 28.66 370 PRO A O 1
ATOM 2887 N N . TYR A 1 371 ? 20.068 13.761 10.815 1.00 30.31 371 TYR A N 1
ATOM 2888 C CA . TYR A 1 371 ? 21.138 12.793 11.040 1.00 30.31 371 TYR A CA 1
ATOM 2889 C C . TYR A 1 371 ? 21.782 12.297 9.732 1.00 30.31 371 TYR A C 1
ATOM 2891 O O . TYR A 1 371 ? 22.266 11.168 9.690 1.00 30.31 371 TYR A O 1
ATOM 2899 N N . GLU A 1 372 ? 21.787 13.129 8.687 1.00 31.95 372 GLU A N 1
ATOM 2900 C CA . GLU A 1 372 ? 22.881 13.128 7.699 1.00 31.95 372 GLU A CA 1
ATOM 2901 C C . GLU A 1 372 ? 23.877 14.243 8.019 1.00 31.95 372 GLU A C 1
ATOM 2903 O O . GLU A 1 372 ? 23.417 15.384 8.274 1.00 31.95 372 GLU A O 1
#

Sequence (372 aa):
MHFVHDLTESLTPGSAVISIGDKRYEESIKRWAVTAEKRAFFLQHHQKYRRQFFVPPSLGLRHGLATVGGTVNLTGMGGLTLGGGYGYLSGAYGTVVDNLLSVQMVLASGEIITVSERQYPELFWAVRRAGAASGVVTEFVFRAHKQENLVWASMLAFPPDKLSSILECANHVIDVSKGEATTMVGFATPQLDLPSCIMTVVFYNGPEQSAKALFEPILKLDPLLNTTAMIPYPEVNTFHNTNVPDGARRTMKDSTFTTPVDIPFVESMFNDYVSFIQSTPDAQKTLILYEFISPHKIMSVPQNATSFANHGPYGNVVFVTAWTDPEHDTVCREWTRNMARKARNQLLKTRGAGEGVGEYANYEGRFPSPYE

Radius of gyration: 20.86 Å; Cα contacts (8 Å, |Δi|>4): 764; chains: 1; bounding box: 44×45×57 Å

pLDDT: mean 80.28, std 20.33, range [25.06, 98.44]

Organism: Sclerotinia sclerotiorum (strain ATCC 18683 / 1980 / Ss-1) (NCBI:txid665079)

Secondary structure (DSSP, 8-state):
----S----------EEEEETTEEEEE---EEEE-TTSEEEEE---TT-----SS-HHHHHHTTEE----SSTTS-HHHHHHT----TTHHHH--TGGGEEEEEEE-TTS-EEEEETTBSHHHHHHHTTSTTTT-EEEEEEEE-EE--S-EEEEEEEE-GGGHHHHHHHHHHHHHHTTTSEEEEEEEE--STTSPPEEEEEEEESS-HHHHHHHTHHHHTS--SEE--EEE-HHHHTTTTGGG--TT-EEEEEEEEEESSP-HHHHHHHHHHHHHHHHH-GGGTT-EEEEEEE--HHHHTS-TTSSS----SSEEEEEEEEEES-GGGHHHHHHHHHHHHHHHHHHHHHHPPTTS-----GGG--SS--TT-

Mean predicted aligned error: 9.1 Å

Nearest PDB structures (foldseek):
  6fyg-assembly3_C  TM=8.490E-01  e=2.596E-21  Streptomyces maritimus
  6fyc-assembly1_B-2  TM=8.654E-01  e=4.870E-21  Streptomyces maritimus
  6fyf-assembly3_C  TM=8.321E-01  e=4.870E-21  Streptomyces maritimus
  4xlo-assembly1_C  TM=8.455E-01  e=9.671E-21  Streptomyces maritimus
  5d79-assembly2_B  TM=7.504E-01  e=2.503E-15  Arabidopsis thaliana

Foldseek 3Di:
DDPPDDFPDWDDWDWDWDDQPPDIDIDGFTDWGAGPVRKTKDFDDDPPQLFDQFCNLVNQLVVQKGAFAALAGSDDGQQCQQQFHGYLQCLPQNTNLSFWAWWWFQASVRDTDIDGCVHVVVVSQNSRRVHCPGGGTRMIMGHMDGRNFFKKKKKFKAAPVCLLLLLVLLLQCLVPLSQQKKKKWKWADPDVPGDIITIIIIIGRDDPVVVCVSCVSVVVRPTPDIPIDRHRPVVSNHPCVVLDDPQKDKAKAKFKAAPPDDSVLVSVLSVLVNVLCVVPVQQRSKMKMWISGHLVNNLVDDCSSHPNFQSFNIIMIMTMTIGRDPVCVVVSNVSNVVSRVSRNVVRVVVDDPPGTDRGRCSRDGPDDDPPD

InterPro domains:
  IPR006094 FAD linked oxidase, N-terminal [PF01565] (64-116)
  IPR016166 FAD-binding domain, PCMH-type [PS51387] (1-147)
  IPR016169 FAD-binding, type PCMH, subdomain 2 [G3DSA:3.30.465.10] (62-146)
  IPR036318 FAD-binding, type PCMH-like superfamily [SSF56176] (62-145)
  IPR050416 FAD-linked Oxidoreductases in Biosynthetic Pathways [PTHR42973] (62-363)

Solvent-accessible surface area (backbone atoms only — not comparable to full-atom values): 20006 Å² total; per-residue (Å²): 134,86,89,75,85,62,66,81,59,78,61,87,84,48,77,24,79,49,71,62,85,96,45,76,44,78,45,70,48,52,44,54,35,56,36,95,85,46,36,36,41,44,39,60,57,53,92,88,57,75,58,40,66,64,65,43,57,64,64,17,52,74,70,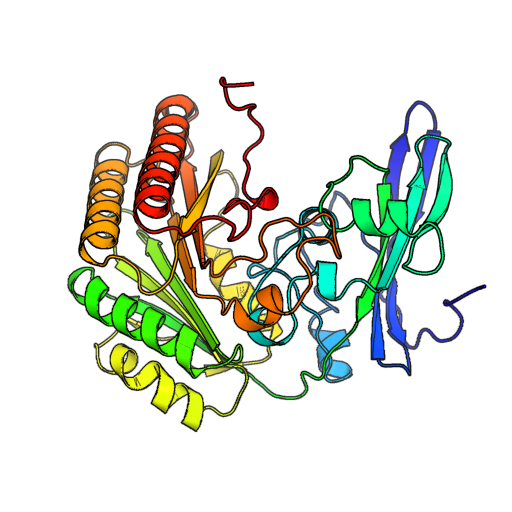22,31,42,60,53,44,61,58,46,48,55,51,57,62,64,63,39,33,16,36,20,37,50,32,72,47,15,11,61,61,14,34,24,37,72,30,52,59,34,35,32,32,36,36,91,88,67,50,78,47,68,31,18,83,90,32,59,42,72,57,36,28,38,47,25,27,55,42,70,76,81,37,50,66,52,32,42,31,31,52,42,42,86,42,73,63,54,20,27,36,30,54,33,28,31,60,62,91,47,50,62,64,46,52,54,48,42,47,48,43,36,65,73,40,70,12,41,30,32,36,32,52,24,44,40,36,93,47,93,93,50,75,62,29,36,37,32,43,41,40,26,71,47,60,60,70,59,45,51,64,70,47,37,79,56,68,71,66,69,52,83,35,77,58,72,41,77,38,58,61,67,60,62,24,52,76,55,57,82,76,61,66,83,88,56,46,75,49,43,30,46,27,30,37,53,78,71,69,62,57,73,59,54,52,51,52,51,52,53,49,54,53,47,30,68,77,37,60,68,33,36,66,29,36,40,37,38,40,39,46,19,30,68,38,33,46,69,47,62,64,80,72,35,56,45,49,57,42,24,76,45,28,43,35,39,33,39,38,26,31,66,60,76,88,49,49,62,62,49,50,50,51,34,52,51,52,25,49,54,42,39,56,54,29,68,76,71,60,68,93,87,51,49,76,56,63,64,71,76,41,61,47,99,62,80,64,95,83,114